Protein AF-A0AAE1II46-F1 (afdb_monomer_lite)

Sequence (553 aa):
MSAIRSIRNLAPLLDRVLVQRVKAETKTASGIFLPESSVEKLNEAKVLAVGPGGLDRDGKRIPMGVTVGDRVLIPQHGGAHVKAGEDEYQLFRDSEILAKINDGIMCSDAEASLGEGKMGGKKMRDIWHRLKAIYTMSGVIPYPTVLFPESAASFVGYFALKFISLEEPTESSRTVTWTSADQTVQSNGSLAVGNSSGFTSAHTSFTTLLIDKKNQGDGTCVRMPYDGETATFPIHVVTSEDMVCGRNGNQAVPFICPANKGSLLTFEFRLWPDGQAPGSIDPGHLGPCAVYVKKVSDMFTESAAGGGWFKIWEDGYNPVTQKWCVDRLVENNGLLSVNLPRGLPSGYYIVRPEILALHWAVHRDDPQYFVGCAQIFLSSDVQGPLDVPQEHLASIPGYVETSTPGLKYDIYQNNLPPYPIPGPKVYMPKLDANSAVGISTPGPTLQTAGVIPKDCLLKSANWCGKAIPPYSTEQGCWGGVKGCFEQSKKCRLSSQTIGQANCDRWSLYCETLNTLCDQGQFVGPPAFTETEIVVPVPGEVPAMWNDVFEHKG

Foldseek 3Di:
DDPAQDPVPDADAAQKWKWAFDDDDQADPVGDGHDPVPGDRAQKIATQHGHQYHADPVRDGDDQPDDHGWIFGADPDDFDWDDHPNGIMGMDGSVRTPGTDPPPDDPDPPPPDDDDDDDDPPVVVVVVVVVVVVVVPPDDDDDDDDDDDDDDDDDDDDDDDDDDDDDDDDDDDDDDDDDDDDDDDDDDDDDDDDDPDDPQPQFKAFFWKDKLNRTPFTLAQWLFALAQVCRRFFDQPLLDLCQLAHHRSQAGFLAAAEHEQFIKMKTAMASQLQLPDFAHGPLLQFWKKWKKKAADPDRHPDTSFWKRIFTADMWGQDLVVRGGVSVVCRVQRRIAIAIAFNQDAWAKMKMKMKTWGQNCLAVPVGITIHMHIGIYTYWHPHDDDDDDDPLRMDGRSPQDDSPFVLSNADPPDDRGDPRDDTGGDHDRRDRDPPPPPDDDDDPTDDDPGNHDDPQFLEDANRAGDHDQDWWDDLVSLVVSLVVLVVSLVVRCSRHNNNHCVRSVLSVVLSVVSVVCSVVVVGGDDPDRDDYYDGNDDPDPNDHNPPVVPPPPD

Structure (mmCIF, N/CA/C/O backbone):
data_AF-A0AAE1II46-F1
#
_entry.id   AF-A0AAE1II46-F1
#
loop_
_atom_site.group_PDB
_atom_site.id
_atom_site.type_symbol
_atom_site.label_atom_id
_atom_site.label_alt_id
_atom_site.label_comp_id
_atom_site.label_asym_id
_atom_site.label_entity_id
_atom_site.label_seq_id
_atom_site.pdbx_PDB_ins_code
_atom_site.Cartn_x
_atom_site.Cartn_y
_atom_site.Cartn_z
_atom_site.occupancy
_atom_site.B_iso_or_equiv
_atom_site.auth_seq_id
_atom_site.auth_comp_id
_atom_site.auth_asym_id
_atom_site.auth_atom_id
_atom_site.pdbx_PDB_model_num
ATOM 1 N N . MET A 1 1 ? -48.793 18.877 -28.288 1.00 47.34 1 MET A N 1
ATOM 2 C CA . MET A 1 1 ? -49.156 18.526 -26.895 1.00 47.34 1 MET A CA 1
ATOM 3 C C . MET A 1 1 ? -48.990 17.024 -26.731 1.00 47.34 1 MET A C 1
ATOM 5 O O . MET A 1 1 ? -49.448 16.306 -27.612 1.00 47.34 1 MET A O 1
ATOM 9 N N . SER A 1 2 ? -48.307 16.550 -25.682 1.00 49.00 2 SER A N 1
ATOM 10 C CA . SER A 1 2 ? -48.163 15.103 -25.435 1.00 49.00 2 SER A CA 1
ATOM 11 C C . SER A 1 2 ? -49.526 14.496 -25.091 1.00 49.00 2 SER A C 1
ATOM 13 O O . SER A 1 2 ? -50.269 15.068 -24.296 1.00 49.00 2 SER A O 1
ATOM 15 N N . ALA A 1 3 ? -49.867 13.348 -25.680 1.00 60.47 3 ALA A N 1
ATOM 16 C CA . ALA A 1 3 ? -51.135 12.659 -25.411 1.00 60.47 3 ALA A CA 1
ATOM 17 C C . ALA A 1 3 ? -51.172 11.980 -24.024 1.00 60.47 3 ALA A C 1
ATOM 19 O O . ALA A 1 3 ? -52.223 11.526 -23.570 1.00 60.47 3 ALA A O 1
ATOM 20 N N . ILE A 1 4 ? -50.025 11.907 -23.344 1.00 69.56 4 ILE A N 1
ATOM 21 C CA . ILE A 1 4 ? -49.838 11.174 -22.094 1.00 69.56 4 ILE A CA 1
ATOM 22 C C . ILE A 1 4 ? -50.158 12.107 -20.918 1.00 69.56 4 ILE A C 1
ATOM 24 O O . ILE A 1 4 ? -49.355 12.959 -20.545 1.00 69.56 4 ILE A O 1
ATOM 28 N N . ARG A 1 5 ? -51.351 11.951 -20.330 1.00 65.06 5 ARG A N 1
ATOM 29 C CA . ARG A 1 5 ? -51.827 12.786 -19.206 1.00 65.06 5 ARG A CA 1
ATOM 30 C C . ARG A 1 5 ? -51.326 12.354 -17.823 1.00 65.06 5 ARG A C 1
ATOM 32 O O . ARG A 1 5 ? -51.446 13.125 -16.881 1.00 65.06 5 ARG A O 1
ATOM 39 N N . SER A 1 6 ? -50.827 11.127 -17.670 1.00 74.25 6 SER A N 1
ATOM 40 C CA . SER A 1 6 ? -50.309 10.629 -16.390 1.00 74.25 6 SER A CA 1
ATOM 41 C C . SER A 1 6 ? -49.267 9.537 -16.600 1.00 74.25 6 SER A C 1
ATOM 43 O O . SER A 1 6 ? -49.483 8.611 -17.382 1.00 74.25 6 SER A O 1
ATOM 45 N N . ILE A 1 7 ? -48.174 9.622 -15.842 1.00 74.75 7 ILE A N 1
ATOM 46 C CA . ILE A 1 7 ? -47.079 8.645 -15.837 1.00 74.75 7 ILE A CA 1
ATOM 47 C C . ILE A 1 7 ? -47.533 7.248 -15.370 1.00 74.75 7 ILE A C 1
ATOM 49 O O . ILE A 1 7 ? -46.989 6.246 -15.818 1.00 74.75 7 ILE A O 1
ATOM 53 N N . ARG A 1 8 ? -48.600 7.161 -14.556 1.00 74.56 8 ARG A N 1
ATOM 54 C CA . ARG A 1 8 ? -49.171 5.888 -14.062 1.00 74.56 8 ARG A CA 1
ATOM 55 C C . ARG A 1 8 ? -49.775 5.008 -15.163 1.00 74.56 8 ARG A C 1
ATOM 57 O O . ARG A 1 8 ? -50.003 3.828 -14.928 1.00 74.56 8 ARG A O 1
ATOM 64 N N . ASN A 1 9 ? -50.029 5.573 -16.344 1.00 76.75 9 ASN A N 1
ATOM 65 C CA . ASN A 1 9 ? -50.581 4.853 -17.494 1.00 76.75 9 ASN A CA 1
ATOM 66 C C . ASN A 1 9 ? -49.489 4.364 -18.467 1.00 76.75 9 ASN A C 1
ATOM 68 O O . ASN A 1 9 ? -49.814 3.817 -19.519 1.00 76.75 9 ASN A O 1
ATOM 72 N N . LEU A 1 10 ? -48.207 4.576 -18.149 1.00 81.31 10 LEU A N 1
ATOM 73 C CA . LEU A 1 10 ? -47.081 4.090 -18.940 1.00 81.31 10 LEU A CA 1
ATOM 74 C C . LEU A 1 10 ? -46.510 2.817 -18.314 1.00 81.31 10 LEU A C 1
ATOM 76 O O . LEU A 1 10 ? -45.791 2.868 -17.321 1.00 81.31 10 LEU A O 1
ATOM 80 N N . ALA A 1 11 ? -46.812 1.678 -18.934 1.00 87.19 11 ALA A N 1
ATOM 81 C CA . ALA A 1 11 ? -46.180 0.399 -18.634 1.00 87.19 11 ALA A CA 1
ATOM 82 C C . ALA A 1 11 ? -44.960 0.203 -19.556 1.00 87.19 11 ALA A C 1
ATOM 84 O O . ALA A 1 11 ? -45.140 0.101 -20.775 1.00 87.19 11 ALA A O 1
ATOM 85 N N . PRO A 1 12 ? -43.722 0.153 -19.029 1.00 92.06 12 PRO A N 1
ATOM 86 C CA . PRO A 1 12 ? -42.557 -0.198 -19.830 1.00 92.06 12 PRO A CA 1
ATOM 87 C C . PRO A 1 12 ? -42.686 -1.619 -20.394 1.00 92.06 12 PRO A C 1
ATOM 89 O O . PRO A 1 12 ? -43.226 -2.519 -19.753 1.00 92.06 12 PRO A O 1
ATOM 92 N N . LEU A 1 13 ? -42.183 -1.826 -21.610 1.00 92.38 13 LEU A N 1
ATOM 93 C CA . L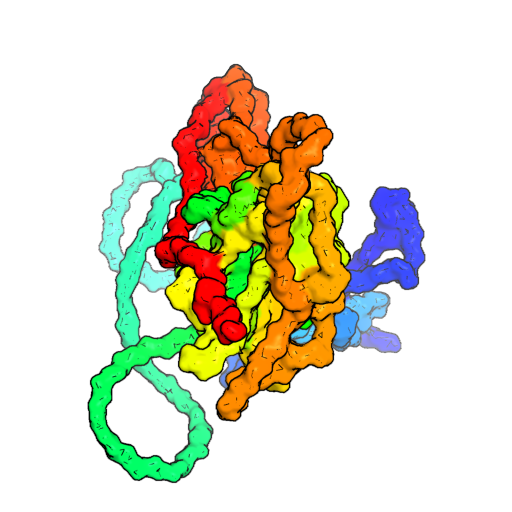EU A 1 13 ? -42.190 -3.128 -22.280 1.00 92.38 13 LEU A CA 1
ATOM 94 C C . LEU A 1 13 ? -40.780 -3.716 -22.316 1.00 92.38 13 LEU A C 1
ATOM 96 O O . LEU A 1 13 ? -39.815 -2.969 -22.474 1.00 92.38 13 LEU A O 1
ATOM 100 N N . LEU A 1 14 ? -40.694 -5.048 -22.259 1.00 91.62 14 LEU A N 1
ATOM 101 C CA . LEU A 1 14 ? -39.441 -5.811 -22.215 1.00 91.62 14 LEU A CA 1
ATOM 102 C C . LEU A 1 14 ? -38.554 -5.390 -21.024 1.00 91.62 14 LEU A C 1
ATOM 104 O O . LEU A 1 14 ? -39.048 -5.215 -19.915 1.00 91.62 14 LEU A O 1
ATOM 108 N N . ASP A 1 15 ? -37.261 -5.228 -21.273 1.00 92.62 15 ASP A N 1
ATOM 109 C CA . ASP A 1 15 ? -36.177 -4.852 -20.369 1.00 92.62 15 ASP A CA 1
ATOM 110 C C . ASP A 1 15 ? -36.132 -3.348 -20.044 1.00 92.62 15 ASP A C 1
ATOM 112 O O . ASP A 1 15 ? -35.074 -2.824 -19.721 1.00 92.62 15 ASP A O 1
ATOM 116 N N . ARG A 1 16 ? -37.234 -2.602 -20.183 1.00 94.94 16 ARG A N 1
ATOM 117 C CA . ARG A 1 16 ? -37.205 -1.134 -20.053 1.00 94.94 16 ARG A CA 1
ATOM 118 C C . ARG A 1 16 ? -37.519 -0.647 -18.640 1.00 94.94 16 ARG A C 1
ATOM 120 O O . ARG A 1 16 ? -38.456 -1.119 -18.002 1.00 94.94 16 ARG A O 1
ATOM 127 N N . VAL A 1 17 ? -36.778 0.363 -18.197 1.00 95.56 17 VAL A N 1
ATOM 128 C CA . VAL A 1 17 ? -36.884 1.017 -16.888 1.00 95.56 17 VAL A CA 1
ATOM 129 C C . VAL A 1 17 ? -37.274 2.476 -17.097 1.00 95.56 17 VAL A C 1
ATOM 131 O O . VAL A 1 17 ? -36.585 3.218 -17.796 1.00 95.56 17 VAL A O 1
ATOM 134 N N . LEU A 1 18 ? -38.385 2.896 -16.494 1.00 94.00 18 LEU A N 1
ATOM 135 C CA . LEU A 1 18 ? -38.853 4.280 -16.503 1.00 94.00 18 LEU A CA 1
ATOM 136 C C . LEU A 1 18 ? -38.367 4.989 -15.241 1.00 94.00 18 LEU A C 1
ATOM 138 O O . LEU A 1 18 ? -38.708 4.581 -14.127 1.00 94.00 18 LEU A O 1
ATOM 142 N N . VAL A 1 19 ? -37.608 6.067 -15.422 1.00 94.12 19 VAL A N 1
ATOM 143 C CA . VAL A 1 19 ? -36.958 6.803 -14.336 1.00 94.12 19 VAL A CA 1
ATOM 144 C C . VAL A 1 19 ? -37.252 8.303 -14.389 1.00 94.12 19 VAL A C 1
ATOM 146 O O . VAL A 1 19 ? -37.516 8.876 -15.450 1.00 94.12 19 VAL A O 1
ATOM 149 N N . GLN A 1 20 ? -37.159 8.954 -13.231 1.00 91.62 20 GLN A N 1
ATOM 150 C CA . GLN A 1 20 ? -37.167 10.412 -13.095 1.00 91.62 20 GLN A CA 1
ATOM 151 C C . GLN A 1 20 ? -35.855 10.862 -12.450 1.00 91.62 20 GLN A C 1
ATOM 153 O O . GLN A 1 20 ? -35.512 10.366 -11.376 1.00 91.62 20 GLN A O 1
ATOM 158 N N . ARG A 1 21 ? -35.118 11.779 -13.092 1.00 88.19 21 ARG A N 1
ATOM 159 C CA . ARG A 1 21 ? -33.866 12.316 -12.530 1.00 88.19 21 ARG A CA 1
ATOM 160 C C . ARG A 1 21 ? -34.125 13.039 -11.211 1.00 88.19 21 ARG A C 1
ATOM 162 O O . ARG A 1 21 ? -35.099 13.784 -11.088 1.00 88.19 21 ARG A O 1
ATOM 169 N N . VAL A 1 22 ? -33.230 12.845 -10.248 1.00 83.25 22 VAL A N 1
ATOM 170 C CA . VAL A 1 22 ? -33.216 13.616 -9.003 1.00 83.25 22 VAL A CA 1
ATOM 171 C C . VAL A 1 22 ? -32.790 15.045 -9.345 1.00 83.25 22 VAL A C 1
ATOM 173 O O . VAL A 1 22 ? -31.740 15.260 -9.949 1.00 83.25 22 VAL A O 1
ATOM 176 N N . LYS A 1 23 ? -33.617 16.036 -8.997 1.00 72.12 23 LYS A N 1
ATOM 177 C CA . LYS A 1 23 ? -33.229 17.448 -9.114 1.00 72.12 23 LYS A CA 1
ATOM 178 C C . LYS A 1 23 ? -32.237 17.759 -7.992 1.00 72.12 23 LYS A C 1
ATOM 180 O O . LYS A 1 23 ? -32.547 17.501 -6.832 1.00 72.12 23 LYS A O 1
ATOM 185 N N . ALA A 1 24 ? -31.072 18.299 -8.336 1.00 63.34 24 ALA A N 1
ATOM 186 C CA . ALA A 1 24 ? -30.117 18.795 -7.351 1.00 63.34 24 ALA A CA 1
ATOM 187 C C . ALA A 1 24 ? -30.705 19.980 -6.567 1.00 63.34 24 ALA A C 1
ATOM 189 O O . ALA A 1 24 ? -31.514 20.748 -7.097 1.00 63.34 24 ALA A O 1
ATOM 190 N N . GLU A 1 25 ? -30.300 20.134 -5.307 1.00 58.97 25 GLU A N 1
ATOM 191 C CA . GLU A 1 25 ? -30.781 21.227 -4.466 1.00 58.97 25 GLU A CA 1
ATOM 192 C C . GLU A 1 25 ? -30.257 22.575 -4.972 1.00 58.97 25 GLU A C 1
ATOM 194 O O . GLU A 1 25 ? -29.055 22.815 -5.059 1.00 58.97 25 GLU A O 1
ATOM 199 N N . THR A 1 26 ? -31.165 23.507 -5.263 1.00 55.00 26 THR A N 1
ATOM 200 C CA . THR A 1 26 ? -30.819 24.857 -5.741 1.00 55.00 26 THR A CA 1
ATOM 201 C C . THR A 1 26 ? -30.328 25.784 -4.622 1.00 55.00 26 THR A C 1
ATOM 203 O O . THR A 1 26 ? -30.276 26.997 -4.820 1.00 55.00 26 THR A O 1
ATOM 206 N N . LYS A 1 27 ? -30.010 25.248 -3.437 1.00 57.72 27 LYS A N 1
ATOM 207 C CA . LYS A 1 27 ? -29.476 25.972 -2.279 1.00 57.72 27 LYS A CA 1
ATOM 208 C C . LYS A 1 27 ? -28.206 25.297 -1.782 1.00 57.72 27 LYS A C 1
ATOM 210 O O . LYS A 1 27 ? -28.200 24.099 -1.537 1.00 57.72 27 LYS A O 1
ATOM 215 N N . THR A 1 28 ? -27.161 26.080 -1.549 1.00 62.12 28 THR A N 1
ATOM 216 C CA . THR A 1 28 ? -25.990 25.614 -0.798 1.00 62.12 28 THR A CA 1
ATOM 217 C C . THR A 1 28 ? -26.319 25.470 0.693 1.00 62.12 28 THR A C 1
ATOM 219 O O . THR A 1 28 ? -27.249 26.102 1.198 1.00 62.12 28 THR A O 1
ATOM 222 N N . ALA A 1 29 ? -25.486 24.741 1.445 1.00 54.94 29 ALA A N 1
ATOM 223 C CA . ALA A 1 29 ? -25.578 24.663 2.911 1.00 54.94 29 ALA A CA 1
ATOM 224 C C . ALA A 1 29 ? -25.455 26.034 3.624 1.00 54.94 29 ALA A C 1
ATOM 226 O O . ALA A 1 29 ? -25.838 26.170 4.782 1.00 54.94 29 ALA A O 1
ATOM 227 N N . SER A 1 30 ? -24.956 27.066 2.929 1.00 58.88 30 SER A N 1
ATOM 228 C CA . SER A 1 30 ? -24.919 28.465 3.381 1.00 58.88 30 SER A CA 1
ATOM 229 C C . SER A 1 30 ? -26.179 29.280 3.035 1.00 58.88 30 SER A C 1
ATOM 231 O O . SER A 1 30 ? -26.222 30.480 3.295 1.00 58.88 30 SER A O 1
ATOM 233 N N . GLY A 1 31 ? -27.207 28.657 2.448 1.00 61.09 31 GLY A N 1
ATOM 234 C CA . GLY A 1 31 ? -28.485 29.291 2.103 1.00 61.09 31 GLY A CA 1
ATOM 235 C C . GLY A 1 31 ? -28.485 30.107 0.805 1.00 61.09 31 GLY A C 1
ATOM 236 O O . GLY A 1 31 ? -29.483 30.766 0.511 1.00 61.09 31 GLY A O 1
ATOM 237 N N . ILE A 1 32 ? -27.403 30.067 0.021 1.00 66.69 32 ILE A N 1
ATOM 238 C CA . ILE A 1 32 ? -27.284 30.805 -1.243 1.00 66.69 32 ILE A CA 1
ATOM 239 C C . ILE A 1 32 ? -28.016 30.031 -2.341 1.00 66.69 32 ILE A C 1
ATOM 241 O O . ILE A 1 32 ? -27.756 28.846 -2.548 1.00 66.69 32 ILE A O 1
ATOM 245 N N . PHE A 1 33 ? -28.917 30.706 -3.057 1.00 65.44 33 PHE A N 1
ATOM 246 C CA . PHE A 1 33 ? -29.579 30.136 -4.227 1.00 65.44 33 PHE A CA 1
ATOM 247 C C . PHE A 1 33 ? -28.644 30.138 -5.442 1.00 65.44 33 PHE A C 1
ATOM 249 O O . PHE A 1 33 ? -28.124 31.188 -5.823 1.00 65.44 33 PHE A O 1
ATOM 256 N N . LEU A 1 34 ? -28.475 28.979 -6.077 1.00 67.62 34 LEU A N 1
ATOM 257 C CA . LEU A 1 34 ? -27.762 28.847 -7.348 1.00 67.62 34 LEU A CA 1
ATOM 258 C C . LEU A 1 34 ? -28.749 28.993 -8.522 1.00 67.62 34 LEU A C 1
ATOM 260 O O . LEU A 1 34 ? -29.829 28.399 -8.473 1.00 67.62 34 LEU A O 1
ATOM 264 N N . PRO A 1 35 ? -28.414 29.752 -9.585 1.00 61.75 35 PRO A N 1
ATOM 265 C CA . PRO A 1 35 ? -29.235 29.801 -10.793 1.00 61.75 35 PRO A CA 1
ATOM 266 C C . PRO A 1 35 ? -29.222 28.440 -11.504 1.00 61.75 35 PRO A C 1
ATOM 268 O O . PRO A 1 35 ? -28.181 27.789 -11.574 1.00 61.75 35 PRO A O 1
ATOM 271 N N . GLU A 1 36 ? -30.357 28.022 -12.075 1.00 59.34 36 GLU A N 1
ATOM 272 C CA . GLU A 1 36 ? -30.542 26.666 -12.632 1.00 59.34 36 GLU A CA 1
ATOM 273 C C . GLU A 1 36 ? -29.519 26.276 -13.717 1.00 59.34 36 GLU A C 1
ATOM 275 O O . GLU A 1 36 ? -29.208 25.099 -13.873 1.00 59.34 36 GLU A O 1
ATOM 280 N N . SER A 1 37 ? -28.949 27.245 -14.441 1.00 59.19 37 SER A N 1
ATOM 281 C CA . SER A 1 37 ? -27.898 27.010 -15.443 1.00 59.19 37 SER A CA 1
ATOM 282 C C . SER A 1 37 ? -26.535 26.621 -14.857 1.00 59.19 37 SER A C 1
ATOM 284 O O . SER A 1 37 ? -25.675 26.157 -15.599 1.00 59.19 37 SER A O 1
ATOM 286 N N . SER A 1 38 ? -26.323 26.843 -13.557 1.00 58.53 38 SER A N 1
ATOM 287 C CA . SER A 1 38 ? -25.071 26.564 -12.838 1.00 58.53 38 SER A CA 1
ATOM 288 C C . SER A 1 38 ? -25.176 25.350 -11.911 1.00 58.53 38 SER A C 1
ATOM 290 O O . SER A 1 38 ? -24.245 25.072 -11.159 1.00 58.53 38 SER A O 1
ATOM 292 N N . VAL A 1 39 ? -26.310 24.645 -11.932 1.00 58.97 39 VAL A N 1
ATOM 293 C CA . VAL A 1 39 ? -26.548 23.445 -11.130 1.00 58.97 39 VAL A CA 1
ATOM 294 C C . VAL A 1 39 ? -26.233 22.217 -11.980 1.00 58.97 39 VAL A C 1
ATOM 296 O O . VAL A 1 39 ? -26.865 21.975 -13.010 1.00 58.97 39 VAL A O 1
ATOM 299 N N . GLU A 1 40 ? -25.239 21.438 -11.557 1.00 61.19 40 GLU A N 1
ATOM 300 C CA . GLU A 1 40 ? -24.819 20.239 -12.276 1.00 61.19 40 GLU A CA 1
ATOM 301 C C . GLU A 1 40 ? -25.934 19.179 -12.274 1.00 61.19 40 GLU A C 1
ATOM 303 O O . GLU A 1 40 ? -26.586 18.916 -11.258 1.00 61.19 40 GLU A O 1
ATOM 308 N N . LYS A 1 41 ? -26.191 18.572 -13.438 1.00 64.06 41 LYS A N 1
ATOM 309 C CA . LYS A 1 41 ? -27.223 17.538 -13.566 1.00 64.06 41 LYS A CA 1
ATOM 310 C C . LYS A 1 41 ? -26.714 16.244 -12.948 1.00 64.06 41 LYS A C 1
ATOM 312 O O . LYS A 1 41 ? -25.976 15.507 -13.599 1.00 64.06 41 LYS A O 1
ATOM 317 N N . LEU A 1 42 ? -27.174 15.948 -11.735 1.00 70.94 42 LEU A N 1
ATOM 318 C CA . LEU A 1 42 ? -26.948 14.652 -11.103 1.00 70.94 42 LEU A CA 1
ATOM 319 C C . LEU A 1 42 ? -27.366 13.521 -12.050 1.00 70.94 42 LEU A C 1
ATOM 321 O O . LEU A 1 42 ? -28.420 13.560 -12.696 1.00 70.94 42 LEU A O 1
ATOM 325 N N . ASN A 1 43 ? -26.523 12.495 -12.103 1.00 87.44 43 ASN A N 1
ATOM 326 C CA . ASN A 1 43 ? -26.754 11.278 -12.879 1.00 87.44 43 ASN A CA 1
ATOM 327 C C . ASN A 1 43 ? -27.561 10.243 -12.084 1.00 87.44 43 ASN A C 1
ATOM 329 O O . ASN A 1 43 ? -27.560 9.059 -12.400 1.00 87.44 43 ASN A O 1
ATOM 333 N N . GLU A 1 44 ? -28.261 10.698 -11.048 1.00 90.44 44 GLU A N 1
ATOM 334 C CA . GLU A 1 44 ? -29.140 9.893 -10.216 1.00 90.44 44 GLU A CA 1
ATOM 335 C C . GLU A 1 44 ? -30.581 9.998 -10.703 1.00 90.44 44 GLU A C 1
ATOM 337 O O . GLU A 1 44 ? -31.077 11.077 -11.050 1.00 90.44 44 GLU A O 1
ATOM 342 N N . ALA A 1 45 ? -31.294 8.881 -10.665 1.00 92.06 45 ALA A N 1
ATOM 343 C CA . ALA A 1 45 ? -32.713 8.838 -10.951 1.00 92.06 45 ALA A CA 1
ATOM 344 C C . ALA A 1 45 ? -33.443 7.870 -10.015 1.00 92.06 45 ALA A C 1
ATOM 346 O O . ALA A 1 45 ? -32.856 6.942 -9.461 1.00 92.06 45 ALA A O 1
ATOM 347 N N . LYS A 1 46 ? -34.748 8.084 -9.844 1.00 92.06 46 LYS A N 1
ATOM 348 C CA . LYS A 1 46 ? -35.637 7.171 -9.124 1.00 92.06 46 LYS A CA 1
ATOM 349 C C . LYS A 1 46 ? -36.427 6.323 -10.113 1.00 92.06 46 LYS A C 1
ATOM 351 O O . LYS A 1 46 ? -37.021 6.867 -11.046 1.00 92.06 46 LYS A O 1
ATOM 356 N N . VAL A 1 47 ? -36.467 5.011 -9.892 1.00 94.19 47 VAL A N 1
ATOM 357 C CA . VAL A 1 47 ? -37.245 4.068 -10.706 1.00 94.19 47 VAL A CA 1
ATOM 358 C C . VAL A 1 47 ? -38.734 4.202 -10.384 1.00 94.19 47 VAL A C 1
ATOM 360 O O . VAL A 1 47 ? -39.158 3.995 -9.246 1.00 94.19 47 VAL A O 1
ATOM 363 N N . LEU A 1 48 ? -39.536 4.536 -11.398 1.00 91.25 48 LEU A N 1
ATOM 364 C CA . LEU A 1 48 ? -40.986 4.731 -11.285 1.00 91.25 48 LEU A CA 1
ATOM 365 C C . LEU A 1 48 ? -41.798 3.551 -11.825 1.00 91.25 48 LEU A C 1
ATOM 367 O O . LEU A 1 48 ? -42.873 3.262 -11.304 1.00 91.25 48 LEU A O 1
ATOM 371 N N . ALA A 1 49 ? -41.299 2.874 -12.860 1.00 90.50 49 ALA A N 1
ATOM 372 C CA . ALA A 1 49 ? -41.888 1.650 -13.391 1.00 90.50 49 ALA A CA 1
ATOM 373 C C . ALA A 1 49 ? -40.808 0.782 -14.047 1.00 90.50 49 ALA A C 1
ATOM 375 O O . ALA A 1 49 ? -39.844 1.300 -14.614 1.00 90.50 49 ALA A O 1
ATOM 376 N N . VAL A 1 50 ? -41.001 -0.534 -14.011 1.00 94.94 50 VAL A N 1
ATOM 377 C CA . VAL A 1 50 ? -40.127 -1.520 -14.659 1.00 94.94 50 VAL A CA 1
ATOM 378 C C . VAL A 1 50 ? -40.944 -2.384 -15.608 1.00 94.94 50 VAL A C 1
ATOM 380 O O . VAL A 1 50 ? -42.126 -2.636 -15.366 1.00 94.94 50 VAL A O 1
ATOM 383 N N . GLY A 1 51 ? -40.329 -2.803 -16.707 1.00 89.94 51 GLY A N 1
ATOM 384 C CA . GLY A 1 51 ? -40.935 -3.732 -17.646 1.00 89.94 51 GLY A CA 1
ATOM 385 C C . GLY A 1 51 ? -40.915 -5.178 -17.134 1.00 89.94 51 GLY A C 1
ATOM 386 O O . GLY A 1 51 ? -40.298 -5.482 -16.115 1.00 89.94 51 GLY A O 1
ATOM 387 N N . PRO A 1 52 ? -41.585 -6.105 -17.836 1.00 88.25 52 PRO A N 1
ATOM 388 C CA . PRO A 1 52 ? -41.674 -7.517 -17.458 1.00 88.25 52 PRO A CA 1
ATOM 389 C C . PRO A 1 52 ? -40.403 -8.330 -17.780 1.00 88.25 52 PRO A C 1
ATOM 391 O O . PRO A 1 52 ? -40.496 -9.548 -17.956 1.00 88.25 52 PRO A O 1
ATOM 394 N N . GLY A 1 53 ? -39.246 -7.684 -17.934 1.00 89.69 53 GLY A N 1
ATOM 395 C CA . GLY A 1 53 ? -37.999 -8.332 -18.330 1.00 89.69 53 GLY A CA 1
ATOM 396 C C . GLY A 1 53 ? -37.835 -8.512 -19.839 1.00 89.69 53 GLY A C 1
ATOM 397 O O . GLY A 1 53 ? -38.810 -8.677 -20.588 1.00 89.69 53 GLY A O 1
ATOM 398 N N . GLY A 1 54 ? -36.575 -8.496 -20.280 1.00 88.25 54 GLY A N 1
ATOM 399 C CA . GLY A 1 54 ? -36.178 -8.917 -21.625 1.00 88.25 54 GLY A CA 1
ATOM 400 C C . GLY A 1 54 ? -36.388 -10.419 -21.832 1.00 88.25 54 GLY A C 1
ATOM 401 O O . GLY A 1 54 ? -36.707 -11.144 -20.890 1.00 88.25 54 GLY A O 1
ATOM 402 N N . LEU A 1 55 ? -36.218 -10.891 -23.066 1.00 87.25 55 LEU A N 1
ATOM 403 C CA . LEU A 1 55 ? -36.214 -12.323 -23.374 1.00 87.25 55 LEU A CA 1
ATOM 404 C C . LEU A 1 55 ? -34.786 -12.778 -23.678 1.00 87.25 55 LEU A C 1
ATOM 406 O O . LEU A 1 55 ? -34.051 -12.063 -24.362 1.00 87.25 55 LEU A O 1
ATOM 410 N N . ASP A 1 56 ? -34.409 -13.951 -23.179 1.00 83.75 56 ASP A N 1
ATOM 411 C CA . ASP A 1 56 ? -33.187 -14.637 -23.594 1.00 83.75 56 ASP A CA 1
ATOM 412 C C . ASP A 1 56 ? -33.346 -15.284 -24.986 1.00 83.75 56 ASP A C 1
ATOM 414 O O . ASP A 1 56 ? -34.372 -15.141 -25.660 1.00 83.75 56 ASP A O 1
ATOM 418 N N . ARG A 1 57 ? -32.298 -15.980 -25.447 1.00 84.88 57 ARG A N 1
ATOM 419 C CA . ARG A 1 57 ? -32.279 -16.640 -26.765 1.00 84.88 57 ARG A CA 1
ATOM 420 C C . ARG A 1 57 ? -33.320 -17.758 -26.894 1.00 84.88 57 ARG A C 1
ATOM 422 O O . ARG A 1 57 ? -33.698 -18.081 -28.016 1.00 84.88 57 ARG A O 1
ATOM 429 N N . ASP A 1 58 ? -33.802 -18.282 -25.770 1.00 84.50 58 ASP A N 1
ATOM 430 C CA . ASP A 1 58 ? -34.774 -19.372 -25.683 1.00 84.50 58 ASP A CA 1
ATOM 431 C C . ASP A 1 58 ? -36.207 -18.852 -25.437 1.00 84.50 58 ASP A C 1
ATOM 433 O O . ASP A 1 58 ? -37.152 -19.627 -25.278 1.00 84.50 58 ASP A O 1
ATOM 437 N N . GLY A 1 59 ? -36.398 -17.525 -25.429 1.00 84.06 59 GLY A N 1
ATOM 438 C CA . GLY A 1 59 ? -37.697 -16.874 -25.260 1.00 84.06 59 GLY A CA 1
ATOM 439 C C . GLY A 1 59 ? -38.195 -16.813 -23.812 1.00 84.06 59 GLY A C 1
ATOM 440 O O . GLY A 1 59 ? -39.350 -16.442 -23.580 1.00 84.06 59 GLY A O 1
ATOM 441 N N . LYS A 1 60 ? -37.355 -17.146 -22.827 1.00 87.69 60 LYS A N 1
ATOM 442 C CA . LYS A 1 60 ? -37.676 -17.046 -21.400 1.00 87.69 60 LYS A CA 1
ATOM 443 C C . LYS A 1 60 ? -37.369 -15.635 -20.890 1.00 87.69 60 LYS A C 1
ATOM 445 O O . LYS A 1 60 ? -36.463 -14.952 -21.359 1.00 87.69 60 LYS A O 1
ATOM 450 N N . ARG A 1 61 ? -38.170 -15.167 -19.926 1.00 85.31 61 ARG A N 1
ATOM 451 C CA . ARG A 1 61 ? -38.015 -13.830 -19.331 1.00 85.31 61 ARG A CA 1
ATOM 452 C C . ARG A 1 61 ? -36.800 -13.765 -18.411 1.00 85.31 61 ARG A C 1
ATOM 454 O O . ARG A 1 61 ? -36.720 -14.523 -17.445 1.00 85.31 61 ARG A O 1
ATOM 461 N N . ILE A 1 62 ? -35.921 -12.807 -18.684 1.00 88.62 62 ILE A N 1
ATOM 462 C CA . ILE A 1 62 ? -34.821 -12.396 -17.810 1.00 88.62 62 ILE A CA 1
ATOM 463 C C . ILE A 1 62 ? -35.408 -11.445 -16.750 1.00 88.62 62 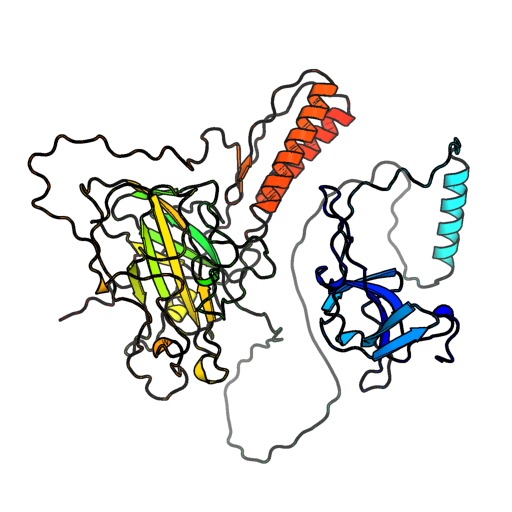ILE A C 1
ATOM 465 O O . ILE A 1 62 ? -36.013 -10.443 -17.138 1.00 88.62 62 ILE A O 1
ATOM 469 N N . PRO A 1 63 ? -35.292 -11.731 -15.439 1.00 89.56 63 PRO A N 1
ATOM 470 C CA . PRO A 1 63 ? -35.746 -10.816 -14.391 1.00 89.56 63 PRO A CA 1
ATOM 471 C C . PRO A 1 63 ? -35.047 -9.454 -14.478 1.00 89.56 63 PRO A C 1
ATOM 473 O O . PRO A 1 63 ? -33.859 -9.397 -14.779 1.00 89.56 63 PRO A O 1
ATOM 476 N N . MET A 1 64 ? -35.774 -8.375 -14.182 1.00 92.56 64 MET A N 1
ATOM 477 C CA . MET A 1 64 ? -35.194 -7.029 -14.094 1.00 92.56 64 MET A CA 1
ATOM 478 C C . MET A 1 64 ? -34.219 -6.948 -12.914 1.00 92.56 64 MET A C 1
ATOM 480 O O . MET A 1 64 ? -34.548 -7.396 -11.813 1.00 92.56 64 MET A O 1
ATOM 484 N N . GLY A 1 65 ? -33.062 -6.325 -13.121 1.00 87.88 65 GLY A N 1
ATOM 485 C CA . GLY A 1 65 ? -32.112 -6.004 -12.064 1.00 87.88 65 GLY A CA 1
ATOM 486 C C . GLY A 1 65 ? -32.675 -4.980 -11.079 1.00 87.88 65 GLY A C 1
ATOM 487 O O . GLY A 1 65 ? -32.427 -5.087 -9.876 1.00 87.88 65 GLY A O 1
ATOM 488 N N . VAL A 1 66 ? -33.471 -4.013 -11.553 1.00 93.12 66 VAL A N 1
ATOM 489 C CA . VAL A 1 66 ? -34.054 -2.934 -10.729 1.00 93.12 66 VAL A CA 1
ATOM 490 C C . VAL A 1 66 ? -35.530 -3.137 -10.368 1.00 93.12 66 VAL A C 1
ATOM 492 O O . VAL A 1 66 ? -36.293 -3.784 -11.084 1.00 93.12 66 VAL A O 1
ATOM 495 N N . THR A 1 67 ? -35.945 -2.540 -9.250 1.00 92.44 67 THR A N 1
ATOM 496 C CA . THR A 1 67 ? -37.318 -2.554 -8.725 1.00 92.44 67 THR A CA 1
ATOM 497 C C . THR A 1 67 ? -37.908 -1.146 -8.605 1.00 92.44 67 THR A C 1
ATOM 499 O O . THR A 1 67 ? -37.200 -0.141 -8.589 1.00 92.44 67 THR A O 1
ATOM 502 N N . VAL A 1 68 ? -39.243 -1.043 -8.563 1.00 92.12 68 VAL A N 1
ATOM 503 C CA . VAL A 1 68 ? -39.928 0.254 -8.417 1.00 92.12 68 VAL A CA 1
ATOM 504 C C . VAL A 1 68 ? -39.641 0.842 -7.039 1.00 92.12 68 VAL A C 1
ATOM 506 O O . VAL A 1 68 ? -39.937 0.217 -6.024 1.00 92.12 68 VAL A O 1
ATOM 509 N N . GLY A 1 69 ? -39.121 2.069 -7.015 1.00 86.81 69 GLY A N 1
ATOM 510 C CA . GLY A 1 69 ? -38.691 2.760 -5.801 1.00 86.81 69 GLY A CA 1
ATOM 511 C C . GLY A 1 69 ? -37.175 2.910 -5.673 1.00 86.81 69 GLY A C 1
ATOM 512 O O . GLY A 1 69 ? -36.756 3.856 -5.005 1.00 86.81 69 GLY A O 1
ATOM 513 N N . ASP A 1 70 ? -36.386 2.063 -6.345 1.00 92.62 70 ASP A N 1
ATOM 514 C CA . ASP A 1 70 ? -34.920 2.092 -6.310 1.00 92.62 70 ASP A CA 1
ATOM 515 C C . ASP A 1 70 ? -34.370 3.469 -6.729 1.00 92.62 70 ASP A C 1
ATOM 517 O O . ASP A 1 70 ? -34.859 4.093 -7.681 1.00 92.62 70 ASP A O 1
ATOM 521 N N . ARG A 1 71 ? -33.312 3.927 -6.048 1.00 93.19 71 ARG A N 1
ATOM 522 C CA . ARG A 1 71 ? -32.406 4.962 -6.563 1.00 93.19 71 ARG A CA 1
ATOM 523 C C . ARG A 1 71 ? -31.352 4.289 -7.435 1.00 93.19 71 ARG A C 1
ATOM 525 O O . ARG A 1 71 ? -30.786 3.266 -7.053 1.00 93.19 71 ARG A O 1
ATOM 532 N N . VAL A 1 72 ? -31.094 4.855 -8.606 1.00 93.31 72 VAL A N 1
ATOM 533 C CA . VAL A 1 72 ? -30.188 4.287 -9.605 1.00 93.31 72 VAL A CA 1
ATOM 534 C C . VAL A 1 72 ? -29.296 5.355 -10.221 1.00 93.31 72 VAL A C 1
ATOM 536 O O . VAL A 1 72 ? -29.720 6.497 -10.409 1.00 93.31 72 VAL A O 1
ATOM 539 N N . LEU A 1 73 ? -28.071 4.966 -10.565 1.00 92.94 73 LEU A N 1
ATOM 540 C CA . LEU A 1 73 ? -27.170 5.767 -11.383 1.00 92.94 73 LEU A CA 1
ATOM 541 C C . LEU A 1 73 ? -27.465 5.481 -12.862 1.00 92.94 73 LEU A C 1
ATOM 543 O O . LEU A 1 73 ? -27.501 4.323 -13.283 1.00 92.94 73 LEU A O 1
ATOM 547 N N . ILE A 1 74 ? -27.679 6.531 -13.648 1.00 93.31 74 ILE A N 1
ATOM 548 C CA . ILE A 1 74 ? -27.991 6.457 -15.078 1.00 93.31 74 ILE A CA 1
ATOM 549 C C . ILE A 1 74 ? -26.903 7.136 -15.923 1.00 93.31 74 ILE A C 1
ATOM 551 O O . ILE A 1 74 ? -26.202 8.020 -15.430 1.00 93.31 74 ILE A O 1
ATOM 555 N N . PRO A 1 75 ? -26.762 6.782 -17.211 1.00 90.00 75 PRO A N 1
ATOM 556 C CA . PRO A 1 75 ? -25.846 7.465 -18.116 1.00 90.00 75 PRO A CA 1
ATOM 557 C C . PRO A 1 75 ? -26.128 8.973 -18.230 1.00 90.00 75 PRO A C 1
ATOM 559 O O . PRO A 1 75 ? -27.283 9.410 -18.279 1.00 90.00 75 PRO A O 1
ATOM 562 N N . GLN A 1 76 ? -25.063 9.776 -18.350 1.00 83.00 76 GLN A N 1
ATOM 563 C CA . GLN A 1 76 ? -25.162 11.227 -18.582 1.00 83.00 76 GLN A CA 1
ATOM 564 C C . GLN A 1 76 ? -26.023 11.549 -19.812 1.00 83.00 76 GLN A C 1
ATOM 566 O O . GLN A 1 76 ? -26.875 12.445 -19.767 1.00 83.00 76 GLN A O 1
ATOM 571 N N . HIS A 1 77 ? -25.841 10.766 -20.878 1.00 81.06 77 HIS A N 1
ATOM 572 C CA . HIS A 1 77 ? -26.507 10.891 -22.170 1.00 81.06 77 HIS A CA 1
ATOM 573 C C . HIS A 1 77 ? -27.156 9.564 -22.581 1.00 81.06 77 HIS A C 1
ATOM 575 O O . HIS A 1 77 ? -26.664 8.495 -22.229 1.00 81.06 77 HIS A O 1
ATOM 581 N N . GLY A 1 78 ? -28.235 9.634 -23.362 1.00 83.88 78 GLY A N 1
ATOM 582 C CA . GLY A 1 78 ? -29.023 8.470 -23.772 1.00 83.88 78 GLY A CA 1
ATOM 583 C C . GLY A 1 78 ? -30.369 8.376 -23.050 1.00 83.88 78 GLY A C 1
ATOM 584 O O . GLY A 1 78 ? -30.800 9.319 -22.382 1.00 83.88 78 GLY A O 1
ATOM 585 N N . GLY A 1 79 ? -31.037 7.235 -23.230 1.00 86.69 79 GLY A N 1
ATOM 586 C CA . GLY A 1 79 ? -32.426 7.023 -22.822 1.00 86.69 79 GLY A CA 1
ATOM 587 C C . GLY A 1 79 ? -33.434 7.726 -23.743 1.00 86.69 79 GLY A C 1
ATOM 588 O O . GLY A 1 79 ? -33.164 8.768 -24.341 1.00 86.69 79 GLY A O 1
ATOM 589 N N . ALA A 1 80 ? -34.633 7.159 -23.874 1.00 90.50 80 ALA A N 1
ATOM 590 C CA . ALA A 1 80 ? -35.721 7.794 -24.611 1.00 90.50 80 ALA A CA 1
ATOM 591 C C . ALA A 1 80 ? -36.465 8.789 -23.705 1.00 90.50 80 ALA A C 1
ATOM 593 O O . ALA A 1 80 ? -36.965 8.419 -22.643 1.00 90.50 80 ALA A O 1
ATOM 594 N N . HIS A 1 81 ? -36.558 10.052 -24.127 1.00 88.69 81 HIS A N 1
ATOM 595 C CA . HIS A 1 81 ? -37.281 11.088 -23.387 1.00 88.69 81 HIS A CA 1
ATOM 596 C C . HIS A 1 81 ? -38.798 10.907 -23.518 1.00 88.69 81 HIS A C 1
ATOM 598 O O . HIS A 1 81 ? -39.330 10.796 -24.624 1.00 88.69 81 HIS A O 1
ATOM 604 N N . VAL A 1 82 ? -39.507 10.941 -22.390 1.00 86.12 82 VAL A N 1
ATOM 605 C CA . VAL A 1 82 ? -40.967 10.818 -22.321 1.00 86.12 82 VAL A CA 1
ATOM 606 C C . VAL A 1 82 ? -41.530 11.985 -21.514 1.00 86.12 82 VAL A C 1
ATOM 608 O O . VAL A 1 82 ? -41.162 12.178 -20.359 1.00 86.12 82 VAL A O 1
ATOM 611 N N . LYS A 1 83 ? -42.438 12.766 -22.111 1.00 83.00 83 LYS A N 1
ATOM 612 C CA . LYS A 1 83 ? -43.135 13.872 -21.431 1.00 83.00 83 LYS A CA 1
ATOM 613 C C . LYS A 1 83 ? -44.561 13.472 -21.077 1.00 83.00 83 LYS A C 1
ATOM 615 O O . LYS A 1 83 ? -45.333 13.124 -21.978 1.00 83.00 83 LYS A O 1
ATOM 620 N N . ALA A 1 84 ? -44.918 13.572 -19.799 1.00 79.75 84 ALA A N 1
ATOM 621 C CA . ALA A 1 84 ? -46.278 13.359 -19.314 1.00 79.75 84 ALA A CA 1
ATOM 622 C C . ALA A 1 84 ? -46.705 14.561 -18.460 1.00 79.75 84 ALA A C 1
ATOM 624 O O . ALA A 1 84 ? -46.189 14.765 -17.367 1.00 79.75 84 ALA A O 1
ATOM 625 N N . GLY A 1 85 ? -47.629 15.375 -18.977 1.00 77.75 85 GLY A N 1
ATOM 626 C CA . GLY A 1 85 ? -47.895 16.703 -18.414 1.00 77.75 85 GLY A CA 1
ATOM 627 C C . GLY A 1 85 ? -46.702 17.648 -18.602 1.00 77.75 85 GLY A C 1
ATOM 628 O O . GLY A 1 85 ? -46.193 17.778 -19.717 1.00 77.75 85 GLY A O 1
ATOM 629 N N . GLU A 1 86 ? -46.283 18.297 -17.516 1.00 76.00 86 GLU A N 1
ATOM 630 C CA . GLU A 1 86 ? -45.147 19.232 -17.470 1.00 76.00 86 GLU A CA 1
ATOM 631 C C . GLU A 1 86 ? -43.828 18.558 -17.041 1.00 76.00 86 GLU A C 1
ATOM 633 O O . GLU A 1 86 ? -42.757 19.129 -17.234 1.00 76.00 86 GLU A O 1
ATOM 638 N N . ASP A 1 87 ? -43.889 17.326 -16.521 1.00 78.75 87 ASP A N 1
ATOM 639 C CA . ASP A 1 87 ? -42.720 16.568 -16.073 1.00 78.75 87 ASP A CA 1
ATOM 640 C C . ASP A 1 87 ? -42.018 15.817 -17.222 1.00 78.75 87 ASP A C 1
ATOM 642 O O . ASP A 1 87 ? -42.646 15.231 -18.117 1.00 78.75 87 ASP A O 1
ATOM 646 N N . GLU A 1 88 ? -40.682 15.795 -17.160 1.00 83.81 88 GLU A N 1
ATOM 647 C CA . GLU A 1 88 ? -39.824 14.998 -18.039 1.00 83.81 88 GLU A CA 1
ATOM 648 C C . GLU A 1 88 ? -39.339 13.718 -17.347 1.00 83.81 88 GLU A C 1
ATOM 650 O O . GLU A 1 88 ? -38.817 13.742 -16.230 1.00 83.81 88 GLU A O 1
ATOM 655 N N . TYR A 1 89 ? -39.454 12.604 -18.066 1.00 90.44 89 TYR A N 1
ATOM 656 C CA . TYR A 1 89 ? -39.001 11.278 -17.660 1.00 90.44 89 TYR A CA 1
ATOM 657 C C . TYR A 1 89 ? -38.060 10.698 -18.718 1.00 90.44 89 TYR A C 1
ATOM 659 O O . TYR A 1 89 ? -38.090 11.099 -19.886 1.00 90.44 89 TYR A O 1
ATOM 667 N N . GLN A 1 90 ? -37.242 9.725 -18.323 1.00 92.25 90 GLN A N 1
ATOM 668 C CA . GLN A 1 90 ? -36.372 8.985 -19.235 1.00 92.25 90 GLN A CA 1
ATOM 669 C C . GLN A 1 90 ? -36.665 7.486 -19.152 1.00 92.25 90 GLN A C 1
ATOM 671 O O . GLN A 1 90 ? -37.000 6.958 -18.093 1.00 92.25 90 GLN A O 1
ATOM 676 N N . LEU A 1 91 ? -36.561 6.809 -20.292 1.00 92.94 91 LEU A N 1
ATOM 677 C CA . LEU A 1 91 ? -36.748 5.371 -20.426 1.00 92.94 91 LEU A CA 1
ATOM 678 C C . LEU A 1 91 ? -35.431 4.747 -20.903 1.00 92.94 91 LEU A C 1
ATOM 680 O O . LEU A 1 91 ? -35.007 5.002 -22.031 1.00 92.94 91 LEU A O 1
ATOM 684 N N . PHE A 1 92 ? -34.809 3.946 -20.046 1.00 95.25 92 PHE A N 1
ATOM 685 C CA . PHE A 1 92 ? -33.572 3.206 -20.315 1.00 95.25 92 PHE A CA 1
ATOM 686 C C . PHE A 1 92 ? -33.868 1.712 -20.478 1.00 95.25 92 PHE A C 1
ATOM 688 O O . PHE A 1 92 ? -34.970 1.255 -20.157 1.00 95.25 92 PHE A O 1
ATOM 695 N N . ARG A 1 93 ? -32.898 0.936 -20.957 1.00 94.00 93 ARG A N 1
ATOM 696 C CA . ARG A 1 93 ? -32.853 -0.514 -20.714 1.00 94.00 93 ARG A CA 1
ATOM 697 C C . ARG A 1 93 ? -32.288 -0.803 -19.326 1.00 94.00 93 ARG A C 1
ATOM 699 O O . ARG A 1 93 ? -31.487 -0.036 -18.808 1.00 94.00 93 ARG A O 1
ATOM 706 N N . ASP A 1 94 ? -32.650 -1.943 -18.758 1.00 92.62 94 ASP A N 1
ATOM 707 C CA . ASP A 1 94 ? -32.109 -2.463 -17.499 1.00 92.62 94 ASP A CA 1
ATOM 708 C C . ASP A 1 94 ? -30.576 -2.585 -17.563 1.00 92.62 94 ASP A C 1
ATOM 710 O O . ASP A 1 94 ? -29.877 -2.145 -16.659 1.00 92.62 94 ASP A O 1
ATOM 714 N N . SER A 1 95 ? -30.049 -3.042 -18.705 1.00 91.31 95 SER A N 1
ATOM 715 C CA . SER A 1 95 ? -28.610 -3.126 -18.994 1.00 91.31 95 SER A CA 1
ATOM 716 C C . SER A 1 95 ? -27.908 -1.779 -19.221 1.00 91.31 95 SER A C 1
ATOM 718 O O . SER A 1 95 ? -26.695 -1.754 -19.393 1.00 91.31 95 SER A O 1
ATOM 720 N N . GLU A 1 96 ? -28.652 -0.672 -19.314 1.00 92.19 96 GLU A N 1
ATOM 721 C CA . GLU A 1 96 ? -28.102 0.690 -19.408 1.00 92.19 96 GLU A CA 1
ATOM 722 C C . GLU A 1 96 ? -28.062 1.379 -18.033 1.00 92.19 96 GLU A C 1
ATOM 724 O O . GLU A 1 96 ? -27.455 2.442 -17.906 1.00 92.19 96 GLU A O 1
ATOM 729 N N . ILE A 1 97 ? -28.692 0.801 -17.003 1.00 94.19 97 ILE A N 1
ATOM 730 C CA . ILE A 1 97 ? -28.595 1.293 -15.628 1.00 94.19 97 ILE A CA 1
ATOM 731 C C . ILE A 1 97 ? -27.208 0.943 -15.081 1.00 94.19 97 ILE A C 1
ATOM 733 O O . ILE A 1 97 ? -26.817 -0.220 -15.060 1.00 94.19 97 ILE A O 1
ATOM 737 N N . LEU A 1 98 ? -26.463 1.955 -14.633 1.00 90.81 98 LEU A N 1
ATOM 738 C CA . LEU A 1 98 ? -25.052 1.803 -14.267 1.00 90.81 98 LEU A CA 1
ATOM 739 C C . LEU A 1 98 ? -24.869 1.181 -12.878 1.00 90.81 98 LEU A C 1
ATOM 741 O O . LEU A 1 98 ? -23.942 0.407 -12.669 1.00 90.81 98 LEU A O 1
ATOM 745 N N . ALA A 1 99 ? -25.738 1.532 -11.927 1.00 90.50 99 ALA A N 1
ATOM 746 C CA . ALA A 1 99 ? -25.711 1.003 -10.565 1.00 90.50 99 ALA A CA 1
ATOM 747 C C . ALA A 1 99 ? -27.058 1.196 -9.854 1.00 90.50 99 ALA A C 1
ATOM 749 O O . ALA A 1 99 ? -27.812 2.121 -10.172 1.00 90.50 99 ALA A O 1
ATOM 750 N N . LYS A 1 100 ? -27.315 0.388 -8.819 1.00 91.56 100 LYS A N 1
ATOM 751 C CA . LYS A 1 100 ? -28.244 0.758 -7.743 1.00 91.56 100 LYS A CA 1
ATOM 752 C C . LYS A 1 100 ? -27.502 1.557 -6.685 1.00 91.56 100 LYS A C 1
ATOM 754 O O . LYS A 1 100 ? -26.417 1.168 -6.265 1.00 91.56 100 LYS A O 1
ATOM 759 N N . ILE A 1 101 ? -28.119 2.633 -6.220 1.00 88.50 101 ILE A N 1
ATOM 760 C CA . ILE A 1 101 ? -27.619 3.419 -5.097 1.00 88.50 101 ILE A CA 1
ATOM 761 C C . ILE A 1 101 ? -28.241 2.817 -3.840 1.00 88.50 101 ILE A C 1
ATOM 763 O O . ILE A 1 101 ? -29.393 3.090 -3.499 1.00 88.50 101 ILE A O 1
ATOM 767 N N . ASN A 1 102 ? -27.483 1.938 -3.189 1.00 79.56 102 ASN A N 1
ATOM 768 C CA . ASN A 1 102 ? -27.839 1.417 -1.879 1.00 79.56 102 ASN A CA 1
ATOM 769 C C . ASN A 1 102 ? -27.489 2.483 -0.839 1.00 79.56 102 ASN A C 1
ATOM 771 O O . ASN A 1 102 ? -26.366 2.506 -0.333 1.00 79.56 102 ASN A O 1
ATOM 775 N N . ASP A 1 103 ? -28.448 3.356 -0.524 1.00 55.25 103 ASP A N 1
ATOM 776 C CA . ASP A 1 103 ? -28.358 4.253 0.628 1.00 55.25 103 ASP A CA 1
ATOM 777 C C . ASP A 1 103 ? -28.233 3.389 1.895 1.00 55.25 103 ASP A C 1
ATOM 779 O O . ASP A 1 103 ? -29.223 2.893 2.440 1.00 55.25 103 ASP A O 1
ATOM 783 N N . GLY A 1 104 ? -26.994 3.141 2.331 1.00 39.72 104 GLY A N 1
ATOM 784 C CA . GLY A 1 104 ? -26.712 2.384 3.546 1.00 39.72 104 GLY A CA 1
ATOM 785 C C . GLY A 1 104 ? -27.438 3.038 4.716 1.00 39.72 104 GLY A C 1
ATOM 786 O O . GLY A 1 104 ? -27.332 4.251 4.881 1.00 39.72 104 GLY A O 1
ATOM 787 N N . ILE A 1 105 ? -28.194 2.242 5.483 1.00 31.14 105 ILE A N 1
ATOM 788 C CA . ILE A 1 105 ? -29.188 2.726 6.454 1.00 31.14 105 ILE A CA 1
ATOM 789 C C . ILE A 1 105 ? -28.568 3.764 7.400 1.00 31.14 105 ILE A C 1
ATOM 791 O O . ILE A 1 105 ? -27.933 3.436 8.404 1.00 31.14 105 ILE A O 1
ATOM 795 N N . MET A 1 106 ? -28.807 5.035 7.084 1.00 29.36 106 MET A N 1
ATOM 796 C CA . MET A 1 106 ? -28.669 6.137 8.017 1.00 29.36 106 MET A CA 1
ATOM 797 C C . MET A 1 106 ? -29.848 6.038 8.978 1.00 29.36 106 MET A C 1
ATOM 799 O O . MET A 1 106 ? -31.003 6.230 8.597 1.00 29.36 106 MET A O 1
ATOM 803 N N . CYS A 1 107 ? -29.565 5.721 10.240 1.00 35.31 107 CYS A N 1
ATOM 804 C CA . CYS A 1 107 ? -30.545 5.836 11.313 1.00 35.31 107 CYS A CA 1
ATOM 805 C C . CYS A 1 107 ? -30.830 7.322 11.593 1.00 35.31 107 CYS A C 1
ATOM 807 O O . CYS A 1 107 ? -30.284 7.880 12.543 1.00 35.31 107 CYS A O 1
ATOM 809 N N . SER A 1 108 ? -31.663 7.960 10.763 1.00 37.94 108 SER A N 1
ATOM 810 C CA . SER A 1 108 ? -32.093 9.358 10.946 1.00 37.94 108 SER A CA 1
ATOM 811 C C . SER A 1 108 ? -33.592 9.624 10.758 1.00 37.94 108 SER A C 1
ATOM 813 O O . SER A 1 108 ? -34.067 10.612 11.300 1.00 37.94 108 SER A O 1
ATOM 815 N N . ASP A 1 109 ? -34.362 8.752 10.090 1.00 31.44 109 ASP A N 1
ATOM 816 C CA . ASP A 1 109 ? -35.784 9.016 9.764 1.00 31.44 109 ASP A CA 1
ATOM 817 C C . ASP A 1 109 ? -36.784 8.008 10.371 1.00 31.44 109 ASP A C 1
ATOM 819 O O . ASP A 1 109 ? -37.847 7.725 9.817 1.00 31.44 109 ASP A O 1
ATOM 823 N N . ALA A 1 110 ? -36.471 7.473 11.555 1.00 29.92 110 ALA A N 1
ATOM 824 C CA . ALA A 1 110 ? -37.369 6.583 12.304 1.00 29.92 110 ALA A CA 1
ATOM 825 C C . ALA A 1 110 ? -38.401 7.315 13.199 1.00 29.92 110 ALA A C 1
ATOM 827 O O . ALA A 1 110 ? -39.224 6.653 13.831 1.00 29.92 110 ALA A O 1
ATOM 828 N N . GLU A 1 111 ? -38.405 8.654 13.252 1.00 32.44 111 GLU A N 1
ATOM 829 C CA . GLU A 1 111 ? -39.307 9.438 14.124 1.00 32.44 111 GLU A CA 1
ATOM 830 C C . GLU A 1 111 ? -40.550 10.026 13.420 1.00 32.44 111 GLU A C 1
ATOM 832 O O . GLU A 1 111 ? -41.420 10.593 14.077 1.00 32.44 111 GLU A O 1
ATOM 837 N N . ALA A 1 112 ? -40.711 9.846 12.104 1.00 31.14 112 ALA A N 1
ATOM 838 C CA . ALA A 1 112 ? -41.758 10.518 11.319 1.00 31.14 112 ALA A CA 1
ATOM 839 C C . ALA A 1 112 ? -42.935 9.623 10.854 1.00 31.14 112 ALA A C 1
ATOM 841 O O . ALA A 1 112 ? -43.487 9.848 9.778 1.00 31.14 112 ALA A O 1
ATOM 842 N N . SER A 1 113 ? -43.356 8.605 11.625 1.00 28.91 113 SER A N 1
ATOM 843 C CA . SER A 1 113 ? -44.618 7.876 11.320 1.00 28.91 113 SER A CA 1
ATOM 844 C C . SER A 1 113 ? -45.326 7.139 12.475 1.00 28.91 113 SER A C 1
ATOM 846 O O . SER A 1 113 ? -46.293 6.415 12.226 1.00 28.91 113 SER A O 1
ATOM 848 N N . LEU A 1 114 ? -44.938 7.343 13.740 1.00 30.05 114 LEU A N 1
ATOM 849 C CA . LEU A 1 114 ? -45.656 6.783 14.896 1.00 30.05 114 LEU A CA 1
ATOM 850 C C . LEU A 1 114 ? -46.265 7.889 15.762 1.00 30.05 114 LEU A C 1
ATOM 852 O O . LEU A 1 114 ? -45.689 8.322 16.754 1.00 30.05 114 LEU A O 1
ATOM 856 N N . GLY A 1 115 ? -47.473 8.316 15.381 1.00 30.20 115 GLY A N 1
ATOM 857 C CA . GLY A 1 115 ? -48.313 9.156 16.233 1.00 30.20 115 GLY A CA 1
ATOM 858 C C . GLY A 1 115 ? -48.614 8.477 17.574 1.00 30.20 115 GLY A C 1
ATOM 859 O O . GLY A 1 115 ? -48.736 7.251 17.652 1.00 30.20 115 GLY A O 1
ATOM 860 N N . GLU A 1 116 ? -48.730 9.286 18.626 1.00 36.59 116 GLU A N 1
ATOM 861 C CA . GLU A 1 116 ? -48.848 8.845 20.018 1.00 36.59 116 GLU A CA 1
ATOM 862 C C . GLU A 1 116 ? -49.957 7.796 20.221 1.00 36.59 116 GLU A C 1
ATOM 864 O O . GLU A 1 116 ? -51.150 8.070 20.085 1.00 36.59 116 GLU A O 1
ATOM 869 N N . GLY A 1 117 ? -49.573 6.569 20.584 1.00 30.73 117 GLY A N 1
ATOM 870 C CA . GLY A 1 117 ? -50.536 5.487 20.776 1.00 30.73 117 GLY A CA 1
ATOM 871 C C . GLY A 1 117 ? -49.923 4.231 21.382 1.00 30.73 117 GLY A C 1
ATOM 872 O O . GLY A 1 117 ? -49.408 3.375 20.666 1.00 30.73 117 GLY A O 1
ATOM 873 N N . LYS A 1 118 ? -50.029 4.079 22.711 1.00 39.09 118 LYS A N 1
ATOM 874 C CA . LYS A 1 118 ? -49.600 2.871 23.444 1.00 39.09 118 LYS A CA 1
ATOM 875 C C . LYS A 1 118 ? -50.269 1.617 22.866 1.00 39.09 118 LYS A C 1
ATOM 877 O O . LYS A 1 118 ? -51.442 1.354 23.129 1.00 39.09 118 LYS A O 1
ATOM 882 N N . MET A 1 119 ? -49.519 0.812 22.114 1.00 33.31 119 MET A N 1
ATOM 883 C CA . MET A 1 119 ? -50.045 -0.375 21.436 1.00 33.31 119 MET A CA 1
ATOM 884 C C . MET A 1 119 ? -49.649 -1.652 22.192 1.00 33.31 119 MET A C 1
ATOM 886 O O . MET A 1 119 ? -48.536 -2.153 22.073 1.00 33.31 119 MET A O 1
ATOM 890 N N . GLY A 1 120 ? -50.565 -2.169 23.017 1.00 38.66 120 GLY A N 1
ATOM 891 C CA . GLY A 1 120 ? -50.296 -3.306 23.905 1.00 38.66 120 GLY A CA 1
ATOM 892 C C . GLY A 1 120 ? -50.014 -4.635 23.183 1.00 38.66 120 GLY A C 1
ATOM 893 O O . GLY A 1 120 ? -50.570 -4.919 22.118 1.00 38.66 120 GLY A O 1
ATOM 894 N N . GLY A 1 121 ? -49.210 -5.496 23.825 1.00 37.81 121 GLY A N 1
ATOM 895 C CA . GLY A 1 121 ? -48.667 -6.775 23.320 1.00 37.81 121 GLY A CA 1
ATOM 896 C C . GLY A 1 121 ? -49.664 -7.905 22.996 1.00 37.81 121 GLY A C 1
ATOM 897 O O . GLY A 1 121 ? -49.315 -9.088 23.038 1.00 37.81 121 GLY A O 1
ATOM 898 N N . LYS A 1 122 ? -50.918 -7.573 22.683 1.00 42.03 122 LYS A N 1
ATOM 899 C CA . LYS A 1 122 ? -51.878 -8.472 22.028 1.00 42.03 122 LYS A CA 1
ATOM 900 C C . LYS A 1 122 ? -51.817 -8.312 20.500 1.00 42.03 122 LYS A C 1
ATOM 902 O O . LYS A 1 122 ? -51.767 -9.309 19.793 1.00 42.03 122 LYS A O 1
ATOM 907 N N . LYS A 1 123 ? -51.663 -7.078 19.996 1.00 40.16 123 LYS A N 1
ATOM 908 C CA . LYS A 1 123 ? -51.672 -6.777 18.550 1.00 40.16 123 LYS A CA 1
ATOM 909 C C . LYS A 1 123 ? -50.455 -7.334 17.789 1.00 40.16 123 LYS A C 1
ATOM 911 O O . LYS A 1 123 ? -50.591 -7.739 16.641 1.00 40.16 123 LYS A O 1
ATOM 916 N N . MET A 1 124 ? -49.288 -7.422 18.439 1.00 35.97 124 MET A N 1
ATOM 917 C CA . MET A 1 124 ? -48.095 -8.081 17.874 1.00 35.97 124 MET A CA 1
ATOM 918 C C . MET A 1 124 ? -48.306 -9.587 17.633 1.00 35.97 124 MET A C 1
ATOM 920 O O . MET A 1 124 ? -47.828 -10.119 16.635 1.00 35.97 124 MET A O 1
ATOM 924 N N . ARG A 1 125 ? -49.070 -10.271 18.499 1.00 45.03 125 ARG A N 1
ATOM 925 C CA . ARG A 1 125 ? -49.389 -11.697 18.321 1.00 45.03 125 ARG A CA 1
ATOM 926 C C . ARG A 1 125 ? -50.333 -11.926 17.141 1.00 45.03 125 ARG A C 1
ATOM 928 O O . ARG A 1 125 ? -50.095 -12.840 16.359 1.00 45.03 125 ARG A O 1
ATOM 935 N N . ASP A 1 126 ? -51.330 -11.064 16.945 1.00 42.59 126 ASP A N 1
ATOM 936 C CA . ASP A 1 126 ? -52.243 -11.169 15.795 1.00 42.59 126 ASP A CA 1
ATOM 937 C C . ASP A 1 126 ? -51.528 -10.940 14.448 1.00 42.59 126 ASP A C 1
ATOM 939 O O . ASP A 1 126 ? -51.841 -11.603 13.457 1.00 42.59 126 ASP A O 1
ATOM 943 N N . ILE A 1 127 ? -50.526 -10.051 14.408 1.00 46.06 127 ILE A N 1
ATOM 944 C CA . ILE A 1 127 ? -49.670 -9.847 13.225 1.00 46.06 127 ILE A CA 1
ATOM 945 C C . ILE A 1 127 ? -48.820 -11.100 12.951 1.00 46.06 127 ILE A C 1
ATOM 947 O O . ILE A 1 127 ? -48.772 -11.569 11.813 1.00 46.06 127 ILE A O 1
ATOM 951 N N . TRP A 1 128 ? -48.224 -11.697 13.989 1.00 41.72 128 TRP A N 1
ATOM 952 C CA . TRP A 1 128 ? -47.456 -12.941 13.868 1.00 41.72 128 TRP A CA 1
ATOM 953 C C . TRP A 1 128 ? -48.313 -14.116 13.365 1.00 41.72 128 TRP A C 1
ATOM 955 O O . TRP A 1 128 ? -47.906 -14.835 12.453 1.00 41.72 128 TRP A O 1
ATOM 965 N N . HIS A 1 129 ? -49.540 -14.271 13.875 1.00 42.97 129 HIS A N 1
ATOM 966 C CA . HIS A 1 129 ? -50.470 -15.300 13.397 1.00 42.97 129 HIS A CA 1
ATOM 967 C C . HIS A 1 129 ? -50.909 -15.088 11.937 1.00 42.97 129 HIS A C 1
ATOM 969 O O . HIS A 1 129 ? -51.049 -16.069 11.205 1.00 42.97 129 HIS A O 1
ATOM 975 N N . ARG A 1 130 ? -51.063 -13.838 11.475 1.00 42.94 130 ARG A N 1
ATOM 976 C CA . ARG A 1 130 ? -51.350 -13.540 10.058 1.00 42.94 130 ARG A CA 1
ATOM 977 C C . ARG A 1 130 ? -50.168 -13.840 9.133 1.00 42.94 130 ARG A C 1
ATOM 979 O O . ARG A 1 130 ? -50.379 -14.397 8.061 1.00 42.94 130 ARG A O 1
ATOM 986 N N . LEU A 1 13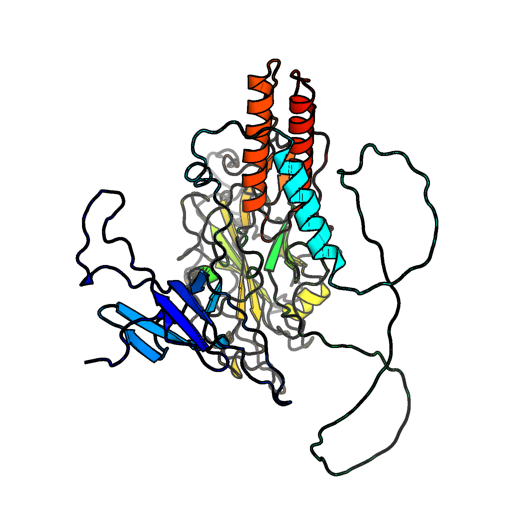1 ? -48.937 -13.539 9.549 1.00 39.22 131 LEU A N 1
ATOM 987 C CA . LEU A 1 131 ? -47.732 -13.881 8.780 1.00 39.22 131 LEU A CA 1
ATOM 988 C C . LEU A 1 131 ? -47.521 -15.402 8.688 1.00 39.22 131 LEU A C 1
ATOM 990 O O . LEU A 1 131 ? -47.175 -15.916 7.625 1.00 39.22 131 LEU A O 1
ATOM 994 N N . LYS A 1 132 ? -47.822 -16.142 9.763 1.00 37.75 132 LYS A N 1
ATOM 995 C CA . LYS A 1 132 ? -47.734 -17.612 9.788 1.00 37.75 132 LYS A CA 1
ATOM 996 C C . LYS A 1 132 ? -48.713 -18.295 8.817 1.00 37.75 132 LYS A C 1
ATOM 998 O O . LYS A 1 132 ? -48.380 -19.340 8.262 1.00 37.75 132 LYS A O 1
ATOM 1003 N N . ALA A 1 133 ? -49.881 -17.690 8.575 1.00 37.78 133 ALA A N 1
ATOM 1004 C CA . ALA A 1 133 ? -50.867 -18.172 7.601 1.00 37.78 133 ALA A CA 1
ATOM 1005 C C . ALA A 1 133 ? -50.429 -17.962 6.136 1.00 37.78 133 ALA A C 1
ATOM 1007 O O . ALA A 1 133 ? -50.727 -18.790 5.280 1.00 37.78 133 ALA A O 1
ATOM 1008 N N . ILE A 1 134 ? -49.682 -16.891 5.843 1.00 39.31 134 ILE A N 1
ATOM 1009 C CA . ILE A 1 134 ? -49.139 -16.635 4.496 1.00 39.31 134 ILE A CA 1
ATOM 1010 C C . ILE A 1 134 ? -48.086 -17.696 4.133 1.00 39.31 134 ILE A C 1
ATOM 1012 O O . ILE A 1 134 ? -48.096 -18.224 3.025 1.00 39.31 134 ILE A O 1
ATOM 1016 N N . TYR A 1 135 ? -47.241 -18.081 5.095 1.00 34.88 135 TYR A N 1
ATOM 1017 C CA . TYR A 1 135 ? -46.198 -19.097 4.904 1.00 34.88 135 TYR A CA 1
ATOM 1018 C C . TYR A 1 135 ? -46.713 -20.541 4.753 1.00 34.88 135 TYR A C 1
ATOM 1020 O O . TYR A 1 135 ? -45.945 -21.419 4.373 1.00 34.88 135 TYR A O 1
ATOM 1028 N N . THR A 1 136 ? -47.991 -20.815 5.045 1.00 36.56 136 THR A N 1
ATOM 1029 C CA . THR A 1 136 ? -48.575 -22.171 4.955 1.00 36.56 136 THR A CA 1
ATOM 1030 C C . THR A 1 136 ? -49.342 -22.445 3.656 1.00 36.56 136 THR A C 1
ATOM 1032 O O . THR A 1 136 ? -49.788 -23.571 3.455 1.00 36.56 136 THR A O 1
ATOM 1035 N N . MET A 1 137 ? -49.475 -21.464 2.753 1.00 33.53 137 MET A N 1
ATOM 1036 C CA . MET A 1 137 ? -50.167 -21.644 1.463 1.00 33.53 137 MET A CA 1
ATOM 1037 C C . MET A 1 137 ? -49.248 -21.969 0.272 1.00 33.53 137 MET A C 1
ATOM 1039 O O . MET A 1 137 ? -49.732 -22.439 -0.756 1.00 33.53 137 MET A O 1
ATOM 1043 N N . SER A 1 138 ? -47.935 -21.769 0.389 1.00 37.31 138 SER A N 1
ATOM 1044 C CA . SER A 1 138 ? -46.942 -22.144 -0.628 1.00 37.31 138 SER A CA 1
ATOM 1045 C C . SER A 1 138 ? -46.402 -23.555 -0.362 1.00 37.31 138 SER A C 1
ATOM 1047 O O . SER A 1 138 ? -45.323 -23.724 0.203 1.00 37.31 138 SER A O 1
ATOM 1049 N N . GLY A 1 139 ? -47.189 -24.574 -0.716 1.00 36.22 139 GLY A N 1
ATOM 1050 C CA . GLY A 1 139 ? -46.914 -25.973 -0.378 1.00 36.22 139 GLY A CA 1
ATOM 1051 C C . GLY A 1 139 ? -45.728 -26.596 -1.123 1.00 36.22 139 GLY A C 1
ATOM 1052 O O . GLY A 1 139 ? -45.911 -27.180 -2.187 1.00 36.22 139 GLY A O 1
ATOM 1053 N N . VAL A 1 140 ? -44.538 -26.552 -0.517 1.00 30.88 140 VAL A N 1
ATOM 1054 C CA . VAL A 1 140 ? -43.385 -27.398 -0.871 1.00 30.88 140 VAL A CA 1
ATOM 1055 C C . VAL A 1 140 ? -42.832 -28.019 0.414 1.00 30.88 140 VAL A C 1
ATOM 1057 O O . VAL A 1 140 ? -42.480 -27.305 1.349 1.00 30.88 140 VAL A O 1
ATOM 1060 N N . ILE A 1 141 ? -42.787 -29.352 0.469 1.00 31.14 141 ILE A N 1
ATOM 1061 C CA . ILE A 1 141 ? -42.323 -30.152 1.616 1.00 31.14 141 ILE A CA 1
ATOM 1062 C C . ILE A 1 141 ? -41.142 -31.009 1.142 1.00 31.14 141 ILE A C 1
ATOM 1064 O O . ILE A 1 141 ? -41.205 -31.559 0.042 1.00 31.14 141 ILE A O 1
ATOM 1068 N N . PRO A 1 142 ? -40.093 -31.165 1.967 1.00 29.80 142 PRO A N 1
ATOM 1069 C CA . PRO A 1 142 ? -39.671 -32.530 2.287 1.00 29.80 142 PRO A CA 1
ATOM 1070 C C . PRO A 1 142 ? -39.412 -32.773 3.791 1.00 29.80 142 PRO A C 1
ATOM 1072 O O . PRO A 1 142 ? -38.836 -31.957 4.502 1.00 29.80 142 PRO A O 1
ATOM 1075 N N . TYR A 1 143 ? -39.822 -33.962 4.231 1.00 24.45 143 TYR A N 1
ATOM 1076 C CA . TYR A 1 143 ? -39.533 -34.690 5.483 1.00 24.45 143 TYR A CA 1
ATOM 1077 C C . TYR A 1 143 ? -39.434 -36.191 5.082 1.00 24.45 143 TYR A C 1
ATOM 1079 O O . TYR A 1 143 ? -39.805 -36.481 3.937 1.00 24.45 143 TYR A O 1
ATOM 1087 N N . PRO A 1 144 ? -39.024 -37.175 5.925 1.00 48.91 144 PRO A N 1
ATOM 1088 C CA . PRO A 1 144 ? -38.773 -37.174 7.385 1.00 48.91 144 PRO A CA 1
ATOM 1089 C C . PRO A 1 144 ? -37.356 -37.739 7.740 1.00 48.91 144 PRO A C 1
ATOM 1091 O O . PRO A 1 144 ? -36.586 -38.018 6.831 1.00 48.91 144 PRO A O 1
ATOM 1094 N N . THR A 1 145 ? -36.875 -37.987 8.973 1.00 28.75 145 THR A N 1
ATOM 1095 C CA . THR A 1 145 ? -37.201 -37.597 10.372 1.00 28.75 145 THR A CA 1
ATOM 1096 C C . THR A 1 145 ? -35.983 -37.913 11.254 1.00 28.75 145 THR A C 1
ATOM 1098 O O . THR A 1 145 ? -35.512 -39.046 11.200 1.00 28.75 145 THR A O 1
ATOM 1101 N N . VAL A 1 146 ? -35.602 -37.024 12.180 1.00 24.47 146 VAL A N 1
ATOM 1102 C CA . VAL A 1 146 ? -35.097 -37.410 13.519 1.00 24.47 146 VAL A CA 1
ATOM 1103 C C . VAL A 1 146 ? -35.686 -36.438 14.548 1.00 24.47 146 VAL A C 1
ATOM 1105 O O . VAL A 1 146 ? -35.805 -35.244 14.285 1.00 24.47 146 VAL A O 1
ATOM 1108 N N . LEU A 1 147 ? -36.117 -36.973 15.690 1.00 28.19 147 LEU A N 1
ATOM 1109 C CA . LEU A 1 147 ? -36.804 -36.252 16.764 1.00 28.19 147 LEU A CA 1
ATOM 1110 C C . LEU A 1 147 ? -35.813 -35.528 17.690 1.00 28.19 147 LEU A C 1
ATOM 1112 O O . LEU A 1 147 ? -34.816 -36.119 18.095 1.00 28.19 147 LEU A O 1
ATOM 1116 N N . PHE A 1 148 ? -36.170 -34.321 18.135 1.00 24.69 148 PHE A N 1
ATOM 1117 C CA . PHE A 1 148 ? -35.683 -33.738 19.391 1.00 24.69 148 PHE A CA 1
ATOM 1118 C C . PHE A 1 148 ? -36.885 -33.351 20.273 1.00 24.69 148 PHE A C 1
ATOM 1120 O O . PHE A 1 148 ? -37.898 -32.899 19.731 1.00 24.69 148 PHE A O 1
ATOM 1127 N N . PRO A 1 149 ? -36.815 -33.560 21.602 1.00 28.84 149 PRO A N 1
ATOM 1128 C CA . PRO A 1 149 ? -37.916 -33.280 22.518 1.00 28.84 149 PRO A CA 1
ATOM 1129 C C . PRO A 1 149 ? -38.031 -31.791 22.878 1.00 28.84 149 PRO A C 1
ATOM 1131 O O . PRO A 1 149 ? -37.119 -30.992 22.673 1.00 28.84 149 PRO A O 1
ATOM 1134 N N . GLU A 1 150 ? -39.179 -31.434 23.446 1.00 31.44 150 GLU A N 1
ATOM 1135 C CA . GLU A 1 150 ? -39.554 -30.068 23.801 1.00 31.44 150 GLU A CA 1
ATOM 1136 C C . GLU A 1 150 ? -38.822 -29.542 25.050 1.00 31.44 150 GLU A C 1
ATOM 1138 O O . GLU A 1 150 ? -38.982 -30.083 26.141 1.00 31.44 150 GLU A O 1
ATOM 1143 N N . SER A 1 151 ? -38.150 -28.393 24.932 1.00 30.94 151 SER A N 1
ATOM 1144 C CA . SER A 1 151 ? -38.171 -27.352 25.976 1.00 30.94 151 SER A CA 1
ATOM 1145 C C . SER A 1 151 ? -37.703 -26.013 25.401 1.00 30.94 151 SER A C 1
ATOM 1147 O O . SER A 1 151 ? -36.589 -25.912 24.890 1.00 30.94 151 SER A O 1
ATOM 1149 N N . ALA A 1 152 ? -38.542 -24.980 25.475 1.00 38.22 152 ALA A N 1
ATOM 1150 C CA . ALA A 1 152 ? -38.264 -23.682 24.863 1.00 38.22 152 ALA A CA 1
ATOM 1151 C C . ALA A 1 152 ? -37.570 -22.707 25.831 1.00 38.22 152 ALA A C 1
ATOM 1153 O O . ALA A 1 152 ? -38.232 -22.080 26.656 1.00 38.22 152 ALA A O 1
ATOM 1154 N N . ALA A 1 153 ? -36.257 -22.524 25.669 1.00 36.34 153 ALA A N 1
ATOM 1155 C CA . ALA A 1 153 ? -35.515 -21.325 26.068 1.00 36.34 153 ALA A CA 1
ATOM 1156 C C . ALA A 1 153 ? -34.166 -21.275 25.321 1.00 36.34 153 ALA A C 1
ATOM 1158 O O . ALA A 1 153 ? -33.566 -22.319 25.091 1.00 36.34 153 ALA A O 1
ATOM 1159 N N . SER A 1 154 ? -33.690 -20.067 24.996 1.00 32.47 154 SER A N 1
ATOM 1160 C CA . SER A 1 154 ? -32.330 -19.779 24.491 1.00 32.47 154 SER A CA 1
ATOM 1161 C C . SER A 1 154 ? -31.933 -20.379 23.128 1.00 32.47 154 SER A C 1
ATOM 1163 O O . SER A 1 154 ? -31.342 -21.449 23.078 1.00 32.47 154 SER A O 1
ATOM 1165 N N . PHE A 1 155 ? -32.141 -19.640 22.025 1.00 25.84 155 PHE A N 1
ATOM 1166 C CA . PHE A 1 155 ? -31.380 -19.845 20.771 1.00 25.84 155 PHE A CA 1
ATOM 1167 C C . PHE A 1 155 ? -31.381 -18.603 19.848 1.00 25.84 155 PHE A C 1
ATOM 1169 O O . PHE A 1 155 ? -31.929 -18.608 18.749 1.00 25.84 155 PHE A O 1
ATOM 1176 N N . VAL A 1 156 ? -30.755 -17.510 20.300 1.00 29.86 156 VAL A N 1
ATOM 1177 C CA . VAL A 1 156 ? -30.265 -16.427 19.422 1.00 29.86 156 VAL A CA 1
ATOM 1178 C C . VAL A 1 156 ? -28.855 -16.093 19.894 1.00 29.86 156 VAL A C 1
ATOM 1180 O O . VAL A 1 156 ? -28.664 -15.308 20.816 1.00 29.86 156 VAL A O 1
ATOM 1183 N N . GLY A 1 157 ? -27.875 -16.783 19.320 1.00 24.20 157 GLY A N 1
ATOM 1184 C CA . GLY A 1 157 ? -26.482 -16.713 19.735 1.00 24.20 157 GLY A CA 1
ATOM 1185 C C . GLY A 1 157 ? -25.613 -17.462 18.736 1.00 24.20 157 GLY A C 1
ATOM 1186 O O . GLY A 1 157 ? -25.824 -18.645 18.488 1.00 24.20 157 GLY A O 1
ATOM 1187 N N . TYR A 1 158 ? -24.687 -16.724 18.135 1.00 23.03 158 TYR A N 1
ATOM 1188 C CA . TYR A 1 158 ? -23.645 -17.197 17.230 1.00 23.03 158 TYR A CA 1
ATOM 1189 C C . TYR A 1 158 ? -22.932 -18.475 17.706 1.00 23.03 158 TYR A C 1
ATOM 1191 O O . TYR A 1 158 ? -22.670 -18.622 18.895 1.00 23.03 158 TYR A O 1
ATOM 1199 N N . PHE A 1 159 ? -22.556 -19.321 16.741 1.00 22.02 159 PHE A N 1
ATOM 1200 C CA . PHE A 1 159 ? -21.220 -19.899 16.471 1.00 22.02 159 PHE A CA 1
ATOM 1201 C C . PHE A 1 159 ? -21.401 -21.257 15.745 1.00 22.02 159 PHE A C 1
ATOM 1203 O O . PHE A 1 159 ? -22.288 -22.019 16.107 1.00 22.02 159 PHE A O 1
ATOM 1210 N N . ALA A 1 160 ? -20.591 -21.689 14.771 1.00 25.83 160 ALA A N 1
ATOM 1211 C CA . ALA A 1 160 ? -19.748 -21.017 13.772 1.00 25.83 160 ALA A CA 1
ATOM 1212 C C . ALA A 1 160 ? -19.205 -22.092 12.789 1.00 25.83 160 ALA A C 1
ATOM 1214 O O . ALA A 1 160 ? -19.463 -23.278 12.965 1.00 25.83 160 ALA A O 1
ATOM 1215 N N . LEU A 1 161 ? -18.352 -21.659 11.850 1.00 24.27 161 LEU A N 1
ATOM 1216 C CA . LEU A 1 161 ? -17.251 -22.426 11.234 1.00 24.27 161 LEU A CA 1
ATOM 1217 C C . LEU A 1 161 ? -17.569 -23.556 10.225 1.00 24.27 161 LEU A C 1
ATOM 1219 O O . LEU A 1 161 ? -17.961 -24.668 10.558 1.00 24.27 161 LEU A O 1
ATOM 1223 N N . LYS A 1 162 ? -17.222 -23.237 8.965 1.00 29.00 162 LYS A N 1
ATOM 1224 C CA . LYS A 1 162 ? -16.465 -24.051 7.984 1.00 29.00 162 LYS A CA 1
ATOM 1225 C C . LYS A 1 162 ? -15.926 -25.403 8.497 1.00 29.00 162 LYS A C 1
ATOM 1227 O O . LYS A 1 162 ? -15.269 -25.406 9.528 1.00 29.00 162 LYS A O 1
ATOM 1232 N N . PHE A 1 163 ? -15.964 -26.446 7.650 1.00 21.77 163 PHE A N 1
ATOM 1233 C CA . PHE A 1 163 ? -14.746 -27.013 7.017 1.00 21.77 163 PHE A CA 1
ATOM 1234 C C . PHE A 1 163 ? -15.040 -28.066 5.902 1.00 21.77 163 PHE A C 1
ATOM 1236 O O . PHE A 1 163 ? -15.618 -29.108 6.167 1.00 21.77 163 PHE A O 1
ATOM 1243 N N . ILE A 1 164 ? -14.572 -27.766 4.676 1.00 24.75 164 ILE A N 1
ATOM 1244 C CA . ILE A 1 164 ? -13.920 -28.641 3.657 1.00 24.75 164 ILE A CA 1
ATOM 1245 C C . ILE A 1 164 ? -14.607 -29.928 3.090 1.00 24.75 164 ILE A C 1
ATOM 1247 O O . ILE A 1 164 ? -14.582 -30.987 3.700 1.00 24.75 164 ILE A O 1
ATOM 1251 N N . SER A 1 165 ? -14.991 -29.809 1.800 1.00 25.55 165 SER A N 1
ATOM 1252 C CA . SER A 1 165 ? -14.533 -30.583 0.605 1.00 25.55 165 SER A CA 1
ATOM 1253 C C . SER A 1 165 ? -15.109 -31.961 0.193 1.00 25.55 165 SER A C 1
ATOM 1255 O O . SER A 1 165 ? -15.508 -32.768 1.023 1.00 25.55 165 SER A O 1
ATOM 1257 N N . LEU A 1 166 ? -14.983 -32.203 -1.132 1.00 21.94 166 LEU A N 1
ATOM 1258 C CA . LEU A 1 166 ? -15.302 -33.385 -1.966 1.00 21.94 166 LEU A CA 1
ATOM 1259 C C . LEU A 1 166 ? -16.820 -33.593 -2.219 1.00 21.94 166 LEU A C 1
ATOM 1261 O O . LEU A 1 166 ? -17.607 -33.512 -1.285 1.00 21.94 166 LEU A O 1
ATOM 1265 N N . GLU A 1 167 ? -17.338 -33.812 -3.440 1.00 22.48 167 GLU A N 1
ATOM 1266 C CA . GLU A 1 167 ? -16.754 -34.162 -4.758 1.00 22.48 167 GLU A CA 1
ATOM 1267 C C . GLU A 1 167 ? -17.701 -33.737 -5.926 1.00 22.48 167 GLU A C 1
ATOM 1269 O O . GLU A 1 167 ? -18.918 -33.694 -5.755 1.00 22.48 167 GLU A O 1
ATOM 1274 N N . GLU A 1 168 ? -17.156 -33.460 -7.121 1.00 34.34 168 GLU A N 1
ATOM 1275 C CA . GLU A 1 168 ? -17.851 -33.531 -8.441 1.00 34.34 168 GLU A CA 1
ATOM 1276 C C . GLU A 1 168 ? -17.698 -34.979 -9.023 1.00 34.34 168 GLU A C 1
ATOM 1278 O O . GLU A 1 168 ? -16.919 -35.714 -8.407 1.00 34.34 168 GLU A O 1
ATOM 1283 N N . PRO A 1 169 ? -18.299 -35.457 -10.165 1.00 39.88 169 PRO A N 1
ATOM 1284 C CA . PRO A 1 169 ? -18.764 -34.714 -11.365 1.00 39.88 169 PRO A CA 1
ATOM 1285 C C . PRO A 1 169 ? -19.948 -35.312 -12.211 1.00 39.88 169 PRO A C 1
ATOM 1287 O O . PRO A 1 169 ? -20.626 -36.258 -11.818 1.00 39.88 169 PRO A O 1
ATOM 1290 N N . THR A 1 170 ? -20.088 -34.792 -13.451 1.00 25.00 170 THR A N 1
ATOM 1291 C CA . THR A 1 170 ? -20.793 -35.283 -14.683 1.00 25.00 170 THR A CA 1
ATOM 1292 C C . THR A 1 170 ? -22.257 -34.837 -14.905 1.00 25.00 170 THR A C 1
ATOM 1294 O O . THR A 1 170 ? -23.117 -35.068 -14.068 1.00 25.00 170 THR A O 1
ATOM 1297 N N . GLU A 1 171 ? -22.583 -33.996 -15.909 1.00 29.81 171 GLU A N 1
ATOM 1298 C CA . GLU A 1 171 ? -22.645 -34.165 -17.397 1.00 29.81 171 GLU A CA 1
ATOM 1299 C C . GLU A 1 171 ? -23.890 -34.940 -17.913 1.00 29.81 171 GLU A C 1
ATOM 1301 O O . GLU A 1 171 ? -24.290 -35.925 -17.312 1.00 29.81 171 GLU A O 1
ATOM 1306 N N . SER A 1 172 ? -24.565 -34.600 -19.031 1.00 26.89 172 SER A N 1
ATOM 1307 C CA . SER A 1 172 ? -24.324 -33.587 -20.086 1.00 26.89 172 SER A CA 1
ATOM 1308 C C . SER A 1 172 ? -25.596 -33.233 -20.912 1.00 26.89 172 SER A C 1
ATOM 1310 O O . SER A 1 172 ? -26.621 -33.915 -20.834 1.00 26.89 172 SER A O 1
ATOM 1312 N N . SER A 1 173 ? -25.432 -32.252 -21.827 1.00 25.91 173 SER A N 1
ATOM 1313 C CA . SER A 1 173 ? -25.949 -32.196 -23.227 1.00 25.91 173 SER A CA 1
ATOM 1314 C C . SER A 1 173 ? -27.033 -31.120 -23.538 1.00 25.91 173 SER A C 1
ATOM 1316 O O . SER A 1 173 ? -27.880 -30.861 -22.694 1.00 25.91 173 SER A O 1
ATOM 1318 N N . ARG A 1 174 ? -27.080 -30.407 -24.694 1.00 26.66 174 ARG A N 1
ATOM 1319 C CA . ARG A 1 174 ? -26.418 -30.543 -26.025 1.00 26.66 174 ARG A CA 1
ATOM 1320 C C . ARG A 1 174 ? -26.087 -29.206 -26.754 1.00 26.66 174 ARG A C 1
ATOM 1322 O O . ARG A 1 174 ? -26.943 -28.344 -26.883 1.00 26.66 174 ARG A O 1
ATOM 1329 N N . THR A 1 175 ? -24.877 -29.148 -27.328 1.00 22.84 175 THR A N 1
ATOM 1330 C CA . THR A 1 175 ? -24.415 -28.581 -28.634 1.00 22.84 175 THR A CA 1
ATOM 1331 C C . THR A 1 175 ? -25.177 -27.493 -29.427 1.00 22.84 175 THR A C 1
ATOM 1333 O O . THR A 1 175 ? -26.315 -27.707 -29.838 1.00 22.84 175 THR A O 1
ATOM 1336 N N . VAL A 1 176 ? -24.408 -26.519 -29.952 1.00 23.97 176 VAL A N 1
ATOM 1337 C CA . VAL A 1 176 ? -24.477 -26.049 -31.363 1.00 23.97 176 VAL A CA 1
ATOM 1338 C C . VAL A 1 176 ? -23.052 -25.985 -31.952 1.00 23.97 176 VAL A C 1
ATOM 1340 O O . VAL A 1 176 ? -22.092 -25.717 -31.235 1.00 23.97 176 VAL A O 1
ATOM 1343 N N . THR A 1 177 ? -22.914 -26.287 -33.245 1.00 22.73 177 THR A N 1
ATOM 1344 C CA . THR A 1 177 ? -21.663 -26.570 -33.977 1.00 22.73 177 THR A CA 1
ATOM 1345 C C . THR A 1 177 ? -21.084 -25.389 -34.763 1.00 22.73 177 THR A C 1
ATOM 1347 O O . THR A 1 177 ? -21.850 -24.649 -35.375 1.00 22.73 177 THR A O 1
ATOM 1350 N N . TRP A 1 178 ? -19.755 -25.357 -34.929 1.00 23.28 178 TRP A N 1
ATOM 1351 C CA . TRP A 1 178 ? -19.088 -24.856 -36.145 1.00 23.28 178 TRP A CA 1
ATOM 1352 C C . TRP A 1 178 ? -17.942 -25.797 -36.548 1.00 23.28 178 TRP A C 1
ATOM 1354 O O . TRP A 1 178 ? -17.348 -26.460 -35.702 1.00 23.28 178 TRP A O 1
ATOM 1364 N N . THR A 1 179 ? -17.693 -25.908 -37.852 1.00 23.97 179 THR A N 1
ATOM 1365 C CA . THR A 1 179 ? -16.865 -26.950 -38.482 1.00 23.97 179 THR A CA 1
ATOM 1366 C C . THR A 1 179 ? -15.403 -26.545 -38.669 1.00 23.97 179 THR A C 1
ATOM 1368 O O . THR A 1 179 ? -15.134 -25.459 -39.180 1.00 23.97 179 THR A O 1
ATOM 1371 N N . SER A 1 180 ? -14.477 -27.471 -38.415 1.00 26.42 180 SER A N 1
ATOM 1372 C CA . SER A 1 180 ? -13.118 -27.474 -38.974 1.00 26.42 180 SER A CA 1
ATOM 1373 C C . SER A 1 180 ? -12.893 -28.751 -39.794 1.00 26.42 180 SER A C 1
ATOM 1375 O O . SER A 1 180 ? -13.554 -29.763 -39.559 1.00 26.42 180 SER A O 1
ATOM 1377 N N . ALA A 1 181 ? -11.997 -28.691 -40.781 1.00 26.00 181 ALA A N 1
ATOM 1378 C CA . ALA A 1 181 ? -11.623 -29.830 -41.619 1.00 26.00 181 ALA A CA 1
ATOM 1379 C C . ALA A 1 181 ? -10.200 -30.312 -41.283 1.00 26.00 181 ALA A C 1
ATOM 1381 O O . ALA A 1 181 ? -9.333 -29.487 -41.008 1.00 26.00 181 ALA A O 1
ATOM 1382 N N . ASP A 1 182 ? -10.034 -31.639 -41.309 1.00 28.72 182 ASP A N 1
ATOM 1383 C CA . ASP A 1 182 ? -8.827 -32.494 -41.283 1.00 28.72 182 ASP A CA 1
ATOM 1384 C C . ASP A 1 182 ? -7.434 -31.812 -41.317 1.00 28.72 182 ASP A C 1
ATOM 1386 O O . ASP A 1 182 ? -7.169 -30.927 -42.123 1.00 28.72 182 ASP A O 1
ATOM 1390 N N . GLN A 1 183 ? -6.432 -32.276 -40.554 1.00 28.83 183 GLN A N 1
ATOM 1391 C CA . GLN A 1 183 ? -5.857 -33.626 -40.705 1.00 28.83 183 GLN A CA 1
ATOM 1392 C C . GLN A 1 183 ? -5.196 -34.217 -39.439 1.00 28.83 183 GLN A C 1
ATOM 1394 O O . GLN A 1 183 ? -4.764 -33.523 -38.524 1.00 28.83 183 GLN A O 1
ATOM 1399 N N . THR A 1 184 ? -5.091 -35.549 -39.437 1.00 24.56 184 THR A N 1
ATOM 1400 C CA . THR A 1 184 ? -4.601 -36.437 -38.365 1.00 24.56 184 THR A CA 1
ATOM 1401 C C . THR A 1 184 ? -3.116 -36.820 -38.475 1.00 24.56 184 THR A C 1
ATOM 1403 O O . THR A 1 184 ? -2.725 -37.222 -39.566 1.00 24.56 184 THR A O 1
ATOM 1406 N N . VAL A 1 185 ? -2.377 -36.936 -37.350 1.00 28.75 185 VAL A N 1
ATOM 1407 C CA . VAL A 1 185 ? -1.407 -38.041 -37.086 1.00 28.75 185 VAL A CA 1
ATOM 1408 C C . VAL A 1 185 ? -1.291 -38.372 -35.572 1.00 28.75 185 VAL A C 1
ATOM 1410 O O . VAL A 1 185 ? -0.829 -37.569 -34.773 1.00 28.75 185 VAL A O 1
ATOM 1413 N N . GLN A 1 186 ? -1.719 -39.593 -35.232 1.00 24.58 186 GLN A N 1
ATOM 1414 C CA . GLN A 1 186 ? -1.320 -40.553 -34.169 1.00 24.58 186 GLN A CA 1
ATOM 1415 C C . GLN A 1 186 ? -0.238 -40.162 -33.111 1.00 24.58 186 GLN A C 1
ATOM 1417 O O . GLN A 1 186 ? 0.903 -39.895 -33.462 1.00 24.58 186 GLN A O 1
ATOM 1422 N N . SER A 1 187 ? -0.558 -40.200 -31.798 1.00 25.30 187 SER A N 1
ATOM 1423 C CA . SER A 1 187 ? -0.301 -41.317 -30.823 1.00 25.30 187 SER A CA 1
ATOM 1424 C C . SER A 1 187 ? 1.026 -41.186 -30.031 1.00 25.30 187 SER A C 1
ATOM 1426 O O . SER A 1 187 ? 2.022 -40.826 -30.639 1.00 25.30 187 SER A O 1
ATOM 1428 N N . ASN A 1 188 ? 1.197 -41.479 -28.728 1.00 26.48 188 ASN A N 1
ATOM 1429 C CA . ASN A 1 188 ? 0.361 -41.974 -27.610 1.00 26.48 188 ASN A CA 1
ATOM 1430 C C . ASN A 1 188 ? 0.983 -41.490 -26.268 1.00 26.48 188 ASN A C 1
ATOM 1432 O O . ASN A 1 188 ? 2.203 -41.363 -26.207 1.00 26.48 188 ASN A O 1
ATOM 1436 N N . GLY A 1 189 ? 0.208 -41.353 -25.176 1.00 25.78 189 GLY A N 1
ATOM 1437 C CA . GLY A 1 189 ? 0.767 -41.266 -23.803 1.00 25.78 189 GLY A CA 1
ATOM 1438 C C . GLY A 1 189 ? 0.086 -40.264 -22.858 1.00 25.78 189 GLY A C 1
ATOM 1439 O O . GLY A 1 189 ? 0.494 -39.114 -22.771 1.00 25.78 189 GLY A O 1
ATOM 1440 N N . SER A 1 190 ? -0.950 -40.706 -22.143 1.00 25.12 190 SER A N 1
ATOM 1441 C CA . SER A 1 190 ? -1.797 -39.895 -21.250 1.00 25.12 190 SER A CA 1
ATOM 1442 C C . SER A 1 190 ? -1.099 -39.309 -20.012 1.00 25.12 190 SER A C 1
ATOM 1444 O O . SER A 1 190 ? -0.324 -40.002 -19.361 1.00 25.12 190 SER A O 1
ATOM 1446 N N . LEU A 1 191 ? -1.556 -38.131 -19.568 1.00 26.11 191 LEU A N 1
ATOM 1447 C CA . LEU A 1 191 ? -2.380 -37.986 -18.349 1.00 26.11 191 LEU A CA 1
ATOM 1448 C C . LEU A 1 191 ? -3.060 -36.603 -18.331 1.00 26.11 191 LEU A C 1
ATOM 1450 O O . LEU A 1 191 ? -2.454 -35.609 -18.717 1.00 26.11 191 LEU A O 1
ATOM 1454 N N . ALA A 1 192 ? -4.332 -36.551 -17.930 1.00 25.92 192 ALA A N 1
ATOM 1455 C CA . ALA A 1 192 ? -5.159 -35.345 -17.985 1.00 25.92 192 ALA A CA 1
ATOM 1456 C C . ALA A 1 192 ? -5.446 -34.787 -16.584 1.00 25.92 192 ALA A C 1
ATOM 1458 O O . ALA A 1 192 ? -5.694 -35.550 -15.652 1.00 25.92 192 ALA A O 1
ATOM 1459 N N . VAL A 1 193 ? -5.490 -33.458 -16.472 1.00 30.27 193 VAL A N 1
ATOM 1460 C CA . VAL A 1 193 ? -6.057 -32.728 -15.330 1.00 30.27 193 VAL A CA 1
ATOM 1461 C C . VAL A 1 193 ? -7.161 -31.832 -15.883 1.00 30.27 193 VAL A C 1
ATOM 1463 O O . VAL A 1 193 ? -6.920 -31.055 -16.807 1.00 30.27 193 VAL A O 1
ATOM 1466 N N . GLY A 1 194 ? -8.380 -31.978 -15.367 1.00 28.73 194 GLY A N 1
ATOM 1467 C CA . GLY A 1 194 ? -9.507 -31.128 -15.748 1.00 28.73 194 GLY A CA 1
ATOM 1468 C C . GLY A 1 194 ? -9.453 -29.790 -15.016 1.00 28.73 194 GLY A C 1
ATOM 1469 O O . GLY A 1 194 ? -9.179 -29.764 -13.821 1.00 28.73 194 GLY A O 1
ATOM 1470 N N . ASN A 1 195 ? -9.748 -28.697 -15.721 1.00 30.88 195 ASN A N 1
ATOM 1471 C CA . ASN A 1 195 ? -9.920 -27.370 -15.133 1.00 30.88 195 ASN A CA 1
ATOM 1472 C C . ASN A 1 195 ? -11.212 -26.734 -15.656 1.00 30.88 195 ASN A C 1
ATOM 1474 O O . ASN A 1 195 ? -11.316 -26.389 -16.833 1.00 30.88 195 ASN A O 1
ATOM 1478 N N . SER A 1 196 ? -12.173 -26.516 -14.761 1.00 28.02 196 SER A N 1
ATOM 1479 C CA . SER A 1 196 ? -13.274 -25.578 -14.965 1.00 28.02 196 SER A CA 1
ATOM 1480 C C . SER A 1 196 ? -12.740 -24.151 -14.790 1.00 28.02 196 SER A C 1
ATOM 1482 O O . SER A 1 196 ? -12.680 -23.628 -13.676 1.00 28.02 196 SER A O 1
ATOM 1484 N N . SER A 1 197 ? -12.300 -23.523 -15.880 1.00 30.00 197 SER A N 1
ATOM 1485 C CA . SER A 1 197 ? -11.726 -22.175 -15.851 1.00 30.00 197 SER A CA 1
ATOM 1486 C C . SER A 1 197 ? -12.799 -21.108 -15.602 1.00 30.00 197 SER A C 1
ATOM 1488 O O . SER A 1 197 ? -13.399 -20.575 -16.539 1.00 30.00 197 SER A O 1
ATOM 1490 N N . GLY A 1 198 ? -13.026 -20.768 -14.333 1.00 29.23 198 GLY A N 1
ATOM 1491 C CA . GLY A 1 198 ? -13.630 -19.488 -13.979 1.00 29.23 198 GLY A CA 1
ATOM 1492 C C . GLY A 1 198 ? -12.687 -18.352 -14.382 1.00 29.23 198 GLY A C 1
ATOM 1493 O O . GLY A 1 198 ? -11.488 -18.426 -14.124 1.00 29.23 198 GLY A O 1
ATOM 1494 N N . PHE A 1 199 ? -13.213 -17.299 -15.012 1.00 29.77 199 PHE A N 1
ATOM 1495 C CA . PHE A 1 199 ? -12.432 -16.106 -15.346 1.00 29.77 199 PHE A CA 1
ATOM 1496 C C . PHE A 1 199 ? -12.172 -15.273 -14.081 1.00 29.77 199 PHE A C 1
ATOM 1498 O O . PHE A 1 199 ? -12.853 -14.283 -13.818 1.00 29.77 199 PHE A O 1
ATOM 1505 N N . THR A 1 200 ? -11.194 -15.686 -13.274 1.00 39.09 200 THR A N 1
ATOM 1506 C CA . THR A 1 200 ? -10.665 -14.869 -12.178 1.00 39.09 200 THR A CA 1
ATOM 1507 C C . THR A 1 200 ? -9.871 -13.704 -12.759 1.00 39.09 200 THR A C 1
ATOM 1509 O O . THR A 1 200 ? -8.873 -13.911 -13.444 1.00 39.09 200 THR A O 1
ATOM 1512 N N . SER A 1 201 ? -10.319 -12.479 -12.485 1.00 47.50 201 SER A N 1
ATOM 1513 C CA . SER A 1 201 ? -9.668 -11.232 -12.901 1.00 47.50 201 SER A CA 1
ATOM 1514 C C . SER A 1 201 ? -8.371 -11.022 -12.107 1.00 47.50 201 SER A C 1
ATOM 1516 O O . SER A 1 201 ? -8.367 -10.371 -11.063 1.00 47.50 201 SER A O 1
ATOM 1518 N N . ALA A 1 202 ? -7.286 -11.656 -12.551 1.00 66.00 202 ALA A N 1
ATOM 1519 C CA . ALA A 1 202 ? -6.138 -11.983 -11.711 1.00 66.00 202 ALA A CA 1
ATOM 1520 C C . ALA A 1 202 ? -5.055 -10.878 -11.628 1.00 66.00 202 ALA A C 1
ATOM 1522 O O . ALA A 1 202 ? -3.898 -11.053 -12.011 1.00 66.00 202 ALA A O 1
ATOM 1523 N N . HIS A 1 203 ? -5.460 -9.726 -11.095 1.00 91.69 203 HIS A N 1
ATOM 1524 C CA . HIS A 1 203 ? -4.630 -8.532 -10.916 1.00 91.69 203 HIS A CA 1
ATOM 1525 C C . HIS A 1 203 ? -4.007 -8.433 -9.504 1.00 91.69 203 HIS A C 1
ATOM 1527 O O . HIS A 1 203 ? -4.421 -9.145 -8.595 1.00 91.69 203 HIS A O 1
ATOM 1533 N N . THR A 1 204 ? -3.037 -7.534 -9.286 1.00 95.75 204 THR A N 1
ATOM 1534 C CA . THR A 1 204 ? -2.233 -7.483 -8.044 1.00 95.75 204 THR A CA 1
ATOM 1535 C C . THR A 1 204 ? -2.314 -6.155 -7.283 1.00 95.75 204 THR A C 1
ATOM 1537 O O . THR A 1 204 ? -2.534 -5.103 -7.876 1.00 95.75 204 THR A O 1
ATOM 1540 N N . SER A 1 205 ? -2.067 -6.187 -5.969 1.00 95.62 205 SER A N 1
ATOM 1541 C CA . SER A 1 205 ? -1.818 -5.000 -5.136 1.00 95.62 205 SER A CA 1
ATOM 1542 C C . SER A 1 205 ? -0.602 -5.206 -4.227 1.00 95.62 205 SER A C 1
ATOM 1544 O O . SER A 1 205 ? -0.415 -6.287 -3.673 1.00 95.62 205 SER A O 1
ATOM 1546 N N . PHE A 1 206 ? 0.191 -4.153 -4.004 1.00 97.50 206 PHE A N 1
ATOM 1547 C CA . PHE A 1 206 ? 1.209 -4.119 -2.943 1.00 97.50 206 PHE A CA 1
ATOM 1548 C C . PHE A 1 206 ? 0.505 -3.984 -1.586 1.00 97.50 206 PHE A C 1
ATOM 1550 O O . PHE A 1 206 ? -0.191 -2.993 -1.376 1.00 97.50 206 PHE A O 1
ATOM 1557 N N . THR A 1 207 ? 0.650 -4.962 -0.686 1.00 95.94 207 THR A N 1
ATOM 1558 C CA . THR A 1 207 ? -0.087 -5.007 0.595 1.00 95.94 207 THR A CA 1
ATOM 1559 C C . THR A 1 207 ? 0.782 -4.799 1.822 1.00 95.94 207 THR A C 1
ATOM 1561 O O . THR A 1 207 ? 0.342 -4.175 2.790 1.00 95.94 207 THR A O 1
ATOM 1564 N N . THR A 1 208 ? 1.994 -5.354 1.816 1.00 97.25 208 THR A N 1
ATOM 1565 C CA . THR A 1 208 ? 2.729 -5.607 3.060 1.00 97.25 208 THR A CA 1
ATOM 1566 C C . THR A 1 208 ? 4.205 -5.301 2.880 1.00 97.25 208 THR A C 1
ATOM 1568 O O . THR A 1 208 ? 4.880 -5.861 2.017 1.00 97.25 208 THR A O 1
ATOM 1571 N N . LEU A 1 209 ? 4.716 -4.388 3.709 1.00 98.56 209 LEU A N 1
ATOM 1572 C CA . LEU A 1 209 ? 6.139 -4.084 3.778 1.00 98.56 209 LEU A CA 1
ATOM 1573 C C . LEU A 1 209 ? 6.817 -5.012 4.791 1.00 98.56 209 LEU A C 1
ATOM 1575 O O . LEU A 1 209 ? 6.371 -5.148 5.933 1.00 98.56 209 LEU A O 1
ATOM 1579 N N . LEU A 1 210 ? 7.955 -5.577 4.402 1.00 98.62 210 LEU A N 1
ATOM 1580 C CA . LEU A 1 210 ? 8.916 -6.168 5.320 1.00 98.62 210 LEU A CA 1
ATOM 1581 C C . LEU A 1 210 ? 10.201 -5.335 5.306 1.00 98.62 210 LEU A C 1
ATOM 1583 O O . LEU A 1 210 ? 10.635 -4.861 4.256 1.00 98.62 210 LEU A O 1
ATOM 1587 N N . ILE A 1 211 ? 10.818 -5.172 6.474 1.00 98.44 211 ILE A N 1
ATOM 1588 C CA . ILE A 1 211 ? 12.090 -4.459 6.652 1.00 98.44 211 ILE A CA 1
ATOM 1589 C C . ILE A 1 211 ? 13.036 -5.411 7.374 1.00 98.44 211 ILE A C 1
ATOM 1591 O O . ILE A 1 211 ? 12.685 -5.928 8.433 1.00 98.44 211 ILE A O 1
ATOM 1595 N N . ASP A 1 212 ? 14.202 -5.681 6.789 1.00 97.69 212 ASP A N 1
ATOM 1596 C CA . ASP A 1 212 ? 15.206 -6.613 7.319 1.00 97.69 212 ASP A CA 1
ATOM 1597 C C . ASP A 1 212 ? 14.596 -7.990 7.660 1.00 97.69 212 ASP A C 1
ATOM 1599 O O . ASP A 1 212 ? 14.769 -8.543 8.745 1.00 97.69 212 ASP A O 1
ATOM 1603 N N . LYS A 1 213 ? 13.808 -8.516 6.707 1.00 96.88 213 LYS A N 1
ATOM 1604 C CA . LYS A 1 213 ? 12.982 -9.741 6.790 1.00 96.88 213 LYS A CA 1
ATOM 1605 C C . LYS A 1 213 ? 11.873 -9.741 7.861 1.00 96.88 213 LYS A C 1
ATOM 1607 O O . LYS A 1 213 ? 11.113 -10.703 7.941 1.00 96.88 213 LYS A O 1
ATOM 1612 N N . LYS A 1 214 ? 11.705 -8.672 8.646 1.00 96.88 214 LYS A N 1
ATOM 1613 C CA . LYS A 1 214 ? 10.606 -8.529 9.612 1.00 96.88 214 LYS A CA 1
ATOM 1614 C C . LYS A 1 214 ? 9.350 -7.985 8.926 1.00 96.88 214 LYS A C 1
ATOM 1616 O O . LYS A 1 214 ? 9.358 -6.851 8.446 1.00 96.88 214 LYS A O 1
ATOM 1621 N N . ASN A 1 215 ? 8.260 -8.754 8.948 1.00 96.50 215 ASN A N 1
ATOM 1622 C CA . ASN A 1 215 ? 6.932 -8.291 8.533 1.00 96.50 215 ASN A CA 1
ATOM 1623 C C . ASN A 1 215 ? 6.458 -7.135 9.442 1.00 96.50 215 ASN A C 1
ATOM 1625 O O . ASN A 1 215 ? 6.504 -7.255 10.670 1.00 96.50 215 ASN A O 1
ATOM 1629 N N . GLN A 1 216 ? 6.055 -6.004 8.850 1.00 96.56 216 GLN A N 1
ATOM 1630 C CA . GLN A 1 216 ? 5.560 -4.833 9.589 1.00 96.56 216 GLN A CA 1
ATOM 1631 C C . GLN A 1 216 ? 4.052 -4.905 9.904 1.00 96.56 216 GLN A C 1
ATOM 1633 O O . GLN A 1 216 ? 3.577 -4.173 10.775 1.00 96.56 216 GLN A O 1
ATOM 1638 N N . GLY A 1 217 ? 3.320 -5.823 9.269 1.00 95.19 217 GLY A N 1
ATOM 1639 C CA . GLY A 1 217 ? 1.864 -5.966 9.309 1.00 95.19 217 GLY A CA 1
ATOM 1640 C C . GLY A 1 217 ? 1.219 -5.503 8.002 1.00 95.19 217 GLY A C 1
ATOM 1641 O O . GLY A 1 217 ? 1.681 -4.551 7.373 1.00 95.19 217 GLY A O 1
ATOM 1642 N N . ASP A 1 218 ? 0.143 -6.170 7.592 1.00 95.38 218 ASP A N 1
ATOM 1643 C CA . ASP A 1 218 ? -0.547 -5.857 6.338 1.00 95.38 218 ASP A CA 1
ATOM 1644 C C . ASP A 1 218 ? -1.137 -4.443 6.373 1.00 95.38 218 ASP A C 1
ATOM 1646 O O . ASP A 1 218 ? -1.761 -4.038 7.357 1.00 95.38 218 ASP A O 1
ATOM 1650 N N . GLY A 1 219 ? -0.893 -3.667 5.316 1.00 95.56 219 GLY A N 1
ATOM 1651 C CA . GLY A 1 219 ? -1.227 -2.247 5.221 1.00 95.56 219 GLY A CA 1
ATOM 1652 C C . GLY A 1 219 ? -0.407 -1.323 6.134 1.00 95.56 219 GLY A C 1
ATOM 1653 O O . GLY A 1 219 ? -0.467 -0.106 5.967 1.00 95.56 219 GLY A O 1
ATOM 1654 N N . THR A 1 220 ? 0.369 -1.833 7.096 1.00 97.06 220 THR A N 1
ATOM 1655 C CA . THR A 1 220 ? 1.133 -0.999 8.036 1.00 97.06 220 THR A CA 1
ATOM 1656 C C . THR A 1 220 ? 2.228 -0.225 7.315 1.00 97.06 220 THR A C 1
ATOM 1658 O O . THR A 1 220 ? 3.081 -0.798 6.644 1.00 97.06 220 THR A O 1
ATOM 1661 N N . CYS A 1 221 ? 2.189 1.101 7.462 1.00 97.62 221 CYS A N 1
ATOM 1662 C CA . CYS A 1 221 ? 3.017 2.068 6.743 1.00 97.62 221 CYS A CA 1
ATOM 1663 C C . CYS A 1 221 ? 2.791 2.110 5.220 1.00 97.62 221 CYS A C 1
ATOM 1665 O O . CYS A 1 221 ? 3.447 2.904 4.546 1.00 97.62 221 CYS A O 1
ATOM 1667 N N . VAL A 1 222 ? 1.873 1.308 4.670 1.00 97.62 222 VAL A N 1
ATOM 1668 C CA . VAL A 1 222 ? 1.529 1.284 3.242 1.00 97.62 222 VAL A CA 1
ATOM 1669 C C . VAL A 1 222 ? 0.310 2.172 2.986 1.00 97.62 222 VAL A C 1
ATOM 1671 O O . VAL A 1 222 ? -0.680 2.135 3.719 1.00 97.62 222 VAL A O 1
ATOM 1674 N N . ARG A 1 223 ? 0.384 2.981 1.931 1.00 95.62 223 ARG A N 1
ATOM 1675 C CA . ARG A 1 223 ? -0.681 3.866 1.448 1.00 95.62 223 ARG A CA 1
ATOM 1676 C C . ARG A 1 223 ? -1.642 3.079 0.549 1.00 95.62 223 ARG A C 1
ATOM 1678 O O . ARG A 1 223 ? -1.658 3.260 -0.663 1.00 95.62 223 ARG A O 1
ATOM 1685 N N . MET A 1 224 ? -2.375 2.147 1.159 1.00 90.88 224 MET A N 1
ATOM 1686 C CA . MET A 1 224 ? -3.324 1.268 0.464 1.00 90.88 224 MET A CA 1
ATOM 1687 C C . MET A 1 224 ? -4.475 2.056 -0.184 1.00 90.88 224 MET A C 1
ATOM 1689 O O . MET A 1 224 ? -4.927 3.046 0.401 1.00 90.88 224 MET A O 1
ATOM 1693 N N . PRO A 1 225 ? -5.042 1.575 -1.307 1.00 87.19 225 PRO A N 1
ATOM 1694 C CA . PRO A 1 225 ? -6.376 1.978 -1.735 1.00 87.19 225 PRO A CA 1
ATOM 1695 C C . PRO A 1 225 ? -7.406 1.728 -0.629 1.00 87.19 225 PRO A C 1
ATOM 1697 O O . PRO A 1 225 ? -7.313 0.732 0.093 1.00 87.19 225 PRO A O 1
ATOM 1700 N N . TYR A 1 226 ? -8.396 2.617 -0.501 1.00 82.00 226 TYR A N 1
ATOM 1701 C CA . TYR A 1 226 ? -9.512 2.406 0.426 1.00 82.00 226 TYR A CA 1
ATOM 1702 C C . TYR A 1 226 ? -10.464 1.321 -0.080 1.00 82.00 226 TYR A C 1
ATOM 1704 O O . TYR A 1 226 ? -10.814 0.418 0.665 1.00 82.00 226 TYR A O 1
ATOM 1712 N N . ASP A 1 227 ? -10.853 1.382 -1.350 1.00 82.06 227 ASP A N 1
ATOM 1713 C CA . ASP A 1 227 ? -11.785 0.422 -1.932 1.00 82.06 227 ASP A CA 1
ATOM 1714 C C . ASP A 1 227 ? -11.101 -0.918 -2.250 1.00 82.06 227 ASP A C 1
ATOM 1716 O O . ASP A 1 227 ? -10.298 -1.008 -3.179 1.00 82.06 227 ASP A O 1
ATOM 1720 N N . GLY A 1 228 ? -11.462 -1.956 -1.492 1.00 76.50 228 GLY A N 1
ATOM 1721 C CA . GLY A 1 228 ? -10.962 -3.317 -1.672 1.00 76.50 228 GLY A CA 1
ATOM 1722 C C . GLY A 1 228 ? -11.464 -4.017 -2.939 1.00 76.50 228 GLY A C 1
ATOM 1723 O O . GLY A 1 228 ? -10.772 -4.906 -3.428 1.00 76.50 228 GLY A O 1
ATOM 1724 N N . GLU A 1 229 ? -12.609 -3.617 -3.509 1.00 78.94 229 GLU A N 1
ATOM 1725 C CA . GLU A 1 229 ? -13.131 -4.224 -4.746 1.00 78.94 229 GLU A CA 1
ATOM 1726 C C . GLU A 1 229 ? -12.273 -3.854 -5.959 1.00 78.94 229 GLU A C 1
ATOM 1728 O O . GLU A 1 229 ? -12.108 -4.656 -6.879 1.00 78.94 229 GLU A O 1
ATOM 1733 N N . THR A 1 230 ? -11.696 -2.649 -5.950 1.00 84.81 230 THR A N 1
ATOM 1734 C CA . THR A 1 230 ? -10.884 -2.133 -7.057 1.00 84.81 230 THR A CA 1
ATOM 1735 C C . THR A 1 230 ? -9.402 -1.949 -6.706 1.00 84.81 230 THR A C 1
ATOM 1737 O O . THR A 1 230 ? -8.634 -1.465 -7.540 1.00 84.81 230 THR A O 1
ATOM 1740 N N . ALA A 1 231 ? -8.969 -2.381 -5.516 1.00 86.62 231 ALA A N 1
ATOM 1741 C CA . ALA A 1 231 ? -7.593 -2.253 -5.025 1.00 86.62 231 ALA A CA 1
ATOM 1742 C C . ALA A 1 231 ? -6.535 -2.958 -5.887 1.00 86.62 231 ALA A C 1
ATOM 1744 O O . ALA A 1 231 ? -5.389 -2.517 -5.920 1.00 86.62 231 ALA A O 1
ATOM 1745 N N . THR A 1 232 ? -6.904 -4.038 -6.580 1.00 91.75 232 THR A N 1
ATOM 1746 C CA . THR A 1 232 ? -6.013 -4.758 -7.505 1.00 91.75 232 THR A CA 1
ATOM 1747 C C . THR A 1 232 ? -6.066 -4.223 -8.932 1.00 91.75 232 THR A C 1
ATOM 1749 O O . THR A 1 232 ? -5.226 -4.589 -9.748 1.00 91.75 232 THR A O 1
ATOM 1752 N N . PHE A 1 233 ? -7.045 -3.384 -9.283 1.00 92.62 233 PHE A N 1
ATOM 1753 C CA . PHE A 1 233 ? -7.234 -2.964 -10.671 1.00 92.62 233 PHE A CA 1
ATOM 1754 C C . PHE A 1 233 ? -6.072 -2.049 -11.110 1.00 92.62 233 PHE A C 1
ATOM 1756 O O . PHE A 1 233 ? -5.681 -1.149 -10.358 1.00 92.62 233 PHE A O 1
ATOM 1763 N N . PRO A 1 234 ? -5.563 -2.200 -12.344 1.00 94.88 234 PRO A N 1
ATOM 1764 C CA . PRO A 1 234 ? -4.429 -1.419 -12.819 1.00 94.88 234 PRO A CA 1
ATOM 1765 C C . PRO A 1 234 ? -4.752 0.073 -12.955 1.00 94.88 234 PRO A C 1
ATOM 1767 O O . PRO A 1 234 ? -5.910 0.499 -13.013 1.00 94.88 234 PRO A O 1
ATOM 1770 N N . ILE A 1 235 ? -3.698 0.881 -13.034 1.00 94.94 235 ILE A N 1
ATOM 1771 C CA . ILE A 1 235 ? -3.767 2.277 -13.457 1.00 94.94 235 ILE A CA 1
ATOM 1772 C C . ILE A 1 235 ? -3.445 2.330 -14.954 1.00 94.94 235 ILE A C 1
ATOM 1774 O O . ILE A 1 235 ? -2.323 2.048 -15.369 1.00 94.94 235 ILE A O 1
ATOM 1778 N N . HIS A 1 236 ? -4.449 2.682 -15.758 1.00 90.94 236 HIS A N 1
ATOM 1779 C CA . HIS A 1 236 ? -4.332 2.806 -17.218 1.00 90.94 236 HIS A CA 1
ATOM 1780 C C . HIS A 1 236 ? -3.863 4.209 -17.650 1.00 90.94 236 HIS A C 1
ATOM 1782 O O . HIS A 1 236 ? -3.136 4.385 -18.625 1.00 90.94 236 HIS A O 1
ATOM 1788 N N . VAL A 1 237 ? -4.299 5.247 -16.927 1.00 92.31 237 VAL A N 1
ATOM 1789 C CA . VAL A 1 237 ? -4.060 6.649 -17.296 1.00 92.31 237 VAL A CA 1
ATOM 1790 C C . VAL A 1 237 ? -2.744 7.120 -16.682 1.00 92.31 237 VAL A C 1
ATOM 1792 O O . VAL A 1 237 ? -2.711 7.583 -15.544 1.00 92.31 237 VAL A O 1
ATOM 1795 N N . VAL A 1 238 ? -1.656 7.037 -17.455 1.00 94.12 238 VAL A N 1
ATOM 1796 C CA . VAL A 1 238 ? -0.284 7.361 -17.004 1.00 94.12 238 VAL A CA 1
ATOM 1797 C C . VAL A 1 238 ? -0.062 8.823 -16.569 1.00 94.12 238 VAL A C 1
ATOM 1799 O O . VAL A 1 238 ? 0.961 9.153 -15.971 1.00 94.12 238 VAL A O 1
ATOM 1802 N N . THR A 1 239 ? -1.028 9.702 -16.839 1.00 94.81 239 THR A N 1
ATOM 1803 C CA . THR A 1 239 ? -1.059 11.107 -16.400 1.00 94.81 239 THR A CA 1
ATOM 1804 C C . THR A 1 239 ? -1.876 11.338 -15.119 1.00 94.81 239 THR A C 1
ATOM 1806 O O . THR A 1 239 ? -1.870 12.458 -14.613 1.00 94.81 239 THR A O 1
ATOM 1809 N N . SER A 1 240 ? -2.568 10.321 -14.582 1.00 95.12 240 SER A N 1
ATOM 1810 C CA . SER A 1 240 ? -3.325 10.414 -13.321 1.00 95.12 240 SER A CA 1
ATOM 1811 C C . SER A 1 240 ? -2.394 10.535 -12.110 1.00 95.12 240 SER A C 1
ATOM 1813 O O . SER A 1 240 ? -1.309 9.952 -12.092 1.00 95.12 240 SER A O 1
ATOM 1815 N N . GLU A 1 241 ? -2.841 11.207 -11.044 1.00 94.81 241 GLU A N 1
ATOM 1816 C CA . GLU A 1 241 ? -2.163 11.147 -9.739 1.00 94.81 241 GLU A CA 1
ATOM 1817 C C . GLU A 1 241 ? -2.167 9.733 -9.129 1.00 94.81 241 GLU A C 1
ATOM 1819 O O . GLU A 1 241 ? -1.296 9.415 -8.319 1.00 94.81 241 GLU A O 1
ATOM 1824 N N . ASP A 1 242 ? -3.065 8.840 -9.556 1.00 95.50 242 ASP A N 1
ATOM 1825 C CA . ASP A 1 242 ? -3.061 7.443 -9.098 1.00 95.50 242 ASP A CA 1
ATOM 1826 C C . ASP A 1 242 ? -1.768 6.702 -9.490 1.00 95.50 242 ASP A C 1
ATOM 1828 O O . ASP A 1 242 ? -1.375 5.748 -8.822 1.00 95.50 242 ASP A O 1
ATOM 1832 N N . MET A 1 243 ? -1.048 7.163 -10.522 1.00 96.50 243 MET A N 1
ATOM 1833 C CA . MET A 1 243 ? 0.264 6.620 -10.909 1.00 96.50 243 MET A CA 1
ATOM 1834 C C . MET A 1 243 ? 1.340 6.786 -9.833 1.00 96.50 243 MET A C 1
ATOM 1836 O O . MET A 1 243 ? 2.358 6.086 -9.857 1.00 96.50 243 MET A O 1
ATOM 1840 N N . VAL A 1 244 ? 1.147 7.730 -8.910 1.00 97.38 244 VAL A N 1
ATOM 1841 C CA . VAL A 1 244 ? 2.122 8.056 -7.870 1.00 97.38 244 VAL A CA 1
ATOM 1842 C C . VAL A 1 244 ? 2.189 6.940 -6.842 1.00 97.38 244 VAL A C 1
ATOM 1844 O O . VAL A 1 244 ? 3.265 6.413 -6.596 1.00 97.38 244 VAL A O 1
ATOM 1847 N N . CYS A 1 245 ? 1.052 6.561 -6.265 1.00 96.94 245 CYS A N 1
ATOM 1848 C CA . CYS A 1 245 ? 0.999 5.656 -5.117 1.00 96.94 245 CYS A CA 1
ATOM 1849 C C . CYS A 1 245 ? -0.211 4.708 -5.146 1.00 96.94 245 CYS A C 1
ATOM 1851 O O . CYS A 1 245 ? -0.562 4.145 -4.112 1.00 96.94 245 CYS A O 1
ATOM 1853 N N . GLY A 1 246 ? -0.862 4.548 -6.298 1.00 94.38 246 GLY A N 1
ATOM 1854 C CA . GLY A 1 246 ? -2.155 3.882 -6.414 1.00 94.38 246 GLY A CA 1
ATOM 1855 C C . GLY A 1 246 ? -3.317 4.808 -6.050 1.00 94.38 246 GLY A C 1
ATOM 1856 O O . GLY A 1 246 ? -3.132 5.934 -5.573 1.00 94.38 246 GLY A O 1
ATOM 1857 N N . ARG A 1 247 ? -4.540 4.317 -6.266 1.00 90.44 247 ARG A N 1
ATOM 1858 C CA . ARG A 1 247 ? -5.780 5.051 -5.978 1.00 90.44 247 ARG A CA 1
ATOM 1859 C C . ARG A 1 247 ? -5.861 5.474 -4.519 1.00 90.44 247 ARG A C 1
ATOM 1861 O O . ARG A 1 247 ? -5.781 4.634 -3.632 1.00 90.44 247 ARG A O 1
ATOM 1868 N N . ASN A 1 248 ? -6.079 6.765 -4.275 1.00 86.69 248 ASN A N 1
ATOM 1869 C CA . ASN A 1 248 ? -6.039 7.416 -2.951 1.00 86.69 248 ASN A CA 1
ATOM 1870 C C . ASN A 1 248 ? -4.654 7.441 -2.265 1.00 86.69 248 ASN A C 1
ATOM 1872 O O . ASN A 1 248 ? -4.483 8.149 -1.272 1.00 86.69 248 ASN A O 1
ATOM 1876 N N . GLY A 1 249 ? -3.638 6.758 -2.804 1.00 90.44 249 GLY A N 1
ATOM 1877 C CA . GLY A 1 249 ? -2.316 6.622 -2.187 1.00 90.44 249 GLY A CA 1
ATOM 1878 C C . GLY A 1 249 ? -1.481 7.908 -2.150 1.00 90.44 249 GLY A C 1
ATOM 1879 O O . GLY A 1 249 ? -0.413 7.933 -1.539 1.00 90.44 249 GLY A O 1
ATOM 1880 N N . ASN A 1 250 ? -1.930 9.006 -2.771 1.00 88.31 250 ASN A N 1
ATOM 1881 C CA . ASN A 1 250 ? -1.276 10.309 -2.601 1.00 88.31 250 ASN A CA 1
ATOM 1882 C C . ASN A 1 250 ? -1.445 10.846 -1.154 1.00 88.31 250 ASN A C 1
ATOM 1884 O O . ASN A 1 250 ? -0.629 11.640 -0.686 1.00 88.31 250 ASN A O 1
ATOM 1888 N N . GLN A 1 251 ? -2.442 10.355 -0.403 1.00 88.38 251 GLN A N 1
ATOM 1889 C CA . GLN A 1 251 ? -2.660 10.705 1.005 1.00 88.38 251 GLN A CA 1
ATOM 1890 C C . GLN A 1 251 ? -1.694 9.969 1.946 1.00 88.38 251 GLN A C 1
ATOM 1892 O O . GLN A 1 251 ? -1.416 8.781 1.785 1.00 88.38 251 GLN A O 1
ATOM 1897 N N . ALA A 1 252 ? -1.197 10.671 2.965 1.00 94.75 252 ALA A N 1
ATOM 1898 C CA . ALA A 1 252 ? -0.354 10.079 3.997 1.00 94.75 252 ALA A CA 1
ATOM 1899 C C . ALA A 1 252 ? -1.154 9.185 4.956 1.00 94.75 252 ALA A C 1
ATOM 1901 O O . ALA A 1 252 ? -2.278 9.512 5.335 1.00 94.75 252 ALA A O 1
ATOM 1902 N N . VAL A 1 253 ? -0.547 8.083 5.405 1.00 95.69 253 VAL A N 1
ATOM 1903 C CA . VAL A 1 253 ? -1.150 7.182 6.404 1.00 95.69 253 VAL A CA 1
ATOM 1904 C C . VAL A 1 253 ? -0.569 7.415 7.808 1.00 95.69 253 VAL A C 1
ATOM 1906 O O . VAL A 1 253 ? 0.568 7.871 7.921 1.00 95.69 253 VAL A O 1
ATOM 1909 N N . PRO A 1 254 ? -1.305 7.111 8.898 1.00 96.81 254 PRO A N 1
ATOM 1910 C CA . PRO A 1 254 ? -0.852 7.392 10.263 1.00 96.81 254 PRO A CA 1
ATOM 1911 C C . PRO A 1 254 ? 0.504 6.816 10.692 1.00 96.81 254 PRO A C 1
ATOM 1913 O O . PRO A 1 254 ? 1.137 7.426 11.551 1.00 96.81 254 PRO A O 1
ATOM 1916 N N . PHE A 1 255 ? 0.956 5.671 10.159 1.00 97.81 255 PHE A N 1
ATOM 1917 C CA . PHE A 1 255 ? 2.223 5.055 10.576 1.00 97.81 255 PHE A CA 1
ATOM 1918 C C . PHE A 1 255 ? 3.347 5.234 9.556 1.00 97.81 255 PHE A C 1
ATOM 1920 O O . PHE A 1 255 ? 3.145 5.257 8.342 1.00 97.81 255 PHE A O 1
ATOM 1927 N N . ILE A 1 256 ? 4.560 5.344 10.087 1.00 98.50 256 ILE A N 1
ATOM 1928 C CA . ILE A 1 256 ? 5.814 5.462 9.351 1.00 98.50 256 ILE A CA 1
ATOM 1929 C C . ILE A 1 256 ? 6.764 4.424 9.941 1.00 98.50 256 ILE A C 1
ATOM 1931 O O . ILE A 1 256 ? 6.990 4.402 11.154 1.00 98.50 256 ILE A O 1
ATOM 1935 N N . CYS A 1 257 ? 7.306 3.553 9.097 1.00 98.12 257 CYS A N 1
ATOM 1936 C CA . CYS A 1 257 ? 8.083 2.409 9.555 1.00 98.12 257 CYS A CA 1
ATOM 1937 C C . CYS A 1 257 ? 9.569 2.781 9.686 1.00 98.12 257 CYS A C 1
ATOM 1939 O O . CYS A 1 257 ? 10.129 3.377 8.763 1.00 98.12 257 CYS A O 1
ATOM 1941 N N . PRO A 1 258 ? 10.239 2.439 10.799 1.00 97.19 258 PRO A N 1
ATOM 1942 C CA . PRO A 1 258 ? 11.663 2.702 10.948 1.00 97.19 258 PRO A CA 1
ATOM 1943 C C . PRO A 1 258 ? 12.476 1.758 10.053 1.00 97.19 258 PRO A C 1
ATOM 1945 O O . PRO A 1 258 ? 12.312 0.539 10.107 1.00 97.19 258 PRO A O 1
ATOM 1948 N N . ALA A 1 259 ? 13.383 2.327 9.266 1.00 97.19 259 ALA A N 1
ATOM 1949 C CA . ALA A 1 259 ? 14.375 1.621 8.460 1.00 97.19 259 ALA A CA 1
ATOM 1950 C C . ALA A 1 259 ? 15.780 2.142 8.795 1.00 97.19 259 ALA A C 1
ATOM 1952 O O . ALA A 1 259 ? 15.940 3.278 9.246 1.00 97.19 259 ALA A O 1
ATOM 1953 N N . ASN A 1 260 ? 16.812 1.339 8.551 1.00 95.56 260 ASN A N 1
ATOM 1954 C CA . ASN A 1 260 ? 18.205 1.739 8.739 1.00 95.56 260 ASN A CA 1
ATOM 1955 C C . ASN A 1 260 ? 18.910 1.922 7.389 1.00 95.56 260 ASN A C 1
ATOM 1957 O O . ASN A 1 260 ? 18.477 1.410 6.354 1.00 95.56 260 ASN A O 1
ATOM 1961 N N . LYS A 1 261 ? 20.039 2.639 7.400 1.00 92.31 261 LYS A N 1
ATOM 1962 C CA . LYS A 1 261 ? 20.965 2.726 6.265 1.00 92.31 261 LYS A CA 1
ATOM 1963 C C . LYS A 1 261 ? 21.298 1.327 5.734 1.00 92.31 261 LYS A C 1
ATOM 1965 O O . LYS A 1 261 ? 21.970 0.551 6.409 1.00 92.31 261 LYS A O 1
ATOM 1970 N N . GLY A 1 262 ? 20.895 1.040 4.498 1.00 93.38 262 GLY A N 1
ATOM 1971 C CA . GLY A 1 262 ? 21.143 -0.255 3.866 1.00 93.38 262 GLY A CA 1
ATOM 1972 C C . GLY A 1 262 ? 20.174 -1.376 4.247 1.00 93.38 262 GLY A C 1
ATOM 1973 O O . GLY A 1 262 ? 20.477 -2.514 3.900 1.00 93.38 262 GLY A O 1
ATOM 1974 N N . SER A 1 263 ? 19.060 -1.091 4.938 1.00 97.12 263 SER A N 1
ATOM 1975 C CA . SER A 1 263 ? 18.029 -2.097 5.226 1.00 97.12 263 SER A CA 1
ATOM 1976 C C . SER A 1 263 ? 17.479 -2.732 3.946 1.00 97.12 263 SER A C 1
ATOM 1978 O O . SER A 1 263 ? 17.291 -2.055 2.928 1.00 97.12 263 SER A O 1
ATOM 1980 N N . LEU A 1 264 ? 17.163 -4.023 4.036 1.00 98.06 264 LEU A N 1
ATOM 1981 C CA . LEU A 1 264 ? 16.476 -4.785 3.000 1.00 98.06 264 LEU A CA 1
ATOM 1982 C C . LEU A 1 264 ? 14.975 -4.497 3.086 1.00 98.06 264 LEU A C 1
ATOM 1984 O O . LEU A 1 264 ? 14.320 -4.909 4.047 1.00 98.06 264 LEU A O 1
ATOM 1988 N N . LEU A 1 265 ? 14.418 -3.818 2.086 1.00 98.62 265 LEU A N 1
ATOM 1989 C CA . LEU A 1 265 ? 12.974 -3.665 1.936 1.00 98.62 265 LEU A CA 1
ATOM 1990 C C . LEU A 1 265 ? 12.441 -4.818 1.095 1.00 98.62 265 LEU A C 1
ATOM 1992 O O . LEU A 1 265 ? 13.004 -5.129 0.049 1.00 98.62 265 LEU A O 1
ATOM 1996 N N . THR A 1 266 ? 11.361 -5.451 1.540 1.00 98.69 266 THR A N 1
ATOM 1997 C CA . THR A 1 266 ? 10.609 -6.407 0.719 1.00 98.69 266 THR A CA 1
ATOM 1998 C C . THR A 1 266 ? 9.170 -5.947 0.596 1.00 98.69 266 THR A C 1
ATOM 2000 O O . THR A 1 266 ? 8.529 -5.633 1.599 1.00 98.69 266 THR A O 1
ATOM 2003 N N . PHE A 1 267 ? 8.683 -5.903 -0.636 1.00 98.62 267 PHE A N 1
ATOM 2004 C CA . PHE A 1 267 ? 7.328 -5.515 -0.988 1.00 98.62 267 PHE A CA 1
ATOM 2005 C C . PHE A 1 267 ? 6.560 -6.787 -1.335 1.00 98.62 267 PHE A C 1
ATOM 2007 O O . PHE A 1 267 ? 6.927 -7.481 -2.282 1.00 98.62 267 PHE A O 1
ATOM 2014 N N . GLU A 1 268 ? 5.536 -7.113 -0.550 1.00 98.31 268 GLU A N 1
ATOM 2015 C CA . GLU A 1 268 ? 4.645 -8.236 -0.832 1.00 98.31 268 GLU A CA 1
ATOM 2016 C C . GLU A 1 268 ? 3.498 -7.778 -1.738 1.00 98.31 268 GLU A C 1
ATOM 2018 O O . GLU A 1 268 ? 2.710 -6.898 -1.376 1.00 98.31 268 GLU A O 1
ATOM 2023 N N . PHE A 1 269 ? 3.418 -8.385 -2.917 1.00 97.81 269 PHE A N 1
ATOM 2024 C CA . PHE A 1 269 ? 2.338 -8.225 -3.880 1.00 97.81 269 PHE A CA 1
ATOM 2025 C C . PHE A 1 269 ? 1.382 -9.413 -3.795 1.00 97.81 269 PHE A C 1
ATOM 2027 O O . PHE A 1 269 ? 1.818 -10.559 -3.914 1.00 97.81 269 PHE A O 1
ATOM 2034 N N . ARG A 1 270 ? 0.083 -9.146 -3.620 1.00 95.25 270 ARG A N 1
ATOM 2035 C CA . ARG A 1 270 ? -0.962 -10.171 -3.495 1.00 95.25 270 ARG A CA 1
ATOM 2036 C C . ARG A 1 270 ? -2.033 -10.036 -4.571 1.00 95.25 270 ARG A C 1
ATOM 2038 O O . ARG A 1 270 ? -2.475 -8.934 -4.891 1.00 95.25 270 ARG A O 1
ATOM 2045 N N . LEU A 1 271 ? -2.494 -11.193 -5.039 1.00 92.94 271 LEU A N 1
ATOM 2046 C CA . LEU A 1 271 ? -3.666 -11.381 -5.896 1.00 92.94 271 LEU A CA 1
ATOM 2047 C C . LEU A 1 271 ? -4.971 -11.144 -5.119 1.00 92.94 271 LEU A C 1
ATOM 2049 O O . LEU A 1 271 ? -5.932 -10.588 -5.641 1.00 92.94 271 LEU A O 1
ATOM 2053 N N . TRP A 1 272 ? -4.975 -11.555 -3.850 1.00 90.69 272 TRP A N 1
ATOM 2054 C CA . TRP A 1 272 ? -6.053 -11.355 -2.885 1.00 90.69 272 TRP A CA 1
ATOM 2055 C C . TRP A 1 272 ? -5.506 -10.466 -1.765 1.00 90.69 272 TRP A C 1
ATOM 2057 O O . TRP A 1 272 ? -4.786 -10.969 -0.896 1.00 90.69 272 TRP A O 1
ATOM 2067 N N . PRO A 1 273 ? -5.752 -9.141 -1.794 1.00 91.88 273 PRO A N 1
ATOM 2068 C CA . PRO A 1 273 ? -5.075 -8.217 -0.884 1.00 91.88 273 PRO A CA 1
ATOM 2069 C C . PRO A 1 273 ? -5.343 -8.483 0.606 1.00 91.88 273 PRO A C 1
ATOM 2071 O O . PRO A 1 273 ? -4.488 -8.211 1.450 1.00 91.88 273 PRO A O 1
ATOM 2074 N N . ASP A 1 274 ? -6.486 -9.093 0.914 1.00 90.06 274 ASP A N 1
ATOM 2075 C CA . ASP A 1 274 ? -6.914 -9.517 2.249 1.00 90.06 274 ASP A CA 1
ATOM 2076 C C . ASP A 1 274 ? -6.363 -10.882 2.706 1.00 90.06 274 ASP A C 1
ATOM 2078 O O . ASP A 1 274 ? -6.672 -11.343 3.807 1.00 90.06 274 ASP A O 1
ATOM 2082 N N . GLY A 1 275 ? -5.558 -11.547 1.870 1.00 89.50 275 GLY A N 1
ATOM 2083 C CA . GLY A 1 275 ? -4.947 -12.838 2.176 1.00 89.50 275 GLY A CA 1
ATOM 2084 C C . GLY A 1 275 ? -5.916 -14.026 2.210 1.00 89.50 275 GLY A C 1
ATOM 2085 O O . GLY A 1 275 ? -5.543 -15.076 2.733 1.00 89.50 275 GLY A O 1
ATOM 2086 N N . GLN A 1 276 ? -7.141 -13.914 1.669 1.00 88.06 276 GLN A N 1
ATOM 2087 C CA . GLN A 1 276 ? -8.092 -15.040 1.651 1.00 88.06 276 GLN A CA 1
ATOM 2088 C C . GLN A 1 276 ? -7.617 -16.249 0.826 1.00 88.06 276 GLN A C 1
ATOM 2090 O O . GLN A 1 276 ? -8.027 -17.379 1.108 1.00 88.06 276 GLN A O 1
ATOM 2095 N N . ALA A 1 277 ? -6.756 -16.031 -0.170 1.00 89.06 277 ALA A N 1
ATOM 2096 C CA . ALA A 1 277 ? -6.135 -17.071 -0.983 1.00 89.06 277 ALA A CA 1
ATOM 2097 C C . ALA A 1 277 ? -4.708 -16.657 -1.409 1.00 89.06 277 ALA A C 1
ATOM 2099 O O . ALA A 1 277 ? -4.413 -15.463 -1.490 1.00 89.06 277 ALA A O 1
ATOM 2100 N N . PRO A 1 278 ? -3.805 -17.622 -1.669 1.00 90.25 278 PRO A N 1
ATOM 2101 C CA . PRO A 1 278 ? -2.444 -17.335 -2.114 1.00 90.25 278 PRO A CA 1
ATOM 2102 C C . PRO A 1 278 ? -2.402 -16.825 -3.563 1.00 90.25 278 PRO A C 1
ATOM 2104 O O . PRO A 1 278 ? -3.345 -16.999 -4.335 1.00 90.25 278 PRO A O 1
ATOM 2107 N N . GLY A 1 279 ? -1.260 -16.249 -3.938 1.00 91.75 279 GLY A N 1
ATOM 2108 C CA . GLY A 1 279 ? -0.980 -15.743 -5.282 1.00 91.75 279 GLY A CA 1
ATOM 2109 C C . GLY A 1 279 ? -0.564 -14.276 -5.259 1.00 91.75 279 GLY A C 1
ATOM 2110 O O . GLY A 1 279 ? -0.960 -13.526 -4.367 1.00 91.75 279 GLY A O 1
ATOM 2111 N N . SER A 1 280 ? 0.229 -13.870 -6.249 1.00 94.31 280 SER A N 1
ATOM 2112 C CA . SER A 1 280 ? 0.774 -12.514 -6.359 1.00 94.31 280 SER A CA 1
ATOM 2113 C C . SER A 1 280 ? 0.170 -11.735 -7.522 1.00 94.31 280 SER A C 1
ATOM 2115 O O . SER A 1 280 ? -0.487 -10.723 -7.302 1.00 94.31 280 SER A O 1
ATOM 2117 N N . ILE A 1 281 ? 0.355 -12.227 -8.743 1.00 95.69 281 ILE A N 1
ATOM 2118 C CA . ILE A 1 281 ? -0.171 -11.692 -10.002 1.00 95.69 281 ILE A CA 1
ATOM 2119 C C . ILE A 1 281 ? -0.366 -12.866 -10.974 1.00 95.69 281 ILE A C 1
ATOM 2121 O O . ILE A 1 281 ? 0.295 -13.897 -10.828 1.00 95.69 281 ILE A O 1
ATOM 2125 N N . ASP A 1 282 ? -1.260 -12.742 -11.955 1.00 94.81 282 ASP A N 1
ATOM 2126 C CA . ASP A 1 282 ? -1.348 -13.717 -13.046 1.00 94.81 282 ASP A CA 1
ATOM 2127 C C . ASP A 1 282 ? -0.019 -13.797 -13.833 1.00 94.81 282 ASP A C 1
ATOM 2129 O O . ASP A 1 282 ? 0.496 -12.755 -14.250 1.00 94.81 282 ASP A O 1
ATOM 2133 N N . PRO A 1 283 ? 0.536 -14.997 -14.096 1.00 93.62 283 PRO A N 1
ATOM 2134 C CA . PRO A 1 283 ? 1.797 -15.145 -14.830 1.00 93.62 283 PRO A CA 1
ATOM 2135 C C . PRO A 1 283 ? 1.792 -14.545 -16.246 1.00 93.62 283 PRO A C 1
ATOM 2137 O O . PRO A 1 283 ? 2.847 -14.215 -16.778 1.00 93.62 283 PRO A O 1
ATOM 2140 N N . GLY A 1 284 ? 0.621 -14.369 -16.866 1.00 93.81 284 GLY A N 1
ATOM 2141 C CA . GLY A 1 284 ? 0.472 -13.715 -18.163 1.00 93.81 284 GLY A CA 1
ATOM 2142 C C . GLY A 1 284 ? 0.724 -12.205 -18.141 1.00 93.81 284 GLY A C 1
ATOM 2143 O O . GLY A 1 284 ? 0.935 -11.622 -19.202 1.00 93.81 284 GLY A O 1
ATOM 2144 N N . HIS A 1 285 ? 0.762 -11.557 -16.971 1.00 96.25 285 HIS A N 1
ATOM 2145 C CA . HIS A 1 285 ? 1.013 -10.115 -16.818 1.00 96.25 285 HIS A CA 1
ATOM 2146 C C . HIS A 1 285 ? 2.500 -9.731 -16.972 1.00 96.25 285 HIS A C 1
ATOM 2148 O O . HIS A 1 285 ? 3.007 -8.866 -16.261 1.00 96.25 285 HIS A O 1
ATOM 2154 N N . LEU A 1 286 ? 3.211 -10.360 -17.911 1.00 97.12 286 LEU A N 1
ATOM 2155 C CA . LEU A 1 286 ? 4.645 -10.170 -18.132 1.00 97.12 286 LEU A CA 1
ATOM 2156 C C . LEU A 1 286 ? 5.029 -8.697 -18.337 1.00 97.12 286 LEU A C 1
ATOM 2158 O O . LEU A 1 286 ? 4.353 -7.948 -19.049 1.00 97.12 286 LEU A O 1
ATOM 2162 N N . GLY A 1 287 ? 6.157 -8.310 -17.742 1.00 97.44 287 GLY A N 1
ATOM 2163 C CA . GLY A 1 287 ? 6.729 -6.972 -17.853 1.00 97.44 287 GLY A CA 1
ATOM 2164 C C . GLY A 1 287 ? 7.742 -6.652 -16.743 1.00 97.44 287 GLY A C 1
ATOM 2165 O O . GLY A 1 287 ? 8.133 -7.546 -15.977 1.00 97.44 287 GLY A O 1
ATOM 2166 N N . PRO A 1 288 ? 8.263 -5.413 -16.698 1.00 97.94 288 PRO A N 1
ATOM 2167 C CA . PRO A 1 288 ? 9.282 -5.006 -15.737 1.00 97.94 288 PRO A CA 1
ATOM 2168 C C . PRO A 1 288 ? 8.700 -4.691 -14.353 1.00 97.94 288 PRO A C 1
ATOM 2170 O O . PRO A 1 288 ? 7.499 -4.459 -14.191 1.00 97.94 288 PRO A O 1
ATOM 2173 N N . CYS A 1 289 ? 9.597 -4.563 -13.380 1.00 98.19 289 CYS A N 1
ATOM 2174 C CA . CYS A 1 289 ? 9.318 -3.880 -12.122 1.00 98.19 289 CYS A CA 1
ATOM 2175 C C . CYS A 1 289 ? 10.406 -2.843 -11.833 1.00 98.19 289 CYS A C 1
ATOM 2177 O O . CYS A 1 289 ? 11.537 -2.954 -12.312 1.00 98.19 289 CYS A O 1
ATOM 2179 N N . ALA A 1 290 ? 10.092 -1.858 -10.998 1.00 98.25 290 ALA A N 1
ATOM 2180 C CA . ALA A 1 290 ? 11.069 -0.898 -10.499 1.00 98.25 290 ALA A CA 1
ATOM 2181 C C . ALA A 1 290 ? 10.733 -0.451 -9.074 1.00 98.25 290 ALA A C 1
ATOM 2183 O O . ALA A 1 290 ? 9.604 -0.592 -8.608 1.00 98.25 290 ALA A O 1
ATOM 2184 N N . VAL A 1 291 ? 11.724 0.100 -8.372 1.00 98.69 291 VAL A N 1
ATOM 2185 C CA . VAL A 1 291 ? 11.533 0.730 -7.062 1.00 98.69 291 VAL A CA 1
ATOM 2186 C C . VAL A 1 291 ? 12.104 2.138 -7.100 1.00 98.69 291 VAL A C 1
ATOM 2188 O O . VAL A 1 291 ? 13.278 2.353 -7.413 1.00 98.69 291 VAL A O 1
ATOM 2191 N N . TYR A 1 292 ? 11.256 3.100 -6.754 1.00 98.81 292 TYR A N 1
ATOM 2192 C CA . TYR A 1 292 ? 11.587 4.513 -6.646 1.00 98.81 292 TYR A CA 1
ATOM 2193 C C . TYR A 1 292 ? 11.543 4.956 -5.186 1.00 98.81 292 TYR A C 1
ATOM 2195 O O . TYR A 1 292 ? 10.796 4.401 -4.377 1.00 98.81 292 TYR A O 1
ATOM 2203 N N . VAL A 1 293 ? 12.299 6.000 -4.854 1.00 98.69 293 VAL A N 1
ATOM 2204 C CA . VAL A 1 293 ? 12.169 6.707 -3.576 1.00 98.69 293 VAL A CA 1
ATOM 2205 C C . VAL A 1 293 ? 12.068 8.211 -3.800 1.00 98.69 293 VAL A C 1
ATOM 2207 O O . VAL A 1 293 ? 12.627 8.743 -4.759 1.00 98.69 293 VAL A O 1
ATOM 2210 N N . LYS A 1 294 ? 11.369 8.892 -2.893 1.00 98.19 294 LYS A N 1
ATOM 2211 C CA . LYS A 1 294 ? 11.309 10.353 -2.783 1.00 98.19 294 LYS A CA 1
ATOM 2212 C C . LYS A 1 294 ? 11.599 10.738 -1.339 1.00 98.19 294 LYS A C 1
ATOM 2214 O O . LYS A 1 294 ? 10.969 10.207 -0.423 1.00 98.19 294 LYS A O 1
ATOM 2219 N N . LYS A 1 295 ? 12.551 11.648 -1.128 1.00 97.44 295 LYS A N 1
ATOM 2220 C CA . LYS A 1 295 ? 12.764 12.274 0.183 1.00 97.44 295 LYS A CA 1
ATOM 2221 C C . LYS A 1 295 ? 11.702 13.348 0.384 1.00 97.44 295 LYS A C 1
ATOM 2223 O O . LYS A 1 295 ? 11.474 14.126 -0.535 1.00 97.44 295 LYS A O 1
ATOM 2228 N N . VAL A 1 296 ? 11.112 13.404 1.573 1.00 95.69 296 VAL A N 1
ATOM 2229 C CA . VAL A 1 296 ? 10.163 14.457 1.961 1.00 95.69 296 VAL A CA 1
ATOM 2230 C C . VAL A 1 296 ? 10.614 15.119 3.260 1.00 95.69 296 VAL A C 1
ATOM 2232 O O . VAL A 1 296 ? 11.290 14.506 4.093 1.00 95.69 296 VAL A O 1
ATOM 2235 N N . SER A 1 297 ? 10.266 16.390 3.421 1.00 92.94 297 SER A N 1
ATOM 2236 C CA . SER A 1 297 ? 10.512 17.180 4.629 1.00 92.94 297 SER A CA 1
ATOM 2237 C C . SER A 1 297 ? 9.526 16.837 5.751 1.00 92.94 297 SER A C 1
ATOM 2239 O O . SER A 1 297 ? 9.934 16.675 6.903 1.00 92.94 297 SER A O 1
ATOM 2241 N N . ASP A 1 298 ? 8.257 16.635 5.397 1.00 94.31 298 ASP A N 1
ATOM 2242 C CA . ASP A 1 298 ? 7.176 16.187 6.274 1.00 94.31 298 ASP A CA 1
ATOM 2243 C C . ASP A 1 298 ? 6.293 15.175 5.528 1.00 94.31 298 ASP A C 1
ATOM 2245 O O . ASP A 1 298 ? 5.721 15.470 4.481 1.00 94.31 298 ASP A O 1
ATOM 2249 N N . MET A 1 299 ? 6.167 13.971 6.089 1.00 96.50 299 MET A N 1
ATOM 2250 C CA . MET A 1 299 ? 5.394 12.870 5.507 1.00 96.50 299 MET A CA 1
ATOM 2251 C C . MET A 1 299 ? 3.891 13.166 5.381 1.00 96.50 299 MET A C 1
ATOM 2253 O O . MET A 1 299 ? 3.233 12.558 4.538 1.00 96.50 299 MET A O 1
ATOM 2257 N N . PHE A 1 300 ? 3.341 14.044 6.228 1.00 96.25 300 PHE A N 1
ATOM 2258 C CA . PHE A 1 300 ? 1.897 14.270 6.350 1.00 96.25 300 PHE A CA 1
ATOM 2259 C C . PHE A 1 300 ? 1.385 15.480 5.568 1.00 96.25 300 PHE A C 1
ATOM 2261 O O . PHE A 1 300 ? 0.190 15.546 5.283 1.00 96.25 300 PHE A O 1
ATOM 2268 N N . THR A 1 301 ? 2.264 16.429 5.238 1.00 94.31 301 THR A N 1
ATOM 2269 C CA . THR A 1 301 ? 1.898 17.671 4.536 1.00 94.31 301 THR A CA 1
ATOM 2270 C C . THR A 1 301 ? 2.505 17.782 3.138 1.00 94.31 301 THR A C 1
ATOM 2272 O O . THR A 1 301 ? 1.937 18.473 2.292 1.00 94.31 301 THR A O 1
ATOM 2275 N N . GLU A 1 302 ? 3.608 17.085 2.851 1.00 93.62 302 GLU A N 1
ATOM 2276 C CA . GLU A 1 302 ? 4.216 17.076 1.521 1.00 93.62 302 GLU A CA 1
ATOM 2277 C C . GLU A 1 302 ? 3.551 16.032 0.604 1.00 93.62 302 GLU A C 1
ATOM 2279 O O . GLU A 1 302 ? 3.382 14.866 0.966 1.00 93.62 302 GLU A O 1
ATOM 2284 N N . SER A 1 303 ? 3.173 16.448 -0.609 1.00 92.88 303 SER A N 1
ATOM 2285 C CA . SER A 1 303 ? 2.545 15.562 -1.598 1.00 92.88 303 SER A CA 1
ATOM 2286 C C . SER A 1 303 ? 3.522 14.494 -2.097 1.00 92.88 303 SER A C 1
ATOM 2288 O O . SER A 1 303 ? 4.699 14.780 -2.343 1.00 92.88 303 SER A O 1
ATOM 2290 N N . ALA A 1 304 ? 3.042 13.269 -2.327 1.00 95.44 304 ALA A N 1
ATOM 2291 C CA . ALA A 1 304 ? 3.849 12.258 -3.007 1.00 95.44 304 ALA A CA 1
ATOM 2292 C C . ALA A 1 304 ? 4.039 12.617 -4.492 1.00 95.44 304 ALA A C 1
ATOM 2294 O O . ALA A 1 304 ? 5.101 12.354 -5.059 1.00 95.44 304 ALA A O 1
ATOM 2295 N N . ALA A 1 305 ? 3.046 13.272 -5.101 1.00 97.06 305 ALA A N 1
ATOM 2296 C CA . ALA A 1 305 ? 3.073 13.680 -6.501 1.00 97.06 305 ALA A CA 1
ATOM 2297 C C . ALA A 1 305 ? 4.162 14.728 -6.816 1.00 97.06 305 ALA A C 1
ATOM 2299 O O . ALA A 1 305 ? 4.728 15.379 -5.931 1.00 97.06 305 ALA A O 1
ATOM 2300 N N . GLY A 1 306 ? 4.448 14.896 -8.106 1.00 96.94 306 GLY A N 1
ATOM 2301 C CA . GLY A 1 306 ? 5.437 15.836 -8.630 1.00 96.94 306 GLY A CA 1
ATOM 2302 C C . GLY A 1 306 ? 6.866 15.290 -8.615 1.00 96.94 306 GLY A C 1
ATOM 2303 O O . GLY A 1 306 ? 7.085 14.079 -8.618 1.00 96.94 306 GLY A O 1
ATOM 2304 N N . GLY A 1 307 ? 7.843 16.201 -8.639 1.00 97.19 307 GLY A N 1
ATOM 2305 C CA . GLY A 1 307 ? 9.276 15.894 -8.709 1.00 97.19 307 GLY A CA 1
ATOM 2306 C C . GLY A 1 307 ? 9.888 15.317 -7.426 1.00 97.19 307 GLY A C 1
ATOM 2307 O O . GLY A 1 307 ? 9.231 15.190 -6.393 1.00 97.19 307 GLY A O 1
ATOM 2308 N N . GLY A 1 308 ? 11.187 15.010 -7.494 1.00 97.06 308 GLY A N 1
ATOM 2309 C CA . GLY A 1 308 ? 11.988 14.521 -6.362 1.00 97.06 308 GLY A CA 1
ATOM 2310 C C . GLY A 1 308 ? 12.044 12.997 -6.225 1.00 97.06 308 GLY A C 1
ATOM 2311 O O . GLY A 1 308 ? 12.707 12.492 -5.319 1.00 97.06 308 GLY A O 1
ATOM 2312 N N . TRP A 1 309 ? 11.382 12.261 -7.121 1.00 98.69 309 TRP A N 1
ATOM 2313 C CA . TRP A 1 309 ? 11.543 10.815 -7.235 1.00 98.69 309 TRP A CA 1
ATOM 2314 C C . TRP A 1 309 ? 12.845 10.474 -7.952 1.00 98.69 309 TRP A C 1
ATOM 2316 O O . TRP A 1 309 ? 13.211 11.134 -8.920 1.00 98.69 309 TRP A O 1
ATOM 2326 N N . PHE A 1 310 ? 13.496 9.394 -7.542 1.00 98.62 310 PHE A N 1
ATOM 2327 C CA . PHE A 1 310 ? 14.551 8.747 -8.318 1.00 98.62 310 PHE A CA 1
ATOM 2328 C C . PHE A 1 310 ? 14.463 7.234 -8.156 1.00 98.62 310 PHE A C 1
ATOM 2330 O O . PHE A 1 310 ? 13.985 6.714 -7.143 1.00 98.62 310 PHE A O 1
ATOM 2337 N N . LYS A 1 311 ? 14.890 6.524 -9.196 1.00 98.50 311 LYS A N 1
ATOM 2338 C CA . LYS A 1 311 ? 14.852 5.066 -9.263 1.00 98.50 311 LYS A CA 1
ATOM 2339 C C . LYS A 1 311 ? 16.062 4.494 -8.525 1.00 98.50 311 LYS A C 1
ATOM 2341 O O . LYS A 1 311 ? 17.188 4.867 -8.841 1.00 98.50 311 LYS A O 1
ATOM 2346 N N . ILE A 1 312 ? 15.847 3.584 -7.578 1.00 97.19 312 ILE A N 1
ATOM 2347 C CA . ILE A 1 312 ? 16.928 2.895 -6.847 1.00 97.19 312 ILE A CA 1
ATOM 2348 C C . ILE A 1 312 ? 17.141 1.456 -7.319 1.00 97.19 312 ILE A C 1
ATOM 2350 O O . ILE A 1 312 ? 18.172 0.868 -7.015 1.00 97.19 312 ILE A O 1
ATOM 2354 N N . TRP A 1 313 ? 16.194 0.880 -8.059 1.00 97.12 313 TRP A N 1
ATOM 2355 C CA . TRP A 1 313 ? 16.293 -0.478 -8.589 1.00 97.12 313 TRP A CA 1
ATOM 2356 C C . TRP A 1 313 ? 15.321 -0.677 -9.757 1.00 97.12 313 TRP A C 1
ATOM 2358 O O . TRP A 1 313 ? 14.255 -0.056 -9.787 1.00 97.12 313 TRP A O 1
ATOM 2368 N N . GLU A 1 314 ? 15.678 -1.552 -10.693 1.00 96.50 314 GLU A N 1
ATOM 2369 C CA . GLU A 1 314 ? 14.807 -2.032 -11.768 1.00 96.50 314 GLU A CA 1
ATOM 2370 C C . GLU A 1 314 ? 15.132 -3.470 -12.163 1.00 96.50 314 GLU A C 1
ATOM 2372 O O . GLU A 1 314 ? 16.240 -3.969 -11.944 1.00 96.50 314 GLU A O 1
ATOM 2377 N N . ASP A 1 315 ? 14.148 -4.112 -12.781 1.00 94.62 315 ASP A N 1
ATOM 2378 C CA . ASP A 1 315 ? 14.276 -5.415 -13.403 1.00 94.62 315 ASP A CA 1
ATOM 2379 C C . ASP A 1 315 ? 13.366 -5.504 -14.634 1.00 94.62 315 ASP A C 1
ATOM 2381 O O . ASP A 1 315 ? 12.204 -5.099 -14.596 1.00 94.62 315 ASP A O 1
ATOM 2385 N N . GLY A 1 316 ? 13.896 -6.029 -15.736 1.00 93.56 316 GLY A N 1
ATOM 2386 C CA . GLY A 1 316 ? 13.223 -6.094 -17.032 1.00 93.56 316 GLY A CA 1
ATOM 2387 C C . GLY A 1 316 ? 13.226 -7.501 -17.622 1.00 93.56 316 GLY A C 1
ATOM 2388 O O . GLY A 1 316 ? 13.226 -8.505 -16.908 1.00 93.56 316 GLY A O 1
ATOM 2389 N N . TYR A 1 317 ? 13.236 -7.581 -18.951 1.00 93.75 317 TYR A N 1
ATOM 2390 C CA . TYR A 1 317 ? 13.398 -8.849 -19.655 1.00 93.75 317 TYR A CA 1
ATOM 2391 C C . TYR A 1 317 ? 14.867 -9.285 -19.690 1.00 93.75 317 TYR A C 1
ATOM 2393 O O . TYR A 1 317 ? 15.726 -8.560 -20.195 1.00 93.75 317 TYR A O 1
ATOM 2401 N N . ASN A 1 318 ? 15.155 -10.490 -19.197 1.00 90.06 318 ASN A N 1
ATOM 2402 C CA . ASN A 1 318 ? 16.465 -11.119 -19.332 1.00 90.06 318 ASN A CA 1
ATOM 2403 C C . ASN A 1 318 ? 16.464 -12.071 -20.549 1.00 90.06 318 ASN A C 1
ATOM 2405 O O . ASN A 1 318 ? 15.807 -13.110 -20.488 1.00 90.06 318 ASN A O 1
ATOM 2409 N N . PRO A 1 319 ? 17.217 -11.787 -21.630 1.00 88.44 319 PRO A N 1
ATOM 2410 C CA . PRO A 1 319 ? 17.209 -12.618 -22.836 1.00 88.44 319 PRO A CA 1
ATOM 2411 C C . PRO A 1 319 ? 17.949 -13.957 -22.679 1.00 88.44 319 PRO A C 1
ATOM 2413 O O . PRO A 1 319 ? 17.764 -14.839 -23.511 1.00 88.44 319 PRO A O 1
ATOM 2416 N N . VAL A 1 320 ? 18.774 -14.128 -21.637 1.00 87.38 320 VAL A N 1
ATOM 2417 C CA . VAL A 1 320 ? 19.497 -15.384 -21.358 1.00 87.38 320 VAL A CA 1
ATOM 2418 C C . VAL A 1 320 ? 18.599 -16.377 -20.628 1.00 87.38 320 VAL A C 1
ATOM 2420 O O . VAL A 1 320 ? 18.585 -17.556 -20.966 1.00 87.38 320 VAL A O 1
ATOM 2423 N N . THR A 1 321 ? 17.843 -15.912 -19.630 1.00 89.06 321 THR A N 1
ATOM 2424 C CA . THR A 1 321 ? 16.902 -16.760 -18.875 1.00 89.06 321 THR A CA 1
ATOM 2425 C C . THR A 1 321 ? 15.496 -16.781 -19.470 1.00 89.06 321 THR A C 1
ATOM 2427 O O . THR A 1 321 ? 14.678 -17.578 -19.025 1.00 89.06 321 THR A O 1
ATOM 2430 N N . GLN A 1 322 ? 15.220 -15.909 -20.447 1.00 91.12 322 GLN A N 1
ATOM 2431 C CA . GLN A 1 322 ? 13.902 -15.656 -21.042 1.00 91.12 322 GLN A CA 1
ATOM 2432 C C . GLN A 1 322 ? 12.820 -15.282 -20.013 1.00 91.12 322 GLN A C 1
ATOM 2434 O O . GLN A 1 322 ? 11.645 -15.567 -20.216 1.00 91.12 322 GLN A O 1
ATOM 2439 N N . LYS A 1 323 ? 13.218 -14.624 -18.913 1.00 92.56 323 LYS A N 1
ATOM 2440 C CA . LYS A 1 323 ? 12.327 -14.235 -17.809 1.00 92.56 323 LYS A CA 1
ATOM 2441 C C . LYS A 1 323 ? 12.268 -12.727 -17.596 1.00 92.56 323 LYS A C 1
ATOM 2443 O O . LYS A 1 323 ? 13.307 -12.065 -17.468 1.00 92.56 323 LYS A O 1
ATOM 2448 N N . TRP A 1 324 ? 11.057 -12.226 -17.427 1.00 95.69 324 TRP A N 1
ATOM 2449 C CA . TRP A 1 324 ? 10.720 -10.898 -16.931 1.00 95.69 324 TRP A CA 1
ATOM 2450 C C . TRP A 1 324 ? 10.859 -10.796 -15.407 1.00 95.69 324 TRP A C 1
ATOM 2452 O O . TRP A 1 324 ? 11.069 -11.793 -14.711 1.00 95.69 324 TRP A O 1
ATOM 2462 N N . CYS A 1 325 ? 10.699 -9.580 -14.878 1.00 96.00 325 CYS A N 1
ATOM 2463 C CA . CYS A 1 325 ? 10.555 -9.369 -13.439 1.00 96.00 325 CYS A CA 1
ATOM 2464 C C . CYS A 1 325 ? 9.330 -10.112 -12.878 1.00 96.00 325 CYS A C 1
ATOM 2466 O O . CYS A 1 325 ? 9.409 -10.734 -11.822 1.00 96.00 325 CYS A O 1
ATOM 2468 N N . VAL A 1 326 ? 8.209 -10.095 -13.607 1.00 97.00 326 VAL A N 1
ATOM 2469 C CA . VAL A 1 326 ? 6.959 -10.742 -13.172 1.00 97.00 326 VAL A CA 1
ATOM 2470 C C . VAL A 1 326 ? 7.100 -12.261 -13.019 1.00 97.00 326 VAL A C 1
ATOM 2472 O O . VAL A 1 326 ? 6.591 -12.801 -12.041 1.00 97.00 326 VAL A O 1
ATOM 2475 N N . ASP A 1 327 ? 7.877 -12.944 -13.870 1.00 95.81 327 ASP A N 1
ATOM 2476 C CA . ASP A 1 327 ? 8.195 -14.369 -13.670 1.00 95.81 327 ASP A CA 1
ATOM 2477 C C . ASP A 1 327 ? 8.891 -14.594 -12.319 1.00 95.81 327 ASP A C 1
ATOM 2479 O O . ASP A 1 327 ? 8.498 -15.455 -11.532 1.00 95.81 327 ASP A O 1
ATOM 2483 N N . ARG A 1 328 ? 9.890 -13.756 -12.003 1.00 94.50 328 ARG A N 1
ATOM 2484 C CA . ARG A 1 328 ? 10.596 -13.790 -10.714 1.00 94.50 328 ARG A CA 1
ATOM 2485 C C . ARG A 1 328 ? 9.671 -13.435 -9.545 1.00 94.50 328 ARG A C 1
ATOM 2487 O O . ARG A 1 328 ? 9.847 -13.979 -8.459 1.00 94.50 328 ARG A O 1
ATOM 2494 N N . LEU A 1 329 ? 8.663 -12.587 -9.752 1.00 96.19 329 LEU A N 1
ATOM 2495 C CA . LEU A 1 329 ? 7.678 -12.227 -8.728 1.00 96.19 329 LEU A CA 1
ATOM 2496 C C . LEU A 1 329 ? 6.738 -13.387 -8.404 1.00 96.19 329 LEU A C 1
ATOM 2498 O O . LEU A 1 329 ? 6.442 -13.622 -7.234 1.00 96.19 329 LEU A O 1
ATOM 2502 N N . VAL A 1 330 ? 6.295 -14.128 -9.419 1.00 96.12 330 VAL A N 1
ATOM 2503 C CA . VAL A 1 330 ? 5.515 -15.358 -9.239 1.00 96.12 330 VAL A CA 1
ATOM 2504 C C . VAL A 1 330 ? 6.370 -16.428 -8.549 1.00 96.12 330 VAL A C 1
ATOM 2506 O O . VAL A 1 330 ? 5.926 -17.012 -7.566 1.00 96.12 330 VAL A O 1
ATOM 2509 N N . GLU A 1 331 ? 7.623 -16.616 -8.976 1.00 94.69 331 GLU A N 1
ATOM 2510 C CA . GLU A 1 331 ? 8.565 -17.582 -8.379 1.00 94.69 331 GLU A CA 1
ATOM 2511 C C . GLU A 1 331 ? 8.918 -17.290 -6.911 1.00 94.69 331 GLU A C 1
ATOM 2513 O O . GLU A 1 331 ? 9.208 -18.217 -6.157 1.00 94.69 331 GLU A O 1
ATOM 2518 N N . ASN A 1 332 ? 8.866 -16.023 -6.486 1.00 95.69 332 ASN A N 1
ATOM 2519 C CA . ASN A 1 332 ? 9.093 -15.596 -5.101 1.00 95.69 332 ASN A CA 1
ATOM 2520 C C . ASN A 1 332 ? 7.779 -15.323 -4.337 1.00 95.69 332 ASN A C 1
ATOM 2522 O O . ASN A 1 332 ? 7.778 -14.576 -3.359 1.00 95.69 332 ASN A O 1
ATOM 2526 N N . ASN A 1 333 ? 6.650 -15.895 -4.774 1.00 96.25 333 ASN A N 1
ATOM 2527 C CA . ASN A 1 333 ? 5.338 -15.782 -4.120 1.00 96.25 333 ASN A CA 1
ATOM 2528 C C . ASN A 1 333 ? 4.892 -14.329 -3.829 1.00 96.25 333 ASN A C 1
ATOM 2530 O O . ASN A 1 333 ? 4.245 -14.063 -2.819 1.00 96.25 333 ASN A O 1
ATOM 2534 N N . GLY A 1 334 ? 5.250 -13.380 -4.698 1.00 97.19 334 GLY A N 1
ATOM 2535 C CA . GLY A 1 334 ? 4.932 -11.956 -4.553 1.00 97.19 334 GLY A CA 1
ATOM 2536 C C . GLY A 1 334 ? 5.958 -11.119 -3.793 1.00 97.19 334 GLY A C 1
ATOM 2537 O O . GLY A 1 334 ? 5.735 -9.924 -3.633 1.00 97.19 334 GLY A O 1
ATOM 2538 N N . LEU A 1 335 ? 7.070 -11.699 -3.334 1.00 98.12 335 LEU A N 1
ATOM 2539 C CA . LEU A 1 335 ? 8.071 -11.011 -2.514 1.00 98.12 335 LEU A CA 1
ATOM 2540 C C . LEU A 1 335 ? 9.183 -10.385 -3.372 1.00 98.12 335 LEU A C 1
ATOM 2542 O O . LEU A 1 335 ? 10.126 -11.063 -3.779 1.00 98.12 335 LEU A O 1
ATOM 2546 N N . LEU A 1 336 ? 9.102 -9.073 -3.610 1.00 97.69 336 LEU A N 1
ATOM 2547 C CA . LEU A 1 336 ? 10.130 -8.295 -4.316 1.00 97.69 336 LEU A CA 1
ATOM 2548 C C . LEU A 1 336 ? 11.068 -7.617 -3.312 1.00 97.69 336 LEU A C 1
ATOM 2550 O O . LEU A 1 336 ? 10.610 -6.793 -2.522 1.00 97.69 336 LEU A O 1
ATOM 2554 N N . SER A 1 337 ? 12.371 -7.916 -3.343 1.00 97.75 337 SER A N 1
ATOM 2555 C CA . SER A 1 337 ? 13.338 -7.440 -2.334 1.00 97.75 337 SER A CA 1
ATOM 2556 C C . SER A 1 337 ? 14.420 -6.514 -2.905 1.00 97.75 337 SER A C 1
ATOM 2558 O O . SER A 1 337 ? 15.124 -6.874 -3.846 1.00 97.75 337 SER A O 1
ATOM 2560 N N . VAL A 1 338 ? 14.611 -5.340 -2.289 1.00 96.38 338 VAL A N 1
ATOM 2561 C CA . VAL A 1 338 ? 15.574 -4.293 -2.691 1.00 96.38 338 VAL A CA 1
ATOM 2562 C C . VAL A 1 338 ? 16.241 -3.670 -1.458 1.00 96.38 338 VAL A C 1
ATOM 2564 O O . VAL A 1 338 ? 15.564 -3.301 -0.499 1.00 96.38 338 VAL A O 1
ATOM 2567 N N . ASN A 1 339 ? 17.568 -3.506 -1.471 1.00 95.38 339 ASN A N 1
ATOM 2568 C CA . ASN A 1 339 ? 18.274 -2.762 -0.419 1.00 95.38 339 ASN A CA 1
ATOM 2569 C C . ASN A 1 339 ? 18.136 -1.246 -0.610 1.00 95.38 339 ASN A C 1
ATOM 2571 O O . ASN A 1 339 ? 18.288 -0.735 -1.721 1.00 95.38 339 ASN A O 1
ATOM 2575 N N . LEU A 1 340 ? 17.959 -0.505 0.486 1.00 95.88 340 LEU A N 1
ATOM 2576 C CA . LEU A 1 340 ? 18.090 0.954 0.463 1.00 95.88 340 LEU A CA 1
ATOM 2577 C C . LEU A 1 340 ? 19.539 1.381 0.144 1.00 95.88 340 LEU A C 1
ATOM 2579 O O . LEU A 1 340 ? 20.476 0.839 0.740 1.00 95.88 340 LEU A O 1
ATOM 2583 N N . PRO A 1 341 ? 19.762 2.388 -0.724 1.00 94.38 341 PRO A N 1
ATOM 2584 C CA . PRO A 1 341 ? 21.098 2.921 -0.967 1.00 94.38 341 PRO A CA 1
ATOM 2585 C C . PRO A 1 341 ? 21.751 3.434 0.322 1.00 94.38 341 PRO A C 1
ATOM 2587 O O . PRO A 1 341 ? 21.145 4.161 1.113 1.00 94.38 341 PRO A O 1
ATOM 2590 N N . ARG A 1 342 ? 23.024 3.084 0.536 1.00 92.25 342 ARG A N 1
ATOM 2591 C CA . ARG A 1 342 ? 23.742 3.434 1.774 1.00 92.25 342 ARG A CA 1
ATOM 2592 C C . ARG A 1 342 ? 24.115 4.918 1.879 1.00 92.25 342 ARG A C 1
ATOM 2594 O O . ARG A 1 342 ? 24.370 5.372 2.986 1.00 92.25 342 ARG A O 1
ATOM 2601 N N . GLY A 1 343 ? 24.139 5.666 0.775 1.00 91.88 343 GLY A N 1
ATOM 2602 C CA . GLY A 1 343 ? 24.390 7.113 0.769 1.00 91.88 343 GLY A CA 1
ATOM 2603 C C . GLY A 1 343 ? 23.159 7.988 1.035 1.00 91.88 343 GLY A C 1
ATOM 2604 O O . GLY A 1 343 ? 23.215 9.184 0.784 1.00 91.88 343 GLY A O 1
ATOM 2605 N N . LEU A 1 344 ? 22.030 7.433 1.489 1.00 94.00 344 LEU A N 1
ATOM 2606 C CA . LEU A 1 344 ? 20.848 8.239 1.812 1.00 94.00 344 LEU A CA 1
ATOM 2607 C C . LEU A 1 344 ? 20.990 8.932 3.188 1.00 94.00 344 LEU A C 1
ATOM 2609 O O . LEU A 1 344 ? 21.241 8.241 4.184 1.00 94.00 344 LEU A O 1
ATOM 2613 N N . PRO A 1 345 ? 20.775 10.261 3.294 1.00 93.69 345 PRO A N 1
ATOM 2614 C CA . PRO A 1 345 ? 20.742 10.976 4.571 1.00 93.69 345 PRO A CA 1
ATOM 2615 C C . PRO A 1 345 ? 19.474 10.673 5.372 1.00 93.69 345 PRO A C 1
ATOM 2617 O O . PRO A 1 345 ? 18.427 10.338 4.807 1.00 93.69 345 PRO A O 1
ATOM 2620 N N . SER A 1 346 ? 19.554 10.838 6.692 1.00 93.75 346 SER A N 1
ATOM 2621 C CA . SER A 1 346 ? 18.456 10.553 7.629 1.00 93.75 346 SER A CA 1
ATOM 2622 C C . SER A 1 346 ? 17.163 11.326 7.303 1.00 93.75 346 SER A C 1
ATOM 2624 O O . SER A 1 346 ? 17.203 12.409 6.707 1.00 93.75 346 SER A O 1
ATOM 2626 N N . GLY A 1 347 ? 16.000 10.781 7.671 1.00 94.56 347 GLY A N 1
ATOM 2627 C CA . GLY A 1 347 ? 14.696 11.456 7.575 1.00 94.56 347 GLY A CA 1
ATOM 2628 C C . GLY A 1 347 ? 13.597 10.654 6.872 1.00 94.56 347 GLY A C 1
ATOM 2629 O O . GLY A 1 347 ? 13.707 9.444 6.686 1.00 94.56 347 GLY A O 1
ATOM 2630 N N . TYR A 1 348 ? 12.521 11.341 6.485 1.00 97.19 348 TYR A N 1
ATOM 2631 C CA . TYR A 1 348 ? 11.335 10.731 5.879 1.00 97.19 348 TYR A CA 1
ATOM 2632 C C . TYR A 1 348 ? 11.526 10.431 4.386 1.00 97.19 348 TYR A C 1
ATOM 2634 O O . TYR A 1 348 ? 12.024 11.269 3.628 1.00 97.19 348 TYR A O 1
ATOM 2642 N N . TYR A 1 349 ? 11.092 9.241 3.965 1.00 98.25 349 TYR A N 1
ATOM 2643 C CA . TYR A 1 349 ? 11.059 8.826 2.564 1.00 98.25 349 TYR A CA 1
ATOM 2644 C C . TYR A 1 349 ? 9.751 8.114 2.232 1.00 98.25 349 TYR A C 1
ATOM 2646 O O . TYR A 1 349 ? 9.248 7.305 3.016 1.00 98.25 349 TYR A O 1
ATOM 2654 N N . ILE A 1 350 ? 9.244 8.382 1.033 1.00 98.62 350 ILE A N 1
ATOM 2655 C CA . ILE A 1 350 ? 8.202 7.583 0.393 1.00 98.62 350 ILE A CA 1
ATOM 2656 C C . ILE A 1 350 ? 8.910 6.606 -0.547 1.00 98.62 350 ILE A C 1
ATOM 2658 O O . ILE A 1 350 ? 9.775 7.012 -1.324 1.00 98.62 350 ILE A O 1
ATOM 2662 N N . VAL A 1 351 ? 8.570 5.322 -0.457 1.00 98.75 351 VAL A N 1
ATOM 2663 C CA . VAL A 1 351 ? 9.136 4.246 -1.283 1.00 98.75 351 VAL A CA 1
ATOM 2664 C C . VAL A 1 351 ? 8.029 3.655 -2.139 1.00 98.75 351 VAL A C 1
ATOM 2666 O O . VAL A 1 351 ? 6.987 3.281 -1.609 1.00 98.75 351 VAL A O 1
ATOM 2669 N N . ARG A 1 352 ? 8.252 3.570 -3.448 1.00 98.69 352 ARG A N 1
ATOM 2670 C CA . ARG A 1 352 ? 7.250 3.203 -4.451 1.00 98.69 352 ARG A CA 1
ATOM 2671 C C . ARG A 1 352 ? 7.739 2.010 -5.275 1.00 98.69 352 ARG A C 1
ATOM 2673 O O . ARG A 1 352 ? 8.532 2.225 -6.198 1.00 98.69 352 ARG A O 1
ATOM 2680 N N . PRO A 1 353 ? 7.318 0.774 -4.960 1.00 98.56 353 PRO A N 1
ATOM 2681 C CA . PRO A 1 353 ? 7.428 -0.332 -5.898 1.00 98.56 353 PRO A CA 1
ATOM 2682 C C . PRO A 1 353 ? 6.402 -0.164 -7.031 1.00 98.56 353 PRO A C 1
ATOM 2684 O O . PRO A 1 353 ? 5.278 0.295 -6.810 1.00 98.56 353 PRO A O 1
ATOM 2687 N N . GLU A 1 354 ? 6.781 -0.554 -8.244 1.00 97.75 354 GLU A N 1
ATOM 2688 C CA . GLU A 1 354 ? 5.881 -0.635 -9.393 1.00 97.75 354 GLU A CA 1
ATOM 2689 C C . GLU A 1 354 ? 6.086 -1.913 -10.198 1.00 97.75 354 GLU A C 1
ATOM 2691 O O . GLU A 1 354 ? 7.203 -2.424 -10.295 1.00 97.75 354 GLU A O 1
ATOM 2696 N N . ILE A 1 355 ? 5.003 -2.371 -10.818 1.00 98.62 355 ILE A N 1
ATOM 2697 C CA . ILE A 1 355 ? 4.967 -3.403 -11.852 1.00 98.62 355 ILE A CA 1
ATOM 2698 C C . ILE A 1 355 ? 4.248 -2.794 -13.057 1.00 98.62 355 ILE A C 1
ATOM 2700 O O . ILE A 1 355 ? 3.208 -2.151 -12.896 1.00 98.62 355 ILE A O 1
ATOM 2704 N N . LEU A 1 356 ? 4.774 -3.017 -14.257 1.00 98.25 356 LEU A N 1
ATOM 2705 C CA . LEU A 1 356 ? 4.101 -2.692 -15.515 1.00 98.25 356 LEU A CA 1
ATOM 2706 C C . LEU A 1 356 ? 3.833 -4.000 -16.260 1.00 98.25 356 LEU A C 1
ATOM 2708 O O . LEU A 1 356 ? 4.776 -4.680 -16.641 1.00 98.25 356 LEU A O 1
ATOM 2712 N N . ALA A 1 357 ? 2.568 -4.341 -16.490 1.00 97.94 357 ALA A N 1
ATOM 2713 C CA . ALA A 1 357 ? 2.179 -5.484 -17.307 1.00 97.94 357 ALA A CA 1
ATOM 2714 C C . ALA A 1 357 ? 1.944 -5.058 -18.763 1.00 97.94 357 ALA A C 1
ATOM 2716 O O . ALA A 1 357 ? 1.250 -4.077 -19.040 1.00 97.94 357 ALA A O 1
ATOM 2717 N N . LEU A 1 358 ? 2.512 -5.820 -19.700 1.00 97.38 358 LEU A N 1
ATOM 2718 C CA . LEU A 1 358 ? 2.577 -5.471 -21.125 1.00 97.38 358 LEU A CA 1
ATOM 2719 C C . LEU A 1 358 ? 1.671 -6.327 -22.024 1.00 97.38 358 LEU A C 1
ATOM 2721 O O . LEU A 1 358 ? 1.617 -6.117 -23.233 1.00 97.38 358 LEU A O 1
ATOM 2725 N N . HIS A 1 359 ? 0.923 -7.267 -21.447 1.00 95.06 359 HIS A N 1
ATOM 2726 C CA . HIS A 1 359 ? 0.123 -8.252 -22.180 1.00 95.06 359 HIS A CA 1
ATOM 2727 C C . HIS A 1 359 ? -0.962 -7.661 -23.107 1.00 95.06 359 HIS A C 1
ATOM 2729 O O . HIS A 1 359 ? -1.317 -8.275 -24.112 1.00 95.06 359 HIS A O 1
ATOM 2735 N N . TRP A 1 360 ? -1.434 -6.434 -22.849 1.00 93.50 360 TRP A N 1
ATOM 2736 C CA . TRP A 1 360 ? -2.306 -5.685 -23.768 1.00 93.50 360 TRP A CA 1
ATOM 2737 C C . TRP A 1 360 ? -1.685 -4.400 -24.346 1.00 93.50 360 TRP A C 1
ATOM 2739 O O . TRP A 1 360 ? -2.339 -3.717 -25.141 1.00 93.50 360 TRP A O 1
ATOM 2749 N N . ALA A 1 361 ? -0.412 -4.113 -24.048 1.00 92.00 361 ALA A N 1
ATOM 2750 C CA . ALA A 1 361 ? 0.270 -2.866 -24.410 1.00 92.00 361 ALA A CA 1
ATOM 2751 C C . ALA A 1 361 ? 0.221 -2.552 -25.915 1.00 92.00 361 ALA A C 1
ATOM 2753 O O . ALA A 1 361 ? -0.055 -1.421 -26.307 1.00 92.00 361 ALA A O 1
ATOM 2754 N N . VAL A 1 362 ? 0.431 -3.556 -26.773 1.00 90.12 362 VAL A N 1
ATOM 2755 C CA . VAL A 1 362 ? 0.425 -3.376 -28.239 1.00 90.12 362 VAL A CA 1
ATOM 2756 C C . VAL A 1 362 ? -0.900 -3.786 -28.882 1.00 90.12 362 VAL A C 1
ATOM 2758 O O . VAL A 1 362 ? -1.334 -3.161 -29.845 1.00 90.12 362 VAL A O 1
ATOM 2761 N N . HIS A 1 363 ? -1.585 -4.799 -28.347 1.00 85.75 363 HIS A N 1
ATOM 2762 C CA . HIS A 1 363 ? -2.816 -5.322 -28.951 1.00 85.75 363 HIS A CA 1
ATOM 2763 C C . HIS A 1 363 ? -4.086 -4.524 -28.615 1.00 85.75 363 HIS A C 1
ATOM 2765 O O . HIS A 1 363 ? -5.083 -4.671 -29.322 1.00 85.75 363 HIS A O 1
ATOM 2771 N N . ARG A 1 364 ? -4.078 -3.702 -27.556 1.00 87.44 364 ARG A N 1
ATOM 2772 C CA . ARG A 1 364 ? -5.217 -2.841 -27.174 1.00 87.44 364 ARG A CA 1
ATOM 2773 C C . ARG A 1 364 ? -4.844 -1.389 -26.880 1.00 87.44 364 ARG A C 1
ATOM 2775 O O . ARG A 1 364 ? -5.739 -0.613 -26.570 1.00 87.44 364 ARG A O 1
ATOM 2782 N N . ASP A 1 365 ? -3.562 -1.037 -26.981 1.00 90.44 365 ASP A N 1
ATOM 2783 C CA . ASP A 1 365 ? -3.019 0.210 -26.429 1.00 90.44 365 ASP A CA 1
ATOM 2784 C C . ASP A 1 365 ? -3.284 0.348 -24.915 1.00 90.44 365 ASP A C 1
ATOM 2786 O O . ASP A 1 365 ? -3.725 1.386 -24.427 1.00 90.44 365 ASP A O 1
ATOM 2790 N N . ASP A 1 366 ? -3.076 -0.753 -24.181 1.00 92.50 366 ASP A N 1
ATOM 2791 C CA . ASP A 1 366 ? -3.404 -0.863 -22.756 1.00 92.50 366 ASP A CA 1
ATOM 2792 C C . ASP A 1 366 ? -2.213 -1.393 -21.924 1.00 92.50 366 ASP A C 1
ATOM 2794 O O . ASP A 1 366 ? -2.178 -2.572 -21.555 1.00 92.50 366 ASP A O 1
ATOM 2798 N N . PRO A 1 367 ? -1.182 -0.560 -21.674 1.00 94.94 367 PRO A N 1
ATOM 2799 C CA . PRO A 1 367 ? -0.150 -0.835 -20.679 1.00 94.94 367 PRO A CA 1
ATOM 2800 C C . PRO A 1 367 ? -0.721 -0.656 -19.263 1.00 94.94 367 PRO A C 1
ATOM 2802 O O . PRO A 1 367 ? -1.314 0.375 -18.946 1.00 94.94 367 PRO A O 1
ATOM 2805 N N . GLN A 1 368 ? -0.519 -1.643 -18.391 1.00 96.00 368 GLN A N 1
ATOM 2806 C CA . GLN A 1 368 ? -1.200 -1.705 -17.094 1.00 96.00 368 GLN A CA 1
ATOM 2807 C C . GLN A 1 368 ? -0.222 -1.568 -15.925 1.00 96.00 368 GLN A C 1
ATOM 2809 O O . GLN A 1 368 ? 0.633 -2.430 -15.722 1.00 96.00 368 GLN A O 1
ATOM 2814 N N . TYR A 1 369 ? -0.360 -0.502 -15.133 1.00 97.88 369 TYR A N 1
ATOM 2815 C CA . TYR A 1 369 ? 0.487 -0.258 -13.963 1.00 97.88 369 TYR A CA 1
ATOM 2816 C C . TYR A 1 369 ? -0.146 -0.749 -12.659 1.00 97.88 369 TYR A C 1
ATOM 2818 O O . TYR A 1 369 ? -1.269 -0.369 -12.330 1.00 97.88 369 TYR A O 1
ATOM 2826 N N . PHE A 1 370 ? 0.623 -1.489 -11.861 1.00 97.81 370 PHE A N 1
ATOM 2827 C CA . PHE A 1 370 ? 0.317 -1.797 -10.462 1.00 97.81 370 PHE A CA 1
ATOM 2828 C C . PHE A 1 370 ? 1.349 -1.096 -9.588 1.00 97.81 370 PHE A C 1
ATOM 2830 O O . PHE A 1 370 ? 2.547 -1.374 -9.658 1.00 97.81 370 PHE A O 1
ATOM 2837 N N . VAL A 1 371 ? 0.884 -0.130 -8.806 1.00 97.56 371 VAL A N 1
ATOM 2838 C CA . VAL A 1 371 ? 1.720 0.826 -8.077 1.00 97.56 371 VAL A CA 1
ATOM 2839 C C . VAL A 1 371 ? 1.204 0.973 -6.653 1.00 97.56 371 VAL A C 1
ATOM 2841 O O . VAL A 1 371 ? 0.006 0.873 -6.399 1.00 97.56 371 VAL A O 1
ATOM 2844 N N . GLY A 1 372 ? 2.111 1.246 -5.724 1.00 97.00 372 GLY A N 1
ATOM 2845 C CA . GLY A 1 372 ? 1.774 1.548 -4.339 1.00 97.00 372 GLY A CA 1
ATOM 2846 C C . GLY A 1 372 ? 2.900 2.325 -3.672 1.00 97.00 372 GLY A C 1
ATOM 2847 O O . GLY A 1 372 ? 3.976 2.473 -4.247 1.00 97.00 372 GLY A O 1
ATOM 2848 N N . CYS A 1 373 ? 2.673 2.813 -2.455 1.00 98.56 373 CYS A N 1
ATOM 2849 C CA . CYS A 1 373 ? 3.697 3.525 -1.689 1.00 98.56 373 CYS A CA 1
ATOM 2850 C C . CYS A 1 373 ? 3.753 3.069 -0.236 1.00 98.56 373 CYS A C 1
ATOM 2852 O O . CYS A 1 373 ? 2.722 2.874 0.399 1.00 98.56 373 CYS A O 1
ATOM 2854 N N . ALA A 1 374 ? 4.959 2.995 0.318 1.00 98.56 374 ALA A N 1
ATOM 2855 C CA . ALA A 1 374 ? 5.205 2.844 1.743 1.00 98.56 374 ALA A CA 1
ATOM 2856 C C . ALA A 1 374 ? 5.915 4.074 2.324 1.00 98.56 374 ALA A C 1
ATOM 2858 O O . ALA A 1 374 ? 6.683 4.753 1.642 1.00 98.56 374 ALA A O 1
ATOM 2859 N N . GLN A 1 375 ? 5.667 4.342 3.603 1.00 98.50 375 GLN A N 1
ATOM 2860 C CA . GLN A 1 375 ? 6.251 5.444 4.359 1.00 98.50 375 GLN A CA 1
ATOM 2861 C C . GLN A 1 375 ? 7.327 4.915 5.302 1.00 98.50 375 GLN A C 1
ATOM 2863 O O . GLN A 1 375 ? 7.023 4.137 6.212 1.00 98.50 375 GLN A O 1
ATOM 2868 N N . ILE A 1 376 ? 8.566 5.375 5.139 1.00 98.56 376 ILE A N 1
ATOM 2869 C CA . ILE A 1 376 ? 9.657 5.022 6.049 1.00 98.56 376 ILE A CA 1
ATOM 2870 C C . ILE A 1 376 ? 10.300 6.254 6.681 1.00 98.56 376 ILE A C 1
ATOM 2872 O O . ILE A 1 376 ? 10.354 7.337 6.093 1.00 98.56 376 ILE A O 1
ATOM 2876 N N . PHE A 1 377 ? 10.826 6.059 7.885 1.00 97.94 377 PHE A N 1
ATOM 2877 C CA . PHE A 1 377 ? 11.823 6.938 8.471 1.00 97.94 377 PHE A CA 1
ATOM 2878 C C . PHE A 1 377 ? 13.168 6.227 8.400 1.00 97.94 377 PHE A C 1
ATOM 2880 O O . PHE A 1 377 ? 13.360 5.189 9.033 1.00 97.94 377 PHE A O 1
ATOM 2887 N N . LEU A 1 378 ? 14.092 6.776 7.620 1.00 96.56 378 LEU A N 1
ATOM 2888 C CA . LEU A 1 378 ? 15.435 6.242 7.487 1.00 96.56 378 LEU A CA 1
ATOM 2889 C C . LEU A 1 378 ? 16.339 6.816 8.579 1.00 96.56 378 LEU A C 1
ATOM 2891 O O . LEU A 1 378 ? 16.601 8.016 8.588 1.00 96.56 378 LEU A O 1
ATOM 2895 N N . SER A 1 379 ? 16.880 5.950 9.432 1.00 94.44 379 SER A N 1
ATOM 2896 C CA . SER A 1 379 ? 17.999 6.272 10.317 1.00 94.44 379 SER A CA 1
ATOM 2897 C C . SER A 1 379 ? 19.326 6.072 9.580 1.00 94.44 379 SER A C 1
ATOM 2899 O O . SER A 1 379 ? 19.619 4.980 9.083 1.00 94.44 379 SER A O 1
ATOM 2901 N N . SER A 1 380 ? 20.129 7.133 9.486 1.00 90.94 380 SER A N 1
ATOM 2902 C CA . SER A 1 380 ? 21.411 7.148 8.775 1.00 90.94 380 SER A CA 1
ATOM 2903 C C . SER A 1 380 ? 22.389 8.132 9.425 1.00 90.94 380 SER A C 1
ATOM 2905 O O . SER A 1 380 ? 21.977 9.114 10.041 1.00 90.94 380 SER A O 1
ATOM 2907 N N . ASP A 1 381 ? 23.683 7.860 9.275 1.00 87.88 381 ASP A N 1
ATOM 2908 C CA . ASP A 1 381 ? 24.816 8.701 9.688 1.00 87.88 381 ASP A CA 1
ATOM 2909 C C . ASP A 1 381 ? 25.294 9.654 8.572 1.00 87.88 381 ASP A C 1
ATOM 2911 O O . ASP A 1 381 ? 26.156 10.501 8.808 1.00 87.88 381 ASP A O 1
ATOM 2915 N N . VAL A 1 382 ? 24.733 9.530 7.363 1.00 86.50 382 VAL A N 1
ATOM 2916 C CA . VAL A 1 382 ? 25.060 10.376 6.210 1.00 86.50 382 VAL A CA 1
ATOM 2917 C C . VAL A 1 382 ? 24.635 11.820 6.469 1.00 86.50 382 VAL A C 1
ATOM 2919 O O . VAL A 1 382 ? 23.469 12.099 6.762 1.00 86.50 382 VAL A O 1
ATOM 2922 N N . GLN A 1 383 ? 25.599 12.732 6.336 1.00 77.19 383 GLN A N 1
ATOM 2923 C CA . GLN A 1 383 ? 25.430 14.170 6.526 1.00 77.19 383 GLN A CA 1
ATOM 2924 C C . GLN A 1 383 ? 25.172 14.889 5.196 1.00 77.19 383 GLN A C 1
ATOM 2926 O O . GLN A 1 383 ? 25.603 14.431 4.141 1.00 77.19 383 GLN A O 1
ATOM 2931 N N . GLY A 1 384 ? 24.534 16.060 5.271 1.00 76.25 384 GLY A N 1
ATOM 2932 C CA . GLY A 1 384 ? 24.268 16.921 4.117 1.00 76.25 384 GLY A CA 1
ATOM 2933 C C . GLY A 1 384 ? 22.900 16.694 3.455 1.00 76.25 384 GLY A C 1
ATOM 2934 O O . GLY A 1 384 ? 22.132 15.820 3.870 1.00 76.25 384 GLY A O 1
ATOM 2935 N N . PRO A 1 385 ? 22.551 17.529 2.459 1.00 84.69 385 PRO A N 1
ATOM 2936 C CA . PRO A 1 385 ? 21.361 17.328 1.642 1.00 84.69 385 PRO A CA 1
ATOM 2937 C C . PRO A 1 385 ? 21.513 16.081 0.762 1.00 84.69 385 PRO A C 1
ATOM 2939 O O . PRO A 1 385 ? 22.620 15.660 0.437 1.00 84.69 385 PRO A O 1
ATOM 2942 N N . LEU A 1 386 ? 20.385 15.509 0.343 1.00 91.31 386 LEU A N 1
ATOM 2943 C CA . LEU A 1 386 ? 20.380 14.480 -0.690 1.00 91.31 386 LEU A CA 1
ATOM 2944 C C . LEU A 1 386 ? 20.506 15.163 -2.055 1.00 91.31 386 LEU A C 1
ATOM 2946 O O . LEU A 1 386 ? 19.539 15.765 -2.517 1.00 91.31 386 LEU A O 1
ATOM 2950 N N . ASP A 1 387 ? 21.681 15.069 -2.669 1.00 90.12 387 ASP A N 1
ATOM 2951 C CA . ASP A 1 387 ? 21.914 15.536 -4.035 1.00 90.12 387 ASP A CA 1
ATOM 2952 C C . ASP A 1 387 ? 21.708 14.378 -5.023 1.00 90.12 387 ASP A C 1
ATOM 2954 O O . ASP A 1 387 ? 22.264 13.290 -4.854 1.00 90.12 387 ASP A O 1
ATOM 2958 N N . VAL A 1 388 ? 20.854 14.591 -6.024 1.00 94.88 388 VAL A N 1
ATOM 2959 C CA . VAL A 1 388 ? 20.515 13.610 -7.062 1.00 94.88 388 VAL A CA 1
ATOM 2960 C C . VAL A 1 388 ? 20.676 14.311 -8.408 1.00 94.88 388 VAL A C 1
ATOM 2962 O O . VAL A 1 388 ? 19.970 15.295 -8.645 1.00 94.88 388 VAL A O 1
ATOM 2965 N N . PRO A 1 389 ? 21.559 13.825 -9.303 1.00 96.25 389 PRO A N 1
ATOM 2966 C CA . PRO A 1 389 ? 21.745 14.429 -10.617 1.00 96.25 389 PRO A CA 1
ATOM 2967 C C . PRO A 1 389 ? 20.433 14.494 -11.404 1.00 96.25 389 PRO A C 1
ATOM 2969 O O . PRO A 1 389 ? 19.576 13.612 -11.290 1.00 96.25 389 PRO A O 1
ATOM 2972 N N . GLN A 1 390 ? 20.260 15.544 -12.205 1.00 96.44 390 GLN A N 1
ATOM 2973 C CA . GLN A 1 390 ? 18.971 15.862 -12.824 1.00 96.44 390 GLN A CA 1
ATOM 2974 C C . GLN A 1 390 ? 18.489 14.750 -13.772 1.00 96.44 390 GLN A C 1
ATOM 2976 O O . GLN A 1 390 ? 17.301 14.445 -13.797 1.00 96.44 390 GLN A O 1
ATOM 2981 N N . GLU A 1 391 ? 19.412 14.074 -14.457 1.00 96.38 391 GLU A N 1
ATOM 2982 C CA . GLU A 1 391 ? 19.169 12.923 -15.331 1.00 96.38 391 GLU A CA 1
ATOM 2983 C C . GLU A 1 391 ? 18.659 11.662 -14.604 1.00 96.38 391 GLU A C 1
ATOM 2985 O O . GLU A 1 391 ? 18.169 10.727 -15.243 1.00 96.38 391 GLU A O 1
ATOM 2990 N N . HIS A 1 392 ? 18.768 11.630 -13.273 1.00 97.69 392 HIS A N 1
ATOM 2991 C CA . HIS A 1 392 ? 18.256 10.566 -12.413 1.00 97.69 392 HIS A CA 1
ATOM 2992 C C . HIS A 1 392 ? 16.939 10.933 -11.706 1.00 97.69 392 HIS A C 1
ATOM 2994 O O . HIS A 1 392 ? 16.298 10.057 -11.117 1.00 97.69 392 HIS A O 1
ATOM 3000 N N . LEU A 1 393 ? 16.517 12.200 -11.778 1.00 98.12 393 LEU A N 1
ATOM 3001 C CA . LEU A 1 393 ? 15.261 12.675 -11.204 1.00 98.12 393 LEU A CA 1
ATOM 3002 C C . LEU A 1 393 ? 14.066 12.401 -12.126 1.00 98.12 393 LEU A C 1
ATOM 3004 O O . LEU A 1 393 ? 14.136 12.496 -13.349 1.00 98.12 393 LEU A O 1
ATOM 3008 N N . ALA A 1 394 ? 12.927 12.121 -11.502 1.00 98.00 394 ALA A N 1
ATOM 3009 C CA . ALA A 1 394 ? 11.630 11.930 -12.128 1.00 98.00 394 ALA A CA 1
ATOM 3010 C C . ALA A 1 394 ? 10.559 12.796 -11.448 1.00 98.00 394 ALA A C 1
ATOM 3012 O O . ALA A 1 394 ? 10.618 13.076 -10.245 1.00 98.00 394 ALA A O 1
ATOM 3013 N N . SER A 1 395 ? 9.544 13.170 -12.228 1.00 98.06 395 SER A N 1
ATOM 3014 C CA . SER A 1 395 ? 8.236 13.580 -11.714 1.00 98.06 395 SER A CA 1
ATOM 3015 C C . SER A 1 395 ? 7.259 12.427 -11.879 1.00 98.06 395 SER A C 1
ATOM 3017 O O . SER A 1 395 ? 7.229 11.798 -12.938 1.00 98.06 395 SER A O 1
ATOM 3019 N N . ILE A 1 396 ? 6.448 12.155 -10.860 1.00 98.00 396 ILE A N 1
ATOM 3020 C CA . ILE A 1 396 ? 5.355 11.185 -10.956 1.00 98.00 396 ILE A CA 1
ATOM 3021 C C . ILE A 1 396 ? 4.051 11.917 -10.591 1.00 98.00 396 ILE A C 1
ATOM 3023 O O . ILE A 1 396 ? 3.985 12.482 -9.498 1.00 98.00 396 ILE A O 1
ATOM 3027 N N . PRO A 1 397 ? 3.030 11.953 -11.473 1.00 97.19 397 PRO A N 1
ATOM 3028 C CA . PRO A 1 397 ? 3.094 11.583 -12.892 1.00 97.19 397 PRO A CA 1
ATOM 3029 C C . PRO A 1 397 ? 4.078 12.472 -13.688 1.00 97.19 397 PRO A C 1
ATOM 3031 O O . PRO A 1 397 ? 4.546 13.508 -13.203 1.00 97.19 397 PRO A O 1
ATOM 3034 N N . GLY A 1 398 ? 4.405 12.049 -14.915 1.00 96.06 398 GLY A N 1
ATOM 3035 C CA . GLY A 1 398 ? 5.194 12.832 -15.882 1.00 96.06 398 GLY A CA 1
ATOM 3036 C C . GLY A 1 398 ? 6.484 12.184 -16.404 1.00 96.06 398 GLY A C 1
ATOM 3037 O O . GLY A 1 398 ? 6.972 12.598 -17.447 1.00 96.06 398 GLY A O 1
ATOM 3038 N N . TYR A 1 399 ? 7.031 11.159 -15.740 1.00 96.56 399 TYR A N 1
ATOM 3039 C CA . TYR A 1 399 ? 8.212 10.420 -16.230 1.00 96.56 399 TYR A CA 1
ATOM 3040 C C . TYR A 1 399 ? 7.914 9.444 -17.384 1.00 96.56 399 TYR A C 1
ATOM 3042 O O . TYR A 1 399 ? 8.842 8.901 -17.985 1.00 96.56 399 TYR A O 1
ATOM 3050 N N . VAL A 1 400 ? 6.628 9.213 -17.665 1.00 96.38 400 VAL A N 1
ATOM 3051 C CA . VAL A 1 400 ? 6.108 8.400 -18.767 1.00 96.38 400 VAL A CA 1
ATOM 3052 C C . VAL A 1 400 ? 4.943 9.105 -19.448 1.00 96.38 400 VAL A C 1
ATOM 3054 O O . VAL A 1 400 ? 4.165 9.828 -18.827 1.00 96.38 400 VAL A O 1
ATOM 3057 N N . GLU A 1 401 ? 4.821 8.831 -20.737 1.00 94.00 401 GLU A N 1
ATOM 3058 C CA . GLU A 1 401 ? 3.749 9.258 -21.633 1.00 94.00 401 GLU A CA 1
ATOM 3059 C C . GLU A 1 401 ? 3.338 8.087 -22.538 1.00 94.00 401 GLU A C 1
ATOM 3061 O O . GLU A 1 401 ? 4.085 7.117 -22.680 1.00 94.00 401 GLU A O 1
ATOM 3066 N N . THR A 1 402 ? 2.179 8.177 -23.190 1.00 87.44 402 THR A N 1
ATOM 3067 C CA . THR A 1 402 ? 1.642 7.104 -24.054 1.00 87.44 402 THR A CA 1
ATOM 3068 C C . THR A 1 402 ? 2.592 6.686 -25.184 1.00 87.44 402 THR A C 1
ATOM 3070 O O . THR A 1 402 ? 2.594 5.526 -25.578 1.00 87.44 402 THR A O 1
ATOM 3073 N N . SER A 1 403 ? 3.446 7.584 -25.678 1.00 92.25 403 SER A N 1
ATOM 3074 C CA . SER A 1 403 ? 4.484 7.320 -26.689 1.00 92.25 403 SER A CA 1
ATOM 3075 C C . SER A 1 403 ? 5.760 6.651 -26.156 1.00 92.25 403 SER A C 1
ATOM 3077 O O . SER A 1 403 ? 6.649 6.331 -26.946 1.00 92.25 403 SER A O 1
ATOM 3079 N N . THR A 1 404 ? 5.883 6.422 -24.845 1.00 96.62 404 THR A N 1
ATOM 3080 C CA . THR A 1 404 ? 7.111 5.875 -24.241 1.00 96.62 404 THR A CA 1
ATOM 3081 C C . THR A 1 404 ? 7.399 4.464 -24.775 1.00 96.62 404 THR A C 1
ATOM 3083 O O . THR A 1 404 ? 6.549 3.587 -24.619 1.00 96.62 404 THR A O 1
ATOM 3086 N N . PRO A 1 405 ? 8.591 4.179 -25.342 1.00 96.31 405 PRO A N 1
ATOM 3087 C CA . PRO A 1 405 ? 8.854 2.909 -26.028 1.00 96.31 405 PRO A CA 1
ATOM 3088 C C . PRO A 1 405 ? 8.590 1.647 -25.195 1.00 96.31 405 PRO A C 1
ATOM 3090 O O . PRO A 1 405 ? 8.063 0.671 -25.721 1.00 96.31 405 PRO A O 1
ATOM 3093 N N . GLY A 1 406 ? 8.888 1.669 -23.890 1.00 96.12 406 GLY A N 1
ATOM 3094 C CA . GLY A 1 406 ? 8.631 0.538 -22.989 1.00 96.12 406 GLY A CA 1
ATOM 3095 C C . GLY A 1 406 ? 7.146 0.215 -22.776 1.00 96.12 406 GLY A C 1
ATOM 3096 O O . GLY A 1 406 ? 6.830 -0.919 -22.429 1.00 96.12 406 GLY A O 1
ATOM 3097 N N . LEU A 1 407 ? 6.243 1.175 -23.019 1.00 96.56 407 LEU A N 1
ATOM 3098 C CA . LEU A 1 407 ? 4.781 1.024 -22.936 1.00 96.56 407 LEU A CA 1
ATOM 3099 C C . LEU A 1 407 ? 4.166 0.585 -24.277 1.00 96.56 407 LEU A C 1
ATOM 3101 O O . LEU A 1 407 ? 2.985 0.266 -24.337 1.00 96.56 407 LEU A O 1
ATOM 3105 N N . LYS A 1 408 ? 4.962 0.563 -25.353 1.00 95.50 408 LYS A N 1
ATOM 3106 C CA . LYS A 1 408 ? 4.585 0.119 -26.708 1.00 95.50 408 LYS A CA 1
ATOM 3107 C C . LYS A 1 408 ? 5.338 -1.146 -27.123 1.00 95.50 408 LYS A C 1
ATOM 3109 O O . LYS A 1 408 ? 5.464 -1.445 -28.309 1.00 95.50 408 LYS A O 1
ATOM 3114 N N . TYR A 1 409 ? 5.883 -1.858 -26.144 1.00 95.62 409 TYR A N 1
ATOM 3115 C CA . TYR A 1 409 ? 6.722 -3.019 -26.365 1.00 95.62 409 TYR A CA 1
ATOM 3116 C C . TYR A 1 409 ? 5.869 -4.277 -26.559 1.00 95.62 409 TYR A C 1
ATOM 3118 O O . TYR A 1 409 ? 5.048 -4.626 -25.712 1.00 95.62 409 TYR A O 1
ATOM 3126 N N . ASP A 1 410 ? 6.081 -4.961 -27.678 1.00 95.31 410 ASP A N 1
ATOM 3127 C CA . ASP A 1 410 ? 5.362 -6.175 -28.051 1.00 95.31 410 ASP A CA 1
ATOM 3128 C C . ASP A 1 410 ? 6.069 -7.409 -27.476 1.00 95.31 410 ASP A C 1
ATOM 3130 O O . ASP A 1 410 ? 7.114 -7.839 -27.968 1.00 95.31 410 ASP A O 1
ATOM 3134 N N . ILE A 1 411 ? 5.496 -7.975 -26.414 1.00 95.31 411 ILE A N 1
ATOM 3135 C CA . ILE A 1 411 ? 6.044 -9.149 -25.723 1.00 95.31 411 ILE A CA 1
ATOM 3136 C C . ILE A 1 411 ? 5.824 -10.472 -26.476 1.00 95.31 411 ILE A C 1
ATOM 3138 O O . ILE A 1 411 ? 6.317 -11.505 -26.028 1.00 95.31 411 ILE A O 1
ATOM 3142 N N . TYR A 1 412 ? 5.107 -10.459 -27.605 1.00 93.81 412 TYR A N 1
ATOM 3143 C CA . TYR A 1 412 ? 4.766 -11.657 -28.379 1.00 93.81 412 TYR A CA 1
ATOM 3144 C C . TYR A 1 412 ? 5.661 -11.860 -29.613 1.00 93.81 412 TYR A C 1
ATOM 3146 O O . TYR A 1 412 ? 5.459 -12.805 -30.380 1.00 93.81 412 TYR A O 1
ATOM 3154 N N . GLN A 1 413 ? 6.666 -11.002 -29.819 1.00 90.38 413 GLN A N 1
ATOM 3155 C CA . GLN A 1 413 ? 7.598 -11.133 -30.940 1.00 90.38 413 GLN A CA 1
ATOM 3156 C C . GLN A 1 413 ? 8.583 -12.287 -30.736 1.00 90.38 413 GLN A C 1
ATOM 3158 O O . GLN A 1 413 ? 9.182 -12.460 -29.674 1.00 90.38 413 GLN A O 1
ATOM 3163 N N . ASN A 1 414 ? 8.831 -13.036 -31.812 1.00 83.88 414 ASN A N 1
ATOM 3164 C CA . ASN A 1 414 ? 9.939 -13.985 -31.859 1.00 83.88 414 ASN A CA 1
ATOM 3165 C C . ASN A 1 414 ? 11.271 -13.229 -31.718 1.00 83.88 414 ASN A C 1
ATOM 3167 O O . ASN A 1 414 ? 11.539 -12.318 -32.498 1.00 83.88 414 ASN A O 1
ATOM 3171 N N . ASN A 1 415 ? 12.122 -13.659 -30.781 1.00 86.38 415 ASN A N 1
ATOM 3172 C CA . ASN A 1 415 ? 13.392 -13.012 -30.421 1.00 86.38 415 ASN A CA 1
ATOM 3173 C C . ASN A 1 415 ? 13.224 -11.558 -29.942 1.00 86.38 415 ASN A C 1
ATOM 3175 O O . ASN A 1 415 ? 13.648 -10.612 -30.605 1.00 86.38 415 ASN A O 1
ATOM 3179 N N . LEU A 1 416 ? 12.638 -11.412 -28.752 1.00 91.12 416 LEU A N 1
ATOM 3180 C CA . LEU A 1 416 ? 12.459 -10.139 -28.055 1.00 91.12 416 LEU A CA 1
ATOM 3181 C C . LEU A 1 416 ? 13.750 -9.280 -28.023 1.00 91.12 416 LEU A C 1
ATOM 3183 O O . LEU A 1 416 ? 14.771 -9.742 -27.500 1.00 91.12 416 LEU A O 1
ATOM 3187 N N . PRO A 1 417 ? 13.732 -8.035 -28.550 1.00 91.12 417 PRO A N 1
ATOM 3188 C CA . PRO A 1 417 ? 14.867 -7.111 -28.466 1.00 91.12 417 PRO A CA 1
ATOM 3189 C C . PRO A 1 417 ? 15.111 -6.632 -27.020 1.00 91.12 417 PRO A C 1
ATOM 3191 O O . PRO A 1 417 ? 14.258 -6.837 -26.155 1.00 91.12 417 PRO A O 1
ATOM 3194 N N . PRO A 1 418 ? 16.232 -5.947 -26.718 1.00 92.75 418 PRO A N 1
ATOM 3195 C CA . PRO A 1 418 ? 16.462 -5.371 -25.393 1.00 92.75 418 PRO A CA 1
ATOM 3196 C C . PRO A 1 418 ? 15.296 -4.473 -24.956 1.00 92.75 418 PRO A C 1
ATOM 3198 O O . PRO A 1 418 ? 14.935 -3.532 -25.663 1.00 92.75 418 PRO A O 1
ATOM 3201 N N . TYR A 1 419 ? 14.697 -4.774 -23.802 1.00 96.12 419 TYR A N 1
ATOM 3202 C CA . TYR A 1 419 ? 13.532 -4.046 -23.306 1.00 96.12 419 TYR A CA 1
ATOM 3203 C C . TYR A 1 419 ? 13.926 -2.653 -22.770 1.00 96.12 419 TYR A C 1
ATOM 3205 O O . TYR A 1 419 ? 14.746 -2.574 -21.849 1.00 96.12 419 TYR A O 1
ATOM 3213 N N . PRO A 1 420 ? 13.358 -1.549 -23.294 1.00 96.19 420 PRO A N 1
ATOM 3214 C CA . PRO A 1 420 ? 13.648 -0.203 -22.811 1.00 96.19 420 PRO A CA 1
ATOM 3215 C C . PRO A 1 420 ? 12.815 0.101 -21.555 1.00 96.19 420 PRO A C 1
ATOM 3217 O O . PRO A 1 420 ? 11.685 0.583 -21.657 1.00 96.19 420 PRO A O 1
ATOM 3220 N N . ILE A 1 421 ? 13.374 -0.181 -20.371 1.00 96.69 421 ILE A N 1
ATOM 3221 C CA . ILE A 1 421 ? 12.705 0.084 -19.085 1.00 96.69 421 ILE A CA 1
ATOM 3222 C C . ILE A 1 421 ? 12.359 1.584 -18.973 1.00 96.69 421 ILE A C 1
ATOM 3224 O O . ILE A 1 421 ? 13.249 2.419 -19.149 1.00 96.69 421 ILE A O 1
ATOM 3228 N N . PRO A 1 422 ? 11.093 1.956 -18.690 1.00 97.62 422 PRO A N 1
ATOM 3229 C CA . PRO A 1 422 ? 10.684 3.357 -18.604 1.00 97.62 422 PRO A CA 1
ATOM 3230 C C . PRO A 1 422 ? 11.377 4.158 -17.491 1.00 97.62 422 PRO A C 1
ATOM 3232 O O . PRO A 1 422 ? 11.719 3.634 -16.429 1.00 97.62 422 PRO A O 1
ATOM 3235 N N . GLY A 1 423 ? 11.504 5.472 -17.698 1.00 96.81 423 GLY A N 1
ATOM 3236 C CA . GLY A 1 423 ? 12.002 6.420 -16.698 1.00 96.81 423 GLY A CA 1
ATOM 3237 C C . GLY A 1 423 ? 13.525 6.567 -16.606 1.00 96.81 423 GLY A C 1
ATOM 3238 O O . GLY A 1 423 ? 14.253 6.074 -17.467 1.00 96.81 423 GLY A O 1
ATOM 3239 N N . PRO A 1 424 ? 14.025 7.278 -15.575 1.00 96.88 424 PRO A N 1
ATOM 3240 C CA . PRO A 1 424 ? 15.455 7.517 -15.402 1.00 96.88 424 PRO A CA 1
ATOM 3241 C C . PRO A 1 424 ? 16.213 6.215 -15.128 1.00 96.88 424 PRO A C 1
ATOM 3243 O O . PRO A 1 424 ? 15.636 5.227 -14.665 1.00 96.88 424 PRO A O 1
ATOM 3246 N N . LYS A 1 425 ? 17.529 6.234 -15.356 1.00 96.25 425 LYS A N 1
ATOM 3247 C CA . LYS A 1 425 ? 18.421 5.146 -14.932 1.00 96.25 425 LYS A CA 1
ATOM 3248 C C . LYS A 1 425 ? 18.473 5.058 -13.407 1.00 96.25 425 LYS A C 1
ATOM 3250 O O . LYS A 1 425 ? 18.345 6.077 -12.726 1.00 96.25 425 LYS A O 1
ATOM 3255 N N . VAL A 1 426 ? 18.738 3.863 -12.881 1.00 96.06 426 VAL A N 1
ATOM 3256 C CA . VAL A 1 426 ? 18.992 3.649 -11.447 1.00 96.06 426 VAL A CA 1
ATOM 3257 C C . VAL A 1 426 ? 20.086 4.589 -10.924 1.00 96.06 426 VAL A C 1
ATOM 3259 O O . VAL A 1 426 ? 21.161 4.698 -11.518 1.00 96.06 426 VAL A O 1
ATOM 3262 N N . TYR A 1 427 ? 19.820 5.231 -9.786 1.00 95.38 427 TYR A N 1
ATOM 3263 C CA . TYR A 1 427 ? 20.771 6.031 -9.022 1.00 95.38 427 TYR A CA 1
ATOM 3264 C C . TYR A 1 427 ? 20.982 5.433 -7.633 1.00 95.38 427 TYR A C 1
ATOM 3266 O O . TYR A 1 427 ? 20.040 5.233 -6.866 1.00 95.38 427 TYR A O 1
ATOM 3274 N N . MET A 1 428 ? 22.247 5.190 -7.296 1.00 91.38 428 MET A N 1
ATOM 3275 C CA . MET A 1 428 ? 22.674 4.698 -5.989 1.00 91.38 428 MET A CA 1
ATOM 3276 C C . MET A 1 428 ? 23.561 5.755 -5.317 1.00 91.38 428 MET A C 1
ATOM 3278 O O . MET A 1 428 ? 24.770 5.771 -5.578 1.00 91.38 428 MET A O 1
ATOM 3282 N N . PRO A 1 429 ? 22.998 6.624 -4.452 1.00 89.69 429 PRO A N 1
ATOM 3283 C CA . PRO A 1 429 ? 23.769 7.518 -3.594 1.00 89.69 429 PRO A CA 1
ATOM 3284 C C . PRO A 1 429 ? 24.899 6.766 -2.881 1.00 89.69 429 PRO A C 1
ATOM 3286 O O . PRO A 1 429 ? 24.664 5.764 -2.192 1.00 89.69 429 PRO A O 1
ATOM 3289 N N . LYS A 1 430 ? 26.134 7.241 -3.062 1.00 81.62 430 LYS A N 1
ATOM 3290 C CA . LYS A 1 430 ? 27.338 6.649 -2.467 1.00 81.62 430 LYS A CA 1
ATOM 3291 C C . LYS A 1 430 ? 27.639 7.285 -1.111 1.00 81.62 430 LYS A C 1
ATOM 3293 O O . LYS A 1 430 ? 27.172 8.372 -0.797 1.00 81.62 430 LYS A O 1
ATOM 3298 N N . LEU A 1 431 ? 28.418 6.577 -0.298 1.00 73.19 431 LEU A N 1
ATOM 3299 C CA . LEU A 1 431 ? 28.988 7.127 0.929 1.00 73.19 431 LEU A CA 1
ATOM 3300 C C . LEU A 1 431 ? 30.250 7.919 0.581 1.00 73.19 431 LEU A C 1
ATOM 3302 O O . LEU A 1 431 ? 31.235 7.324 0.138 1.00 73.19 431 LEU A O 1
ATOM 3306 N N . ASP A 1 432 ? 30.243 9.228 0.824 1.00 65.19 432 ASP A N 1
ATOM 3307 C CA . ASP A 1 432 ? 31.445 10.051 0.697 1.00 65.19 432 ASP A CA 1
ATOM 3308 C C . ASP A 1 432 ? 32.416 9.760 1.844 1.00 65.19 432 ASP A C 1
ATOM 3310 O O . ASP A 1 432 ? 32.267 10.255 2.963 1.00 65.19 432 ASP A O 1
ATOM 3314 N N . ALA A 1 433 ? 33.461 8.984 1.552 1.00 56.38 433 ALA A N 1
ATOM 3315 C CA . ALA A 1 433 ? 34.493 8.616 2.525 1.00 56.38 433 ALA A CA 1
ATOM 3316 C C . ALA A 1 433 ? 35.249 9.823 3.127 1.00 56.38 433 ALA A C 1
ATOM 3318 O O . ALA A 1 433 ? 35.867 9.691 4.181 1.00 56.38 433 ALA A O 1
ATOM 3319 N N . ASN A 1 434 ? 35.187 10.994 2.480 1.00 50.91 434 ASN A N 1
ATOM 3320 C CA . ASN A 1 434 ? 35.898 12.210 2.888 1.00 50.91 434 ASN A CA 1
ATOM 3321 C C . ASN A 1 434 ? 35.037 13.207 3.688 1.00 50.91 434 ASN A C 1
ATOM 3323 O O . ASN A 1 434 ? 35.591 14.129 4.284 1.00 50.91 434 ASN A O 1
ATOM 3327 N N . SER A 1 435 ? 33.713 13.029 3.762 1.00 52.31 435 SER A N 1
ATOM 3328 C CA . SER A 1 435 ? 32.802 13.981 4.431 1.00 52.31 435 SER A CA 1
ATOM 3329 C C . SER A 1 435 ? 32.772 13.844 5.965 1.00 52.31 435 SER A C 1
ATOM 3331 O O . SER A 1 435 ? 32.006 14.520 6.643 1.00 52.31 435 SER A O 1
ATOM 3333 N N . ALA A 1 436 ? 33.627 12.987 6.535 1.00 48.50 436 ALA A N 1
ATOM 3334 C CA . ALA A 1 436 ? 33.695 12.686 7.967 1.00 48.50 436 ALA A CA 1
ATOM 3335 C C . ALA A 1 436 ? 34.600 13.633 8.792 1.00 48.50 436 ALA A C 1
ATOM 3337 O O . ALA A 1 436 ? 34.890 13.342 9.953 1.00 48.50 436 ALA A O 1
ATOM 3338 N N . VAL A 1 437 ? 35.075 14.751 8.224 1.00 42.97 437 VAL A N 1
ATOM 3339 C CA . VAL A 1 437 ? 36.031 15.656 8.889 1.00 42.97 437 VAL A CA 1
ATOM 3340 C C . VAL A 1 437 ? 35.424 17.039 9.146 1.00 42.97 437 VAL A C 1
ATOM 3342 O O . VAL A 1 437 ? 35.352 17.875 8.252 1.00 42.97 437 VAL A O 1
ATOM 3345 N N . GLY A 1 438 ? 35.082 17.316 10.410 1.00 51.12 438 GLY A N 1
ATOM 3346 C CA . GLY A 1 438 ? 35.065 18.688 10.945 1.00 51.12 438 GLY A CA 1
ATOM 3347 C C . GLY A 1 438 ? 33.713 19.337 11.265 1.00 51.12 438 GLY A C 1
ATOM 3348 O O . GLY A 1 438 ? 33.717 20.458 11.769 1.00 51.12 438 GLY A O 1
ATOM 3349 N N . ILE A 1 439 ? 32.573 18.676 11.039 1.00 52.84 439 ILE A N 1
ATOM 3350 C CA . ILE A 1 439 ? 31.254 19.218 11.416 1.00 52.84 439 ILE A CA 1
ATOM 3351 C C . ILE A 1 439 ? 30.853 18.687 12.796 1.00 52.84 439 ILE A C 1
ATOM 3353 O O . ILE A 1 439 ? 30.899 17.485 13.053 1.00 52.84 439 ILE A O 1
ATOM 3357 N N . SER A 1 440 ? 30.445 19.593 13.688 1.00 48.91 440 SER A N 1
ATOM 3358 C CA . SER A 1 440 ? 29.900 19.263 15.007 1.00 48.91 440 SER A CA 1
ATOM 3359 C C . SER A 1 440 ? 28.670 18.365 14.865 1.00 48.91 440 SER A C 1
ATOM 3361 O O . SER A 1 440 ? 27.653 18.815 14.340 1.00 48.91 440 SER A O 1
ATOM 3363 N N . THR A 1 441 ? 28.756 17.124 15.338 1.00 48.19 441 THR A N 1
ATOM 3364 C CA . THR A 1 441 ? 27.736 16.084 15.165 1.00 48.19 441 THR A CA 1
ATOM 3365 C C . THR A 1 441 ? 26.364 16.511 15.711 1.00 48.19 441 THR A C 1
ATOM 3367 O O . THR A 1 441 ? 26.195 16.562 16.933 1.00 48.19 441 THR A O 1
ATOM 3370 N N . PRO A 1 442 ? 25.344 16.759 14.863 1.00 52.00 442 PRO A N 1
ATOM 3371 C CA . PRO A 1 442 ? 23.962 16.691 15.317 1.00 52.00 442 PRO A CA 1
ATOM 3372 C C . PRO A 1 442 ? 23.697 15.242 15.738 1.00 52.00 442 PRO A C 1
ATOM 3374 O O . PRO A 1 442 ? 24.116 14.313 15.046 1.00 52.00 442 PRO A O 1
ATOM 3377 N N . GLY A 1 443 ? 23.013 15.028 16.865 1.00 54.31 443 GLY A N 1
ATOM 3378 C CA . GLY A 1 443 ? 22.580 13.679 17.242 1.00 54.31 443 GLY A CA 1
ATOM 3379 C C . GLY A 1 443 ? 21.741 13.037 16.124 1.00 54.31 443 GLY A C 1
ATOM 3380 O O . GLY A 1 443 ? 21.129 13.772 15.341 1.00 54.31 443 GLY A O 1
ATOM 3381 N N . PRO A 1 444 ? 21.695 11.693 16.029 1.00 59.12 444 PRO A N 1
ATOM 3382 C CA . PRO A 1 444 ? 20.928 11.018 14.987 1.00 59.12 444 PRO A CA 1
ATOM 3383 C C . PRO A 1 444 ? 19.489 11.534 14.997 1.00 59.12 444 PRO A C 1
ATOM 3385 O O . PRO A 1 444 ? 18.836 11.524 16.043 1.00 59.12 444 PRO A O 1
ATOM 3388 N N . THR A 1 445 ? 19.004 12.013 13.849 1.00 70.81 445 THR A N 1
ATOM 3389 C CA . THR A 1 445 ? 17.624 12.491 13.728 1.00 70.81 445 THR A CA 1
ATOM 3390 C C . THR A 1 445 ? 16.692 11.355 14.131 1.00 70.81 445 THR A C 1
ATOM 3392 O O . THR A 1 445 ? 16.740 10.278 13.542 1.00 70.81 445 THR A O 1
ATOM 3395 N N . LEU A 1 446 ? 15.877 11.580 15.159 1.00 81.25 446 LEU A N 1
ATOM 3396 C CA . LEU A 1 446 ? 14.936 10.585 15.658 1.00 81.25 446 LEU A CA 1
ATOM 3397 C C . LEU A 1 446 ? 13.593 10.733 14.949 1.00 81.25 446 LEU A C 1
ATOM 3399 O O . LEU A 1 446 ? 13.124 11.848 14.714 1.00 81.25 446 LEU A O 1
ATOM 3403 N N . GLN A 1 447 ? 12.943 9.604 14.677 1.00 89.88 447 GLN A N 1
ATOM 3404 C CA . GLN A 1 447 ? 11.551 9.594 14.253 1.00 89.88 447 GLN A CA 1
ATOM 3405 C C . GLN A 1 447 ? 10.670 10.110 15.399 1.00 89.88 447 GLN A C 1
ATOM 3407 O O . GLN A 1 447 ? 10.574 9.477 16.450 1.00 89.88 447 GLN A O 1
ATOM 3412 N N . THR A 1 448 ? 10.015 11.250 15.193 1.00 86.88 448 THR A N 1
ATOM 3413 C CA . THR A 1 448 ? 9.070 11.835 16.160 1.00 86.88 448 THR A CA 1
ATOM 3414 C C . THR A 1 448 ? 7.616 11.715 15.712 1.00 86.88 448 THR A C 1
ATOM 3416 O O . THR A 1 448 ? 6.725 11.688 16.559 1.00 86.88 448 THR A O 1
ATOM 3419 N N . ALA A 1 449 ? 7.367 11.600 14.404 1.00 92.38 449 ALA A N 1
ATOM 3420 C CA . ALA A 1 449 ? 6.033 11.506 13.822 1.00 92.38 449 ALA A CA 1
ATOM 3421 C C . ALA A 1 449 ? 5.762 10.116 13.217 1.00 92.38 449 ALA A C 1
ATOM 3423 O O . ALA A 1 449 ? 6.678 9.378 12.844 1.00 92.38 449 ALA A O 1
ATOM 3424 N N . GLY A 1 450 ? 4.483 9.735 13.158 1.00 93.81 450 GLY A N 1
ATOM 3425 C CA . GLY A 1 450 ? 4.033 8.439 12.634 1.00 93.81 450 GLY A CA 1
ATOM 3426 C C . GLY A 1 450 ? 4.537 7.201 13.385 1.00 93.81 450 GLY A C 1
ATOM 3427 O O . GLY A 1 450 ? 4.488 6.095 12.852 1.00 93.81 450 GLY A O 1
ATOM 3428 N N . VAL A 1 451 ? 5.054 7.363 14.606 1.00 94.44 451 VAL A N 1
ATOM 3429 C CA . VAL A 1 451 ? 5.531 6.248 15.434 1.00 94.44 451 VAL A CA 1
ATOM 3430 C C . VAL A 1 451 ? 4.332 5.423 15.910 1.00 94.44 451 VAL A C 1
ATOM 3432 O O . VAL A 1 451 ? 3.392 5.976 16.485 1.00 94.44 451 VAL A O 1
ATOM 3435 N N . ILE A 1 452 ? 4.377 4.100 15.719 1.00 93.44 452 ILE A N 1
ATOM 3436 C CA . ILE A 1 452 ? 3.365 3.185 16.270 1.00 93.44 452 ILE A CA 1
ATOM 3437 C C . ILE A 1 452 ? 3.385 3.311 17.808 1.00 93.44 452 ILE A C 1
ATOM 3439 O O . ILE A 1 452 ? 4.442 3.106 18.414 1.00 93.44 452 ILE A O 1
ATOM 3443 N N . PRO A 1 453 ? 2.264 3.661 18.467 1.00 92.88 453 PRO A N 1
ATOM 3444 C CA . PRO A 1 453 ? 2.268 3.912 19.906 1.00 92.88 453 PRO A CA 1
ATOM 3445 C C . PRO A 1 453 ? 2.641 2.672 20.733 1.00 92.88 453 PRO A C 1
ATOM 3447 O O . PRO A 1 453 ? 2.212 1.563 20.429 1.00 92.88 453 PRO A O 1
ATOM 3450 N N . LYS A 1 454 ? 3.400 2.849 21.824 1.00 92.00 454 LYS A N 1
ATOM 3451 C CA . LYS A 1 454 ? 3.813 1.733 22.708 1.00 92.00 454 LYS A CA 1
ATOM 3452 C C . LYS A 1 454 ? 2.650 1.088 23.469 1.00 92.00 454 LYS A C 1
ATOM 3454 O O . LYS A 1 454 ? 2.741 -0.066 23.861 1.00 92.00 454 LYS A O 1
ATOM 3459 N N . ASP A 1 455 ? 1.584 1.846 23.684 1.00 93.31 455 ASP A N 1
ATOM 3460 C CA . ASP A 1 455 ? 0.316 1.454 24.302 1.00 93.31 455 ASP A CA 1
ATOM 3461 C C . ASP A 1 455 ? -0.698 0.919 23.269 1.00 93.31 455 ASP A C 1
ATOM 3463 O O . ASP A 1 455 ? -1.904 0.935 23.514 1.00 93.31 455 ASP A O 1
ATOM 3467 N N . CYS A 1 456 ? -0.234 0.500 22.087 1.00 95.56 456 CYS A N 1
ATOM 3468 C CA . CYS A 1 456 ? -1.104 -0.090 21.082 1.00 95.56 456 CYS A CA 1
ATOM 3469 C C . CYS A 1 456 ? -1.505 -1.515 21.468 1.00 95.56 456 CYS A C 1
ATOM 3471 O O . CYS A 1 456 ? -0.655 -2.401 21.528 1.00 95.56 456 CYS A O 1
ATOM 3473 N N . LEU A 1 457 ? -2.797 -1.731 21.718 1.00 96.38 457 LEU A N 1
ATOM 3474 C CA . LEU A 1 457 ? -3.324 -3.032 22.142 1.00 96.38 457 LEU A CA 1
ATOM 3475 C C . LEU A 1 457 ? -3.540 -3.984 20.964 1.00 96.38 457 LEU A C 1
ATOM 3477 O O . LEU A 1 457 ? -3.353 -5.189 21.091 1.00 96.38 457 LEU A O 1
ATOM 3481 N N . LEU A 1 458 ? -3.935 -3.431 19.818 1.00 96.25 458 LEU A N 1
ATOM 3482 C CA . LEU A 1 458 ? -4.162 -4.160 18.577 1.00 96.25 458 LEU A CA 1
ATOM 3483 C C . LEU A 1 458 ? -3.885 -3.235 17.395 1.00 96.25 458 LEU A C 1
ATOM 3485 O O . LEU A 1 458 ? -4.228 -2.056 17.447 1.00 96.25 458 LEU A O 1
ATOM 3489 N N . LYS A 1 459 ? -3.317 -3.766 16.316 1.00 95.12 459 LYS A N 1
ATOM 3490 C CA . LYS A 1 459 ? -3.030 -3.019 15.090 1.00 95.12 459 LYS A CA 1
ATOM 3491 C C . LYS A 1 459 ? -3.770 -3.643 13.904 1.00 95.12 459 LYS A C 1
ATOM 3493 O O . LYS A 1 459 ? -3.937 -4.858 13.823 1.00 95.12 459 LYS A O 1
ATOM 3498 N N . SER A 1 460 ? -4.214 -2.809 12.974 1.00 95.31 460 SER A N 1
ATOM 3499 C CA . SER A 1 460 ? -4.739 -3.228 11.669 1.00 95.31 460 SER A CA 1
ATOM 3500 C C . SER A 1 460 ? -4.417 -2.125 10.671 1.00 95.31 460 SER A C 1
ATOM 3502 O O . SER A 1 460 ? -4.749 -0.972 10.942 1.00 95.31 460 SER A O 1
ATOM 3504 N N . ALA A 1 461 ? -3.711 -2.438 9.579 1.00 95.25 461 ALA A N 1
ATOM 3505 C CA . ALA A 1 461 ? -3.166 -1.438 8.661 1.00 95.25 461 ALA A CA 1
ATOM 3506 C C . ALA A 1 461 ? -2.454 -0.288 9.401 1.00 95.25 461 ALA A C 1
ATOM 3508 O O . ALA A 1 461 ? -1.434 -0.506 10.063 1.00 95.25 461 ALA A O 1
ATOM 3509 N N . ASN A 1 462 ? -3.007 0.925 9.316 1.00 95.94 462 ASN A N 1
ATOM 3510 C CA . ASN A 1 462 ? -2.501 2.130 9.977 1.00 95.94 462 ASN A CA 1
ATOM 3511 C C . ASN A 1 462 ? -3.382 2.606 11.148 1.00 95.94 462 ASN A C 1
ATOM 3513 O O . ASN A 1 462 ? -3.306 3.760 11.566 1.00 95.94 462 ASN A O 1
ATOM 3517 N N . TRP A 1 463 ? -4.231 1.728 11.680 1.00 96.88 463 TRP A N 1
ATOM 3518 C CA . TRP A 1 463 ? -5.017 1.959 12.886 1.00 96.88 463 TRP A CA 1
ATOM 3519 C C . TRP A 1 463 ? -4.432 1.216 14.093 1.00 96.88 463 TRP A C 1
ATOM 3521 O O . TRP A 1 463 ? -3.800 0.164 13.972 1.00 96.88 463 TRP A O 1
ATOM 3531 N N . CYS A 1 464 ? -4.669 1.789 15.273 1.00 96.44 464 CYS A N 1
ATOM 3532 C CA . CYS A 1 464 ? -4.244 1.269 16.562 1.00 96.44 464 CYS A CA 1
ATOM 3533 C C . CYS A 1 464 ? -5.388 1.333 17.583 1.00 96.44 464 CYS A C 1
ATOM 3535 O O . CYS A 1 464 ? -5.918 2.414 17.851 1.00 96.44 464 CYS A O 1
ATOM 3537 N N . GLY A 1 465 ? -5.714 0.190 18.185 1.00 96.94 465 GLY A N 1
ATOM 3538 C CA . GLY A 1 465 ? -6.651 0.062 19.295 1.00 96.94 465 GLY A CA 1
ATOM 3539 C C . GLY A 1 465 ? -6.058 0.583 20.600 1.00 96.94 465 GLY A C 1
ATOM 3540 O O . GLY A 1 465 ? -4.962 0.189 21.012 1.00 96.94 465 GLY A O 1
ATOM 3541 N N . LYS A 1 466 ? -6.799 1.475 21.255 1.00 96.50 466 LYS A N 1
ATOM 3542 C CA . LYS A 1 466 ? -6.460 2.125 22.522 1.00 96.50 466 LYS A CA 1
ATOM 3543 C C . LYS A 1 466 ? -7.345 1.622 23.648 1.00 96.50 466 LYS A C 1
ATOM 3545 O O . LYS A 1 466 ? -8.548 1.435 23.455 1.00 96.50 466 LYS A O 1
ATOM 3550 N N . ALA A 1 467 ? -6.751 1.470 24.831 1.00 96.31 467 ALA A N 1
ATOM 3551 C CA . ALA A 1 467 ? -7.459 1.079 26.043 1.00 96.31 467 ALA A CA 1
ATOM 3552 C C . ALA A 1 467 ? -8.701 1.951 26.271 1.00 96.31 467 ALA A C 1
ATOM 3554 O O . ALA A 1 467 ? -8.632 3.181 26.221 1.00 96.31 467 ALA A O 1
ATOM 3555 N N . ILE A 1 468 ? -9.833 1.304 26.538 1.00 97.38 468 ILE A N 1
ATOM 3556 C CA . ILE A 1 468 ? -11.049 1.995 26.959 1.00 97.38 468 ILE A CA 1
ATOM 3557 C C . ILE A 1 468 ? -10.842 2.468 28.411 1.00 97.38 468 ILE A C 1
ATOM 3559 O O . ILE A 1 468 ? -10.387 1.669 29.234 1.00 97.38 468 ILE A O 1
ATOM 3563 N N . PRO A 1 469 ? -11.115 3.746 28.745 1.00 97.06 469 PRO A N 1
ATOM 3564 C CA . PRO A 1 469 ? -10.910 4.255 30.099 1.00 97.06 469 PRO A CA 1
ATOM 3565 C C . PRO A 1 469 ? -11.705 3.466 31.154 1.00 97.06 469 PRO A C 1
ATOM 3567 O O . PRO A 1 469 ? -12.846 3.088 30.877 1.00 97.06 469 PRO A O 1
ATOM 3570 N N . PRO A 1 470 ? -11.153 3.255 32.366 1.00 98.00 470 PRO A N 1
ATOM 3571 C CA . PRO A 1 470 ? -11.878 2.620 33.462 1.00 98.00 470 PRO A CA 1
ATOM 3572 C C . PRO A 1 470 ? -13.178 3.346 33.821 1.00 98.00 470 PRO A C 1
ATOM 3574 O O . PRO A 1 470 ? -13.226 4.577 33.856 1.00 98.00 470 PRO A O 1
ATOM 3577 N N . TYR A 1 471 ? -14.213 2.575 34.144 1.00 98.00 471 TYR A N 1
ATOM 3578 C CA . TYR A 1 471 ? -15.528 3.062 34.548 1.00 98.00 471 TYR A CA 1
ATOM 3579 C C . TYR A 1 471 ? -16.087 2.276 35.742 1.00 98.00 471 TYR A C 1
ATOM 3581 O O . TYR A 1 471 ? -15.762 1.110 35.963 1.00 98.00 471 TYR A O 1
ATOM 3589 N N . SER A 1 472 ? -16.945 2.942 36.516 1.00 97.94 472 SER A N 1
ATOM 3590 C CA . SER A 1 472 ? -17.611 2.404 37.713 1.00 97.94 472 SER A CA 1
ATOM 3591 C C . SER A 1 472 ? -19.086 2.825 37.825 1.00 97.94 472 SER A C 1
ATOM 3593 O O . SER A 1 472 ? -19.695 2.709 38.888 1.00 97.94 472 SER A O 1
ATOM 3595 N N . THR A 1 473 ? -19.659 3.356 36.741 1.00 98.38 473 THR A N 1
ATOM 3596 C CA . THR A 1 473 ? -21.042 3.846 36.662 1.00 98.38 473 THR A CA 1
ATOM 3597 C C . THR A 1 473 ? -21.685 3.407 35.351 1.00 98.38 473 THR A C 1
ATOM 3599 O O . THR A 1 473 ? -20.992 3.200 34.355 1.00 98.38 473 THR A O 1
ATOM 3602 N N . GLU A 1 474 ? -23.015 3.310 35.324 1.00 98.25 474 GLU A N 1
ATOM 3603 C CA . GLU A 1 474 ? -23.788 2.955 34.124 1.00 98.25 474 GLU A CA 1
ATOM 3604 C C . GLU A 1 474 ? -23.464 3.869 32.933 1.00 98.25 474 GLU A C 1
ATOM 3606 O O . GLU A 1 474 ? -23.124 3.399 31.848 1.00 98.25 474 GLU A O 1
ATOM 3611 N N . GLN A 1 475 ? -23.466 5.186 33.161 1.00 98.31 475 GLN A N 1
ATOM 3612 C CA . GLN A 1 475 ? -23.089 6.177 32.152 1.00 98.31 475 GLN A CA 1
ATOM 3613 C C . GLN A 1 475 ? -21.648 5.978 31.650 1.00 98.31 475 GLN A C 1
ATOM 3615 O O . GLN A 1 475 ? -21.384 6.144 30.459 1.00 98.31 475 GLN A O 1
ATOM 3620 N N . GLY A 1 476 ? -20.717 5.611 32.539 1.00 98.44 476 GLY A N 1
ATOM 3621 C CA . GLY A 1 476 ? -19.336 5.297 32.175 1.00 98.44 476 GLY A CA 1
ATOM 3622 C C . GLY A 1 476 ? -19.221 4.021 31.338 1.00 98.44 476 GLY A C 1
ATOM 3623 O O . GLY A 1 476 ? -18.489 4.016 30.351 1.00 98.44 476 GLY A O 1
ATOM 3624 N N . CYS A 1 477 ? -19.994 2.984 31.675 1.00 98.56 477 CYS A N 1
ATOM 3625 C CA . CYS A 1 477 ? -20.070 1.724 30.932 1.00 98.56 477 CYS A CA 1
ATOM 3626 C C . CYS A 1 477 ? -20.524 1.976 29.486 1.00 98.56 477 CYS A C 1
ATOM 3628 O O . CYS A 1 477 ? -19.792 1.686 28.538 1.00 98.56 477 CYS A O 1
ATOM 3630 N N . TRP A 1 478 ? -21.671 2.641 29.310 1.00 98.56 478 TRP A N 1
ATOM 3631 C CA . TRP A 1 478 ? -22.205 2.988 27.989 1.00 98.56 478 TRP A CA 1
ATOM 3632 C C . TRP A 1 478 ? -21.312 3.964 27.208 1.00 98.56 478 TRP A C 1
ATOM 3634 O O . TRP A 1 478 ? -21.173 3.838 25.990 1.00 98.56 478 TRP A O 1
ATOM 3644 N N . GLY A 1 479 ? -20.637 4.892 27.895 1.00 98.62 479 GLY A N 1
ATOM 3645 C CA . GLY A 1 479 ? -19.599 5.736 27.298 1.00 98.62 479 GLY A CA 1
ATOM 3646 C C . GLY A 1 479 ? -18.402 4.930 26.776 1.00 98.62 479 GLY A C 1
ATOM 3647 O O . GLY A 1 479 ? -17.930 5.179 25.666 1.00 98.62 479 GLY A O 1
ATOM 3648 N N . GLY A 1 480 ? -17.953 3.927 27.536 1.00 98.31 480 GLY A N 1
ATOM 3649 C CA . GLY A 1 480 ? -16.887 3.004 27.146 1.00 98.31 480 GLY A CA 1
ATOM 3650 C C . GLY A 1 480 ? -17.262 2.132 25.946 1.00 98.31 480 GLY A C 1
ATOM 3651 O O . GLY A 1 480 ? -16.479 2.029 25.001 1.00 98.31 480 GLY A O 1
ATOM 3652 N N . VAL A 1 481 ? -18.479 1.576 25.932 1.00 98.62 481 VAL A N 1
ATOM 3653 C CA . VAL A 1 481 ? -19.037 0.821 24.792 1.00 98.62 481 VAL A CA 1
ATOM 3654 C C . VAL A 1 481 ? -19.056 1.680 23.529 1.00 98.62 481 VAL A C 1
ATOM 3656 O O . VAL A 1 481 ? -18.515 1.276 22.497 1.00 98.62 481 VAL A O 1
ATOM 3659 N N . LYS A 1 482 ? -19.597 2.903 23.616 1.00 98.56 482 LYS A N 1
ATOM 3660 C CA . LYS A 1 482 ? -19.621 3.855 22.497 1.00 98.56 482 LYS A CA 1
ATOM 3661 C C . LYS A 1 482 ? -18.209 4.147 21.977 1.00 98.56 482 LYS A C 1
ATOM 3663 O O . LYS A 1 482 ? -17.963 4.013 20.780 1.00 98.56 482 LYS A O 1
ATOM 3668 N N . GLY A 1 483 ? -17.270 4.483 22.865 1.00 98.44 483 GLY A N 1
ATOM 3669 C CA . GLY A 1 483 ? -15.873 4.740 22.497 1.00 98.44 483 GLY A CA 1
ATOM 3670 C C . GLY A 1 483 ? -15.179 3.526 21.865 1.00 98.44 483 GLY A C 1
ATOM 3671 O O . GLY A 1 483 ? -14.358 3.680 20.960 1.00 98.44 483 GLY A O 1
ATOM 3672 N N . CYS A 1 484 ? -15.540 2.310 22.278 1.00 98.62 484 CYS A N 1
ATOM 3673 C CA . CYS A 1 484 ? -15.041 1.074 21.681 1.00 98.62 484 CYS A CA 1
ATOM 3674 C C . CYS A 1 484 ? -15.535 0.894 20.239 1.00 98.62 484 CYS A C 1
ATOM 3676 O O . CYS A 1 484 ? -14.722 0.662 19.338 1.00 98.62 484 CYS A O 1
ATOM 3678 N N . PHE A 1 485 ? -16.834 1.076 19.984 1.00 98.56 485 PHE A N 1
ATOM 3679 C CA . PHE A 1 485 ? -17.387 0.975 18.631 1.00 98.56 485 PHE A CA 1
ATOM 3680 C C . PHE A 1 485 ? -16.957 2.131 17.710 1.00 98.56 485 PHE A C 1
ATOM 3682 O O . PHE A 1 485 ? -16.745 1.913 16.517 1.00 98.56 485 PHE A O 1
ATOM 3689 N N . GLU A 1 486 ? -16.718 3.337 18.237 1.00 98.50 486 GLU A N 1
ATOM 3690 C CA . GLU A 1 486 ? -16.075 4.423 17.479 1.00 98.50 486 GLU A CA 1
ATOM 3691 C C . GLU A 1 486 ? -14.656 4.045 17.023 1.00 98.50 486 GLU A C 1
ATOM 3693 O O . GLU A 1 486 ? -14.266 4.337 15.888 1.00 98.50 486 GLU A O 1
ATOM 3698 N N . GLN A 1 487 ? -13.890 3.357 17.876 1.00 97.94 487 GLN A N 1
ATOM 3699 C CA . GLN A 1 487 ? -12.591 2.798 17.506 1.00 97.94 487 GLN A CA 1
ATOM 3700 C C . GLN A 1 487 ? -12.721 1.661 16.476 1.00 97.94 487 GLN A C 1
ATOM 3702 O O . GLN A 1 487 ? -11.993 1.674 15.485 1.00 97.94 487 GLN A O 1
ATOM 3707 N N . SER A 1 488 ? -13.689 0.749 16.640 1.00 97.69 488 SER A N 1
ATOM 3708 C CA . SER A 1 488 ? -14.001 -0.312 15.664 1.00 97.69 488 SER A CA 1
ATOM 3709 C C . SER A 1 488 ? -14.303 0.254 14.269 1.00 97.69 488 SER A C 1
ATOM 3711 O O . SER A 1 488 ? -13.722 -0.188 13.277 1.00 97.69 488 SER A O 1
ATOM 3713 N N . LYS A 1 489 ? -15.144 1.295 14.177 1.00 97.25 489 LYS A N 1
ATOM 3714 C CA . LYS A 1 489 ? -15.468 1.963 12.906 1.00 97.25 489 LYS A CA 1
ATOM 3715 C C . LYS A 1 489 ? -14.219 2.528 12.220 1.00 97.25 489 LYS A C 1
ATOM 3717 O O . LYS A 1 489 ? -14.068 2.372 11.011 1.00 97.25 489 LYS A O 1
ATOM 3722 N N . LYS A 1 490 ? -13.312 3.154 12.981 1.00 96.12 490 LYS A N 1
ATOM 3723 C CA . LYS A 1 490 ? -12.034 3.675 12.460 1.00 96.12 490 LYS A CA 1
ATOM 3724 C C . LYS A 1 490 ? -11.101 2.557 11.993 1.00 96.12 490 LYS A C 1
ATOM 3726 O O . LYS A 1 490 ? -10.476 2.720 10.951 1.00 96.12 490 LYS A O 1
ATOM 3731 N N . CYS A 1 491 ? -11.057 1.433 12.714 1.00 96.31 491 CYS A N 1
ATOM 3732 C CA . CYS A 1 491 ? -10.332 0.240 12.280 1.00 96.31 491 CYS A CA 1
ATOM 3733 C C . CYS A 1 491 ? -10.823 -0.202 10.899 1.00 96.31 491 CYS A C 1
ATOM 3735 O O . CYS A 1 491 ? -10.036 -0.208 9.955 1.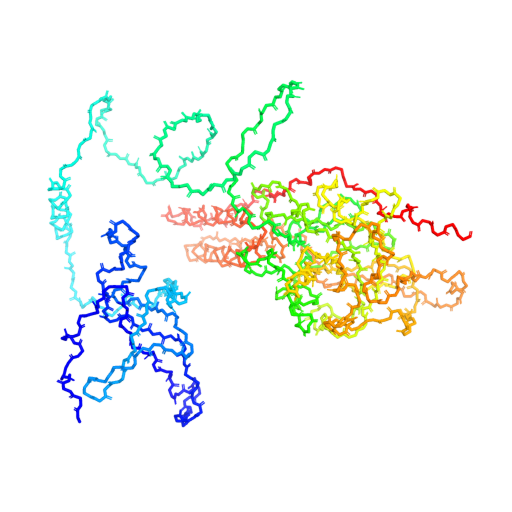00 96.31 491 CYS A O 1
ATOM 3737 N N . ARG A 1 492 ? -12.135 -0.456 10.754 1.00 94.31 492 ARG A N 1
ATOM 3738 C CA . ARG A 1 492 ? -12.706 -0.991 9.507 1.00 94.31 492 ARG A CA 1
ATOM 3739 C C . ARG A 1 492 ? -12.431 -0.125 8.282 1.00 94.31 492 ARG A C 1
ATOM 3741 O O . ARG A 1 492 ? -12.108 -0.664 7.231 1.00 94.31 492 ARG A O 1
ATOM 3748 N N . LEU A 1 493 ? -12.512 1.201 8.423 1.00 90.00 493 LEU A N 1
ATOM 3749 C CA . LEU A 1 493 ? -12.193 2.153 7.348 1.00 90.00 493 LEU A CA 1
ATOM 3750 C C . LEU A 1 493 ? -10.715 2.110 6.921 1.00 90.00 493 LEU A C 1
ATOM 3752 O O . LEU A 1 493 ? -10.408 2.393 5.770 1.00 90.00 493 LEU A O 1
ATOM 3756 N N . SER A 1 494 ? -9.799 1.760 7.828 1.00 88.50 494 SER A N 1
ATOM 3757 C CA . SER A 1 494 ? -8.357 1.726 7.545 1.00 88.50 494 SER A CA 1
ATOM 3758 C C . SER A 1 494 ? -7.866 0.429 6.890 1.00 88.50 494 SER A C 1
ATOM 3760 O O . SER A 1 494 ? -6.752 0.399 6.374 1.00 88.50 494 SER A O 1
ATOM 3762 N N . SER A 1 495 ? -8.676 -0.634 6.927 1.00 90.19 495 SER A N 1
ATOM 3763 C CA . SER A 1 495 ? -8.285 -2.010 6.589 1.00 90.19 495 SER A CA 1
ATOM 3764 C C . SER A 1 495 ? -9.144 -2.660 5.499 1.00 90.19 495 SER A C 1
ATOM 3766 O O . SER A 1 495 ? -9.016 -3.855 5.252 1.00 90.19 495 SER A O 1
ATOM 3768 N N . GLN A 1 496 ? -10.016 -1.892 4.834 1.00 86.81 496 GLN A N 1
ATOM 3769 C CA . GLN A 1 496 ? -10.954 -2.373 3.806 1.00 86.81 496 GLN A CA 1
ATOM 3770 C C . GLN A 1 496 ? -10.292 -3.284 2.760 1.00 86.81 496 GLN A C 1
ATOM 3772 O O . GLN A 1 496 ? -10.808 -4.364 2.494 1.00 86.81 496 GLN A O 1
ATOM 3777 N N . THR A 1 497 ? -9.114 -2.900 2.264 1.00 89.25 497 THR A N 1
ATOM 3778 C CA . THR A 1 497 ? -8.340 -3.675 1.283 1.00 89.25 497 THR A CA 1
ATOM 3779 C C . THR A 1 497 ? -7.585 -4.871 1.875 1.00 89.25 497 THR A C 1
ATOM 3781 O O . THR A 1 497 ? -7.505 -5.906 1.229 1.00 89.25 497 THR A O 1
ATOM 3784 N N . ILE A 1 498 ? -7.026 -4.765 3.088 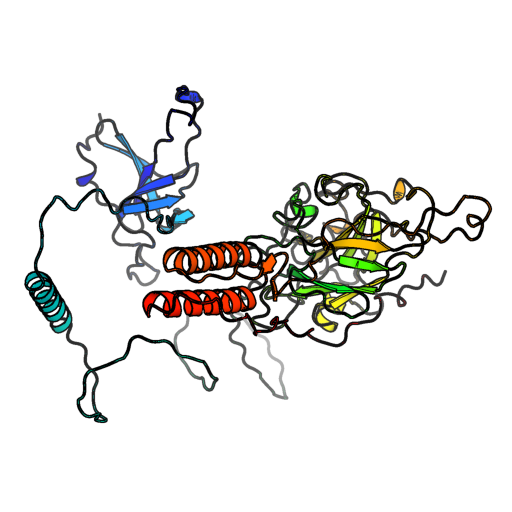1.00 89.94 498 ILE A N 1
ATOM 3785 C CA . ILE A 1 498 ? -6.134 -5.800 3.666 1.00 89.94 498 ILE A CA 1
ATOM 3786 C C . ILE A 1 498 ? -6.839 -6.788 4.608 1.00 89.94 498 ILE A C 1
ATOM 3788 O O . ILE A 1 498 ? -6.190 -7.585 5.281 1.00 89.94 498 ILE A O 1
ATOM 3792 N N . GLY A 1 499 ? -8.171 -6.756 4.649 1.00 88.56 499 GLY A N 1
ATOM 3793 C CA . GLY A 1 499 ? 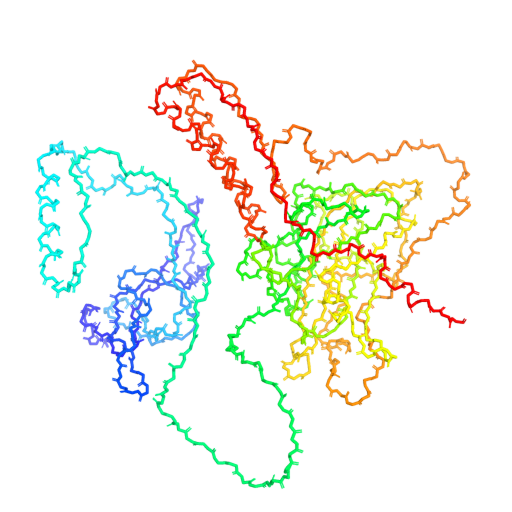-8.987 -7.668 5.446 1.00 88.56 499 GLY A CA 1
ATOM 3794 C C . GLY A 1 499 ? -9.303 -7.170 6.861 1.00 88.56 499 GLY A C 1
ATOM 3795 O O . GLY A 1 499 ? -8.617 -6.344 7.461 1.00 88.56 499 GLY A O 1
ATOM 3796 N N . GLN A 1 500 ? -10.400 -7.687 7.417 1.00 92.12 500 GLN A N 1
ATOM 3797 C CA . GLN A 1 500 ? -11.042 -7.133 8.618 1.00 92.12 500 GLN A CA 1
ATOM 3798 C C . GLN A 1 500 ? -10.728 -7.874 9.926 1.00 92.12 500 GLN A C 1
ATOM 3800 O O . GLN A 1 500 ? -11.147 -7.425 10.990 1.00 92.12 500 GLN A O 1
ATOM 3805 N N . ALA A 1 501 ? -9.944 -8.956 9.892 1.00 93.81 501 ALA A N 1
ATOM 3806 C CA . ALA A 1 501 ? -9.823 -9.909 11.002 1.00 93.81 501 ALA A CA 1
ATOM 3807 C C . ALA A 1 501 ? -9.436 -9.282 12.365 1.00 93.81 501 ALA A C 1
ATOM 3809 O O . ALA A 1 501 ? -9.998 -9.642 13.403 1.00 93.81 501 ALA A O 1
ATOM 3810 N N . ASN A 1 502 ? -8.532 -8.295 12.384 1.00 95.94 502 ASN A N 1
ATOM 3811 C CA . ASN A 1 502 ? -8.188 -7.562 13.613 1.00 95.94 502 ASN A CA 1
ATOM 3812 C C . ASN A 1 502 ? -9.294 -6.577 14.038 1.00 95.94 502 ASN A C 1
ATOM 3814 O O . ASN A 1 502 ? -9.575 -6.431 15.226 1.00 95.94 502 ASN A O 1
ATOM 3818 N N . CYS A 1 503 ? -9.992 -5.947 13.095 1.00 96.81 503 CYS A N 1
ATOM 3819 C CA . CYS A 1 503 ? -11.145 -5.102 13.410 1.00 96.81 503 CYS A CA 1
ATOM 3820 C C . CYS A 1 503 ? -12.337 -5.912 13.941 1.00 96.81 503 CYS A C 1
ATOM 3822 O O . CYS A 1 503 ? -13.096 -5.416 14.777 1.00 96.81 503 CYS A O 1
ATOM 3824 N N . ASP A 1 504 ? -12.474 -7.168 13.519 1.00 96.50 504 ASP A N 1
ATOM 3825 C CA . ASP A 1 504 ? -13.470 -8.100 14.042 1.00 96.50 504 ASP A CA 1
ATOM 3826 C C . ASP A 1 504 ? -13.114 -8.554 15.468 1.00 96.50 504 ASP A C 1
ATOM 3828 O O . ASP A 1 504 ? -13.979 -8.494 16.341 1.00 96.50 504 ASP A O 1
ATOM 3832 N N . ARG A 1 505 ? -11.834 -8.852 15.765 1.00 96.94 505 ARG A N 1
ATOM 3833 C CA . ARG A 1 505 ? -11.353 -9.060 17.153 1.00 96.94 505 ARG A CA 1
ATOM 3834 C C . ARG A 1 505 ? -11.668 -7.870 18.061 1.00 96.94 505 ARG A C 1
ATOM 3836 O O . ARG A 1 505 ? -12.177 -8.052 19.166 1.00 96.94 505 ARG A O 1
ATOM 3843 N N . TRP A 1 506 ? -11.408 -6.647 17.595 1.00 98.25 506 TRP A N 1
ATOM 3844 C CA . TRP A 1 506 ? -11.748 -5.441 18.356 1.00 98.25 506 TRP A CA 1
ATOM 3845 C C . TRP A 1 506 ? -13.265 -5.267 18.533 1.00 98.25 506 TRP A C 1
ATOM 3847 O O . TRP A 1 506 ? -13.723 -4.855 19.594 1.00 98.25 506 TRP A O 1
ATOM 3857 N N . SER A 1 507 ? -14.063 -5.617 17.522 1.00 98.00 507 SER A N 1
ATOM 3858 C CA . SER A 1 507 ? -15.529 -5.532 17.599 1.00 98.00 507 SER A CA 1
ATOM 3859 C C . SER A 1 507 ? -16.115 -6.517 18.606 1.00 98.00 507 SER A C 1
ATOM 3861 O O . SER A 1 507 ? -16.948 -6.114 19.410 1.00 98.00 507 SER A O 1
ATOM 3863 N N . LEU A 1 508 ? -15.617 -7.756 18.638 1.00 98.00 508 LEU A N 1
ATOM 3864 C CA . LEU A 1 508 ? -16.020 -8.770 19.615 1.00 98.00 508 LEU A CA 1
ATOM 3865 C C . LEU A 1 508 ? -15.702 -8.340 21.059 1.00 98.00 508 LEU A C 1
ATOM 3867 O O . LEU A 1 508 ? -16.486 -8.580 21.980 1.00 98.00 508 LEU A O 1
ATOM 3871 N N . TYR A 1 509 ? -14.586 -7.633 21.268 1.00 98.38 509 TYR A N 1
ATOM 3872 C CA . TYR A 1 509 ? -14.306 -6.982 22.549 1.00 98.38 509 TYR A CA 1
ATOM 3873 C C . TYR A 1 509 ? -15.362 -5.914 22.887 1.00 98.38 509 TYR A C 1
ATOM 3875 O O . TYR A 1 509 ? -15.895 -5.918 23.995 1.00 98.38 509 TYR A O 1
ATOM 3883 N N . CYS A 1 510 ? -15.750 -5.055 21.938 1.00 98.56 510 CYS A N 1
ATOM 3884 C CA . CYS A 1 510 ? -16.814 -4.066 22.155 1.00 98.56 510 CYS A CA 1
ATOM 3885 C C . CYS A 1 510 ? -18.194 -4.698 22.425 1.00 98.56 510 CYS A C 1
ATOM 3887 O O . CYS A 1 510 ? -18.934 -4.203 23.273 1.00 98.56 510 CYS A O 1
ATOM 3889 N N . GLU A 1 511 ? -18.530 -5.808 21.763 1.00 98.50 511 GLU A N 1
ATOM 3890 C CA . GLU A 1 511 ? -19.742 -6.604 22.018 1.00 98.50 511 GLU A CA 1
ATOM 3891 C C . GLU A 1 511 ? -19.724 -7.238 23.418 1.00 98.50 511 GLU A C 1
ATOM 3893 O O . GLU A 1 511 ? -20.749 -7.275 24.104 1.00 98.50 511 GLU A O 1
ATOM 3898 N N . THR A 1 512 ? -18.545 -7.656 23.890 1.00 98.06 512 THR A N 1
ATOM 3899 C CA . THR A 1 512 ? -18.346 -8.113 25.272 1.00 98.06 512 THR A CA 1
ATOM 3900 C C . THR A 1 512 ? -18.622 -6.976 26.260 1.00 98.06 512 THR A C 1
ATOM 3902 O O . THR A 1 512 ? -19.378 -7.173 27.209 1.00 98.06 512 THR A O 1
ATOM 3905 N N . LEU A 1 513 ? -18.095 -5.765 26.021 1.00 98.12 513 LEU A N 1
ATOM 3906 C CA . LEU A 1 513 ? -18.402 -4.591 26.854 1.00 98.12 513 LEU A CA 1
ATOM 3907 C C . LEU A 1 513 ? -19.904 -4.269 26.857 1.00 98.12 513 LEU A C 1
ATOM 3909 O O . LEU A 1 513 ? -20.470 -4.028 27.919 1.00 98.12 513 LEU A O 1
ATOM 3913 N N . ASN A 1 514 ? -20.554 -4.303 25.689 1.00 98.44 514 ASN A N 1
ATOM 3914 C CA . ASN A 1 514 ? -21.992 -4.062 25.558 1.00 98.44 514 ASN A CA 1
ATOM 3915 C C . ASN A 1 514 ? -22.798 -5.052 26.410 1.00 98.44 514 ASN A C 1
ATOM 3917 O O . ASN A 1 514 ? -23.636 -4.648 27.210 1.00 98.44 514 ASN A O 1
ATOM 3921 N N . THR A 1 515 ? -22.474 -6.342 26.293 1.00 98.56 515 THR A N 1
ATOM 3922 C CA . THR A 1 515 ? -23.118 -7.429 27.043 1.00 98.56 515 THR A CA 1
ATOM 3923 C C . THR A 1 515 ? -22.962 -7.262 28.558 1.00 98.56 515 THR A C 1
ATOM 3925 O O . THR A 1 515 ? -23.897 -7.537 29.308 1.00 98.56 515 THR A O 1
ATOM 3928 N N . LEU A 1 516 ? -21.804 -6.786 29.027 1.00 98.06 516 LEU A N 1
ATOM 3929 C CA . LEU A 1 516 ? -21.573 -6.498 30.446 1.00 98.06 516 LEU A CA 1
ATOM 3930 C C . LEU A 1 516 ? -22.444 -5.326 30.932 1.00 98.06 516 LEU A C 1
ATOM 3932 O O . LEU A 1 516 ? -23.074 -5.442 31.985 1.00 98.06 516 LEU A O 1
ATOM 3936 N N . CYS A 1 517 ? -22.553 -4.241 30.156 1.00 98.06 517 CYS A N 1
ATOM 3937 C CA . CYS A 1 517 ? -23.430 -3.116 30.495 1.00 98.06 517 CYS A CA 1
ATOM 3938 C C . CYS A 1 517 ? -24.920 -3.519 30.490 1.00 98.06 517 CYS A C 1
ATOM 3940 O O . CYS A 1 517 ? -25.630 -3.181 31.436 1.00 98.06 517 CYS A O 1
ATOM 3942 N N . ASP A 1 518 ? -25.380 -4.303 29.506 1.00 98.38 518 ASP A N 1
ATOM 3943 C CA . ASP A 1 518 ? -26.751 -4.852 29.453 1.00 98.38 518 ASP A CA 1
ATOM 3944 C C . ASP A 1 518 ? -27.093 -5.724 30.678 1.00 98.38 518 ASP A C 1
ATOM 3946 O O . ASP A 1 518 ? -28.236 -5.762 31.132 1.00 98.38 518 ASP A O 1
ATOM 3950 N N . GLN A 1 519 ? -26.099 -6.412 31.248 1.00 98.25 519 GLN A N 1
ATOM 3951 C CA . GLN A 1 519 ? -26.241 -7.224 32.464 1.00 98.25 519 GLN A CA 1
ATOM 3952 C C . GLN A 1 519 ? -26.123 -6.415 33.771 1.00 98.25 519 GLN A C 1
ATOM 3954 O O . GLN A 1 519 ? -26.137 -7.001 34.855 1.00 98.25 519 GLN A O 1
ATOM 3959 N N . GLY A 1 520 ? -25.984 -5.087 33.701 1.00 97.94 520 GLY A N 1
ATOM 3960 C CA . GLY A 1 520 ? -25.802 -4.220 34.869 1.00 97.94 520 GLY A CA 1
ATOM 3961 C C . GLY A 1 520 ? -24.394 -4.252 35.479 1.00 97.94 520 GLY A C 1
ATOM 3962 O O . GLY A 1 520 ? -24.192 -3.764 36.593 1.00 97.94 520 GLY A O 1
ATOM 3963 N N . GLN A 1 521 ? -23.402 -4.821 34.784 1.00 97.94 521 GLN A N 1
ATOM 3964 C CA . GLN A 1 521 ? -22.017 -4.906 35.257 1.00 97.94 521 GLN A CA 1
ATOM 3965 C C . GLN A 1 521 ? -21.249 -3.617 34.935 1.00 97.94 521 GLN A C 1
ATOM 3967 O O . GLN A 1 521 ? -20.409 -3.552 34.043 1.00 97.94 521 GLN A O 1
ATOM 3972 N N . PHE A 1 522 ? -21.543 -2.562 35.693 1.00 97.94 522 PHE A N 1
ATOM 3973 C CA . PHE A 1 522 ? -21.042 -1.208 35.439 1.00 97.94 522 PHE A CA 1
ATOM 3974 C C . PHE A 1 522 ? -19.629 -0.909 35.974 1.00 97.94 522 PHE A C 1
ATOM 3976 O O . PHE A 1 522 ? -19.270 0.257 36.132 1.00 97.94 522 PHE A O 1
ATOM 3983 N N . VAL A 1 523 ? -18.823 -1.935 36.261 1.00 97.31 523 VAL A N 1
ATOM 3984 C CA . VAL A 1 523 ? -17.424 -1.799 36.700 1.00 97.31 523 VAL A CA 1
ATOM 3985 C C . VAL A 1 523 ? -16.526 -2.500 35.689 1.00 97.31 523 VAL A C 1
ATOM 3987 O O . VAL A 1 523 ? -16.662 -3.700 35.467 1.00 97.31 523 VAL A O 1
ATOM 3990 N N . GLY A 1 524 ? -15.607 -1.758 35.076 1.00 94.25 524 GLY A N 1
ATOM 3991 C CA . GLY A 1 524 ? -14.785 -2.272 33.985 1.00 94.25 524 GLY A CA 1
ATOM 3992 C C . GLY A 1 524 ? -13.889 -1.197 33.361 1.00 94.25 524 GLY A C 1
ATOM 3993 O O . GLY A 1 524 ? -13.582 -0.202 34.021 1.00 94.25 524 GLY A O 1
ATOM 3994 N N . PRO A 1 525 ? -13.457 -1.374 32.101 1.00 96.12 525 PRO A N 1
ATOM 3995 C CA . PRO A 1 525 ? -13.663 -2.556 31.263 1.00 96.12 525 PRO A CA 1
ATOM 3996 C C . PRO A 1 525 ? -12.743 -3.725 31.676 1.00 96.12 525 PRO A C 1
ATOM 3998 O O . PRO A 1 525 ? -11.704 -3.495 32.298 1.00 96.12 525 PRO A O 1
ATOM 4001 N N . PRO A 1 526 ? -13.053 -4.978 31.290 1.00 95.25 526 PRO A N 1
ATOM 4002 C CA . PRO A 1 526 ? -12.041 -6.030 31.222 1.00 95.25 526 PRO A CA 1
ATOM 4003 C C . PRO A 1 526 ? -10.872 -5.606 30.319 1.00 95.25 526 PRO A C 1
ATOM 4005 O O . PRO A 1 526 ? -11.053 -4.898 29.322 1.00 95.25 526 PRO A O 1
ATOM 4008 N N . ALA A 1 527 ? -9.665 -6.063 30.658 1.00 94.25 527 ALA A N 1
ATOM 4009 C CA . ALA A 1 527 ? -8.485 -5.843 29.831 1.00 94.25 527 ALA A CA 1
ATOM 4010 C C . ALA A 1 527 ? -8.636 -6.542 28.471 1.00 94.25 527 ALA A C 1
ATOM 4012 O O . ALA A 1 527 ? -9.113 -7.673 28.394 1.00 94.25 527 ALA A O 1
ATOM 4013 N N . PHE A 1 528 ? -8.197 -5.879 27.403 1.00 96.06 528 PHE A N 1
ATOM 4014 C CA . PHE A 1 528 ? -8.056 -6.506 26.093 1.00 96.06 528 PHE A CA 1
ATOM 4015 C C . PHE A 1 528 ? -6.842 -7.448 26.112 1.00 96.06 528 PHE A C 1
ATOM 4017 O O . PHE A 1 528 ? -5.742 -7.017 26.459 1.00 96.06 528 PHE A O 1
ATOM 4024 N N . THR A 1 529 ? -7.043 -8.719 25.762 1.00 94.00 529 THR A N 1
ATOM 4025 C CA . THR A 1 529 ? -6.012 -9.776 25.840 1.00 94.00 529 THR A CA 1
ATOM 4026 C C . THR A 1 529 ? -5.749 -10.496 24.517 1.00 94.00 529 THR A C 1
ATOM 4028 O O . THR A 1 529 ? -4.878 -11.362 24.462 1.00 94.00 529 THR A O 1
ATOM 4031 N N . GLU A 1 530 ? -6.495 -10.170 23.461 1.00 94.06 530 GLU A N 1
ATOM 4032 C CA . GLU A 1 530 ? -6.289 -10.746 22.131 1.00 94.06 530 GLU A CA 1
ATOM 4033 C C . GLU A 1 530 ? -4.993 -10.231 21.488 1.00 94.06 530 GLU A C 1
ATOM 4035 O O . GLU A 1 530 ? -4.525 -9.128 21.763 1.00 94.06 530 GLU A O 1
ATOM 4040 N N . THR A 1 531 ? -4.416 -11.032 20.597 1.00 92.06 531 THR A N 1
ATOM 4041 C CA . THR A 1 531 ? -3.195 -10.686 19.854 1.00 92.06 531 THR A CA 1
ATOM 4042 C C . THR A 1 531 ? -3.502 -10.101 18.470 1.00 92.06 531 THR A C 1
ATOM 4044 O O . THR A 1 531 ? -4.638 -10.143 17.994 1.00 92.06 531 THR A O 1
ATOM 4047 N N . GLU A 1 532 ? -2.487 -9.577 17.782 1.00 92.69 532 GLU A N 1
ATOM 4048 C CA . GLU A 1 532 ? -2.583 -9.248 16.354 1.00 92.69 532 GLU A CA 1
ATOM 4049 C C . GLU A 1 532 ? -2.643 -10.540 15.517 1.00 92.69 532 GLU A C 1
ATOM 4051 O O . GLU A 1 532 ? -1.782 -11.411 15.653 1.00 92.69 532 GLU A O 1
ATOM 4056 N N . ILE A 1 533 ? -3.646 -10.671 14.642 1.00 92.12 533 ILE A N 1
ATOM 4057 C CA . ILE A 1 533 ? -3.614 -11.623 13.527 1.00 92.12 533 ILE A CA 1
ATOM 4058 C C . ILE A 1 533 ? -2.740 -11.003 12.439 1.00 92.12 533 ILE A C 1
ATOM 4060 O O . ILE A 1 533 ? -2.998 -9.883 11.997 1.00 92.12 533 ILE A O 1
ATOM 4064 N N . VAL A 1 534 ? -1.724 -11.744 12.007 1.00 89.69 534 VAL A N 1
ATOM 4065 C CA . VAL A 1 534 ? -0.822 -11.372 10.914 1.00 89.69 534 VAL A CA 1
ATOM 4066 C C . VAL A 1 534 ? -0.928 -12.459 9.851 1.00 89.69 534 VAL A C 1
ATOM 4068 O O . VAL A 1 534 ? -0.816 -13.641 10.185 1.00 89.69 534 VAL A O 1
ATOM 4071 N N . VAL A 1 535 ? -1.151 -12.083 8.589 1.00 88.88 535 VAL A N 1
ATOM 4072 C CA . VAL A 1 535 ? -1.107 -13.043 7.478 1.00 88.88 535 VAL A CA 1
ATOM 4073 C C . VAL A 1 535 ? 0.329 -13.580 7.363 1.00 88.88 535 VAL A C 1
ATOM 4075 O O . VAL A 1 535 ? 1.277 -12.786 7.359 1.00 88.88 535 VAL A O 1
ATOM 4078 N N . PRO A 1 536 ? 0.535 -14.912 7.334 1.00 91.44 536 PRO A N 1
ATOM 4079 C CA . PRO A 1 536 ? 1.869 -15.482 7.196 1.00 91.44 536 PRO A CA 1
ATOM 4080 C C . PRO A 1 536 ? 2.541 -15.028 5.901 1.00 91.44 536 PRO A C 1
ATOM 4082 O O . PRO A 1 536 ? 1.913 -15.015 4.846 1.00 91.44 536 PRO A O 1
ATOM 4085 N N . VAL A 1 537 ? 3.837 -14.719 5.976 1.00 94.19 537 VAL A N 1
ATOM 4086 C CA . VAL A 1 537 ? 4.651 -14.440 4.785 1.00 94.19 537 VAL A CA 1
ATOM 4087 C C . VAL A 1 537 ? 4.631 -15.690 3.886 1.00 94.19 537 VAL A C 1
ATOM 4089 O O . VAL A 1 537 ? 4.897 -16.783 4.396 1.00 94.19 537 VAL A O 1
ATOM 4092 N N . PRO A 1 538 ? 4.334 -15.578 2.578 1.00 93.25 538 PRO A N 1
ATOM 4093 C CA . PRO A 1 538 ? 4.014 -16.727 1.725 1.00 93.25 538 PRO A CA 1
ATOM 4094 C C . PRO A 1 538 ? 5.227 -17.582 1.308 1.00 93.25 538 PRO A C 1
ATOM 4096 O O . PRO A 1 538 ? 5.098 -18.478 0.476 1.00 93.25 538 PRO A O 1
ATOM 4099 N N . GLY A 1 539 ? 6.418 -17.330 1.852 1.00 92.50 539 GLY A N 1
ATOM 4100 C CA . GLY A 1 539 ? 7.643 -18.058 1.524 1.00 92.50 539 GLY A CA 1
ATOM 4101 C C . GLY A 1 539 ? 8.860 -17.535 2.284 1.00 92.50 539 GLY A C 1
ATOM 4102 O O . GLY A 1 539 ? 8.741 -16.717 3.199 1.00 92.50 539 GLY A O 1
ATOM 4103 N N . GLU A 1 540 ? 10.050 -17.998 1.895 1.00 94.44 540 GLU A N 1
ATOM 4104 C CA . GLU A 1 540 ? 11.292 -17.370 2.346 1.00 94.44 540 GLU A CA 1
ATOM 4105 C C . GLU A 1 540 ? 11.387 -15.949 1.776 1.00 94.44 540 GLU A C 1
ATOM 4107 O O . GLU A 1 540 ? 11.227 -15.745 0.577 1.00 94.44 540 GLU A O 1
ATOM 4112 N N . VAL A 1 541 ? 11.684 -14.965 2.631 1.00 95.25 541 VAL A N 1
ATOM 4113 C CA . VAL A 1 541 ? 11.957 -13.592 2.187 1.00 95.25 541 VAL A CA 1
ATOM 4114 C C . VAL A 1 541 ? 13.262 -13.585 1.384 1.00 95.25 541 VAL A C 1
ATOM 4116 O O . VAL A 1 541 ? 14.317 -13.857 1.988 1.00 95.25 541 VAL A O 1
ATOM 4119 N N . PRO A 1 542 ? 13.226 -13.273 0.073 1.00 93.12 542 PRO A N 1
ATOM 4120 C CA . PRO A 1 542 ? 14.403 -13.371 -0.770 1.00 93.12 542 PRO A CA 1
ATOM 4121 C C . PRO A 1 542 ? 15.476 -12.359 -0.360 1.00 93.12 542 PRO A C 1
ATOM 4123 O O . PRO A 1 542 ? 15.235 -11.378 0.349 1.00 93.12 542 PRO A O 1
ATOM 4126 N N . ALA A 1 543 ? 16.710 -12.622 -0.787 1.00 91.38 543 ALA A N 1
ATOM 4127 C CA . ALA A 1 543 ? 17.757 -11.607 -0.770 1.00 91.38 543 ALA A CA 1
ATOM 4128 C C . ALA A 1 543 ? 17.409 -10.473 -1.754 1.00 91.38 543 ALA A C 1
ATOM 4130 O O . ALA A 1 543 ? 16.450 -10.576 -2.518 1.00 91.38 543 ALA A O 1
ATOM 4131 N N . MET A 1 544 ? 18.201 -9.396 -1.763 1.00 87.44 544 MET A N 1
ATOM 4132 C CA . MET A 1 544 ? 18.061 -8.355 -2.784 1.00 87.44 544 MET A CA 1
ATOM 4133 C C . MET A 1 544 ? 18.083 -8.982 -4.182 1.00 87.44 544 MET A C 1
ATOM 4135 O O . MET A 1 544 ? 19.000 -9.730 -4.523 1.00 87.44 544 MET A O 1
ATOM 4139 N N . TRP A 1 545 ? 17.077 -8.670 -4.991 1.00 82.50 545 TRP A N 1
ATOM 4140 C CA . TRP A 1 545 ? 17.052 -9.103 -6.376 1.00 82.50 545 TRP A CA 1
ATOM 4141 C C . TRP A 1 545 ? 18.157 -8.380 -7.156 1.00 82.50 545 TRP A C 1
ATOM 4143 O O . TRP A 1 545 ? 18.349 -7.172 -7.005 1.00 82.50 545 TRP A O 1
ATOM 4153 N N . ASN A 1 546 ? 18.814 -9.112 -8.054 1.00 67.31 546 ASN A N 1
ATOM 4154 C CA . ASN A 1 546 ? 19.784 -8.605 -9.029 1.00 67.31 546 ASN A CA 1
ATOM 4155 C C . ASN A 1 546 ? 21.203 -8.238 -8.538 1.00 67.31 546 ASN A C 1
ATOM 4157 O O . ASN A 1 546 ? 21.822 -7.346 -9.108 1.00 67.31 546 ASN A O 1
ATOM 4161 N N . ASP A 1 547 ? 21.817 -9.080 -7.693 1.00 50.72 547 ASP A N 1
ATOM 4162 C CA . ASP A 1 547 ? 23.262 -9.392 -7.870 1.00 50.72 547 ASP A CA 1
ATOM 4163 C C . ASP A 1 547 ? 23.523 -10.067 -9.248 1.00 50.72 547 ASP A C 1
ATOM 4165 O O . ASP A 1 547 ? 24.641 -10.117 -9.753 1.00 50.72 547 ASP A O 1
ATOM 4169 N N . VAL A 1 548 ? 22.466 -10.569 -9.902 1.00 41.00 548 VAL A N 1
ATOM 4170 C CA . VAL A 1 548 ? 22.488 -11.229 -11.223 1.00 41.00 548 VAL A CA 1
ATOM 4171 C C . VAL A 1 548 ? 22.707 -10.251 -12.391 1.00 41.00 548 VAL A C 1
ATOM 4173 O O . VAL A 1 548 ? 23.119 -10.673 -13.469 1.00 41.00 548 VAL A O 1
ATOM 4176 N N . PHE A 1 549 ? 22.482 -8.949 -12.176 1.00 42.00 549 PHE A N 1
ATOM 4177 C CA . PHE A 1 549 ? 22.894 -7.884 -13.097 1.00 42.00 549 PHE A CA 1
ATOM 4178 C C . PHE A 1 549 ? 24.040 -7.058 -12.504 1.00 42.00 549 PHE A C 1
ATOM 4180 O O . PHE A 1 549 ? 24.068 -5.831 -12.618 1.00 42.00 549 PHE A O 1
ATOM 4187 N N . GLU A 1 550 ? 25.056 -7.737 -11.958 1.00 37.47 550 GLU A N 1
ATOM 4188 C CA . GLU A 1 550 ? 26.414 -7.231 -12.139 1.00 37.47 550 GLU A CA 1
ATOM 4189 C C . GLU A 1 550 ? 26.596 -6.900 -13.626 1.00 37.47 550 GLU A C 1
ATOM 4191 O O . GLU A 1 550 ? 26.725 -7.786 -14.478 1.00 37.47 550 GLU A O 1
ATOM 4196 N N . HIS A 1 551 ? 26.640 -5.605 -13.941 1.00 38.22 551 HIS A N 1
ATOM 4197 C CA . HIS A 1 551 ? 27.306 -5.132 -15.139 1.00 38.22 551 HIS A CA 1
ATOM 4198 C C . HIS A 1 551 ? 28.779 -5.539 -15.032 1.00 38.22 551 HIS A C 1
ATOM 4200 O O . HIS A 1 551 ? 29.619 -4.774 -14.559 1.00 38.22 551 HIS A O 1
ATOM 4206 N N . LYS A 1 552 ? 29.086 -6.752 -15.500 1.00 28.70 552 LYS A N 1
ATOM 4207 C CA . LYS A 1 552 ? 30.424 -7.138 -15.942 1.00 28.70 552 LYS A CA 1
ATOM 4208 C C . LYS A 1 552 ? 30.744 -6.330 -17.196 1.00 28.70 552 LYS A C 1
ATOM 4210 O O . LYS A 1 552 ? 30.540 -6.800 -18.315 1.00 28.70 552 LYS A O 1
ATOM 4215 N N . GLY A 1 553 ? 31.126 -5.075 -16.964 1.00 30.58 553 GLY A N 1
ATOM 4216 C CA . GLY A 1 553 ? 31.884 -4.261 -17.911 1.00 30.58 553 GLY A CA 1
ATOM 4217 C C . GLY A 1 553 ? 33.322 -4.749 -18.026 1.00 30.58 553 GLY A C 1
ATOM 4218 O O . GLY A 1 553 ? 33.776 -5.462 -17.102 1.00 30.58 553 GLY A O 1
#

Organism: NCBI:txid173218

Radius of gyration: 30.67 Å; chains: 1; bounding box: 88×73×79 Å

pLDDT: mean 79.03, std 25.25, range [21.77, 98.81]

InterPro domains:
  IPR005103 Auxiliary Activity family 9, catalytic domain [PF03443] (203-415)
  IPR005103 Auxiliary Activity family 9, catalytic domain [cd21175] (203-427)
  IPR011032 GroES-like superfamily [SSF50129] (8-101)
  IPR018369 Chaperonin GroES, conserved site [PS00681] (10-34)
  IPR020818 GroES chaperonin family [MF_00580] (9-102)
  IPR020818 GroES chaperonin family [PF00166] (10-101)
  IPR020818 GroES chaperonin family [PR00297] (10-25)
  IPR020818 GroES chaperonin family [PR00297] (32-53)
  IPR020818 GroES chaperonin family [PR00297] (67-79)
  IPR020818 GroES chaperonin family [PR00297] (88-101)
  IPR020818 GroES chaperonin family [SM00883] (9-101)
  IPR020818 GroES chaperonin family [cd00320] (9-101)
  IPR037124 GroES chaperonin superfamily [G3DSA:2.30.33.40] (3-110)
  IPR049892 Auxiliary Activity family 9 [PTHR33353] (197-485)

Secondary structure (DSSP, 8-state):
--S---GGG----TTEEEEEEPPPPSB-TTSPBPPGGGS---SEEEEEEE-S--B-TTSPBPPPS--TT-EEE--SS-SEEEEETTEEEEEEEGGG--EE------TT-SSSS--S----TTHHHHHHHHHHHHTTSS------------------------------------------------------------------EEEEEEETTEEEEETTTB---S-TTTTTS-B--TTSTHHHHSTTTTSPPS--EEEETT-EEEEEEESSTTSSS--SS-TT----EEEEEEEES-TTTS-SSEEEEEEEEEE--BTTTTB-HHHHHHHTTTEEEEEPPTTPPSEEEEEEEEEEEEEETTTTSEEEEEE--EEEEEE----S-----GGGEEEETTS--TT-GGGS--TTSSSPPPP--SSSPP--PPP-TTTTSS---PPPPP--SSPPPTT-SEEETTEEE-PPPPB-SHHHHHHHHHHHHHHHHHHHHHSTTT-SHHHHHHHHHHHHHHHHHHTT--SBPPPP-PPPP-PPPSS--PPPTTGGG----